Protein AF-0000000077101606 (afdb_homodimer)

Solvent-accessible surface area (backbone atoms only — not comparable to full-atom values): 25884 Å² total; per-residue (Å²): 111,88,75,80,69,54,73,75,58,56,70,73,50,51,71,63,44,49,36,40,53,53,42,47,46,73,38,48,89,56,47,42,45,48,22,41,60,55,52,9,62,76,33,74,49,44,47,67,51,44,53,49,39,41,31,73,71,73,33,89,25,67,44,48,49,25,25,56,48,22,68,71,38,82,82,42,58,68,43,25,52,54,26,46,45,48,32,49,54,50,47,22,53,51,48,15,58,38,50,44,33,42,64,60,52,50,50,52,48,53,48,59,74,67,33,70,34,35,38,37,35,26,53,75,77,49,32,47,58,51,48,53,51,44,53,48,41,42,76,72,68,46,52,66,45,79,48,63,47,62,72,56,32,72,50,36,61,79,69,52,37,54,56,26,28,37,37,36,46,36,60,74,69,85,52,68,44,57,49,50,31,35,44,31,30,42,74,38,50,21,46,28,37,35,40,28,35,48,95,72,57,76,51,61,80,38,33,78,41,78,46,44,31,31,59,84,81,58,86,85,54,75,43,86,72,58,63,70,57,62,28,59,49,54,52,50,46,46,49,51,50,58,72,71,106,110,88,74,81,69,54,71,74,59,57,69,70,49,51,71,66,45,48,35,38,51,52,42,48,45,75,38,49,90,55,47,42,46,47,22,42,60,55,52,9,61,76,34,74,50,44,46,67,53,45,52,48,40,42,31,72,71,72,34,90,25,66,46,49,50,26,26,56,47,23,70,72,39,83,82,44,57,68,43,25,53,54,26,46,46,50,32,49,54,50,48,22,52,51,49,15,58,36,51,43,34,42,65,62,52,51,50,52,48,53,46,59,73,67,33,68,34,34,39,37,34,26,52,75,78,50,31,49,57,51,50,54,49,45,53,46,42,41,74,73,68,47,52,63,45,77,48,63,47,61,73,57,31,72,50,35,60,80,68,52,38,55,56,26,29,37,38,34,46,37,60,75,69,84,51,69,44,57,49,51,30,36,44,32,29,42,75,39,51,20,46,27,35,34,39,28,36,49,94,73,54,76,53,62,80,37,31,78,41,78,47,44,31,31,58,84,81,60,86,58,89,62,43,85,71,57,63,68,56,61,30,60,50,53,53,51,47,47,49,51,50,58,72,72,105

pLDDT: mean 93.56, std 7.95, range [48.91, 98.94]

Organism: Anaerostipes caccae (strain DSM 14662 / CCUG 47493 / JCM 13470 / NCIMB 13811 / L1-92) (NCBI:txid411490)

Foldseek 3Di:
DLQDDDPVLQVVDDPLLVLLVVQCVVPVLCLLVDDLCVSCVVSVHDSVSNQVSCVSSPDPGSLRSSLVSVVVDPPCVVSNVVSVVVVQLVVLVVQLVVQDDPVLLVVVLVLQVQAQEEEEEEEDPQVVLVVVLQVLSVVLPGHYDYDHDLVCLLVLLVPAAQRYEYEYEEAPPPRVSSLVSLQSNVVRNHAYEYEYQDPDDSSVVRHPGYRHGHHDQDVPDVRSVDTDCSSVNVSSCVSSVVSVD/DLQDDDPVLQVVDDPLLVLLVVQCVVPVQCLLVDDLCVSCVVSVHDSVSNQVSCVVSPAPGSLRSSLVSVVVDPPCVVSNVVSVVVVQLVVLVVQLVVQDDPVLLVVVLVLQVQAQAEEEEEEDPQVVLVVVLQVLSVVLPGHYDYDHDLVCLLVCLVPAAQRYEYEYEEAPPPRVSSLVSLQSNVVRNHAYEYEYQDPDDSSVVRHPGYRHGHHDQDPDPPSSVDTDCSSVNVSSCVNSVVSVD

Radius of gyration: 23.24 Å; Cα contacts (8 Å, |Δi|>4): 879; chains: 2; bounding box: 68×55×50 Å

Structure (mmCIF, N/CA/C/O backbone):
data_AF-0000000077101606-model_v1
#
loop_
_entity.id
_entity.type
_entity.pdbx_description
1 polymer 'SIS domain protein'
#
loop_
_atom_site.group_PDB
_atom_site.id
_atom_site.type_symbol
_atom_site.label_atom_id
_atom_site.label_alt_id
_atom_site.label_comp_id
_atom_site.label_asym_id
_atom_site.label_entity_id
_atom_site.label_seq_id
_atom_site.pdbx_PDB_ins_code
_atom_site.Cartn_x
_atom_site.Cartn_y
_atom_site.Cartn_z
_atom_site.occupancy
_atom_site.B_iso_or_equiv
_atom_site.auth_seq_id
_atom_site.auth_comp_id
_atom_site.auth_asym_id
_atom_site.auth_atom_id
_atom_site.pdbx_PDB_model_num
ATOM 1 N N . MET A 1 1 ? -21.328 23.469 3.201 1 85.31 1 MET A N 1
ATOM 2 C CA . MET A 1 1 ? -21.516 22.172 3.842 1 85.31 1 MET A CA 1
ATOM 3 C C . MET A 1 1 ? -21.172 21.031 2.883 1 85.31 1 MET A C 1
ATOM 5 O O . MET A 1 1 ? -21.766 20.922 1.812 1 85.31 1 MET A O 1
ATOM 9 N N . ILE A 1 2 ? -20.172 20.281 3.184 1 90.06 2 ILE A N 1
ATOM 10 C CA . ILE A 1 2 ? -19.672 19.25 2.289 1 90.06 2 ILE A CA 1
ATOM 11 C C . ILE A 1 2 ? -20.578 18.031 2.348 1 90.06 2 ILE A C 1
ATOM 13 O O . ILE A 1 2 ? -20.797 17.344 1.34 1 90.06 2 ILE A O 1
ATOM 17 N N . ILE A 1 3 ? -21.156 17.797 3.525 1 92.56 3 ILE A N 1
ATOM 18 C CA . ILE A 1 3 ? -22.094 16.688 3.678 1 92.56 3 ILE A CA 1
ATOM 19 C C . ILE A 1 3 ? -23.516 17.203 3.707 1 92.56 3 ILE A C 1
ATOM 21 O O . ILE A 1 3 ? -23.922 17.891 4.648 1 92.56 3 ILE A O 1
ATOM 25 N N . ARG A 1 4 ? -24.266 16.875 2.713 1 90.81 4 ARG A N 1
ATOM 26 C CA . ARG A 1 4 ? -25.672 17.281 2.592 1 90.81 4 ARG A CA 1
ATOM 27 C C . ARG A 1 4 ? -26.578 16.062 2.512 1 90.81 4 ARG A C 1
ATOM 29 O O . ARG A 1 4 ? -26.484 15.273 1.569 1 90.81 4 ARG A O 1
ATOM 36 N N . LEU A 1 5 ? -27.344 15.891 3.482 1 86.06 5 LEU A N 1
ATOM 37 C CA . LEU A 1 5 ? -28.266 14.766 3.525 1 86.06 5 LEU A CA 1
ATOM 38 C C . LEU A 1 5 ? -29.703 15.242 3.439 1 86.06 5 LEU A C 1
ATOM 40 O O . LEU A 1 5 ? -30.062 16.281 3.984 1 86.06 5 LEU A O 1
ATOM 44 N N . GLU A 1 6 ? -30.453 14.43 2.744 1 83.62 6 GLU A N 1
ATOM 45 C CA . GLU A 1 6 ? -31.891 14.688 2.744 1 83.62 6 GLU A CA 1
ATOM 46 C C . GLU A 1 6 ? -32.5 14.445 4.121 1 83.62 6 GLU A C 1
ATOM 48 O O . GLU A 1 6 ? -31.922 13.703 4.93 1 83.62 6 GLU A O 1
ATOM 53 N N . GLU A 1 7 ? -33.625 15.102 4.238 1 86.31 7 GLU A N 1
ATOM 54 C CA . GLU A 1 7 ? -34.312 15.008 5.527 1 86.31 7 GLU A CA 1
ATOM 55 C C . GLU A 1 7 ? -34.562 13.547 5.906 1 86.31 7 GLU A C 1
ATOM 57 O O . GLU A 1 7 ? -34.375 13.164 7.062 1 86.31 7 GLU A O 1
ATOM 62 N N . ASP A 1 8 ? -34.969 12.742 4.984 1 82.62 8 ASP A N 1
ATOM 63 C CA . ASP A 1 8 ? -35.25 11.344 5.242 1 82.62 8 ASP A CA 1
ATOM 64 C C . ASP A 1 8 ? -34 10.57 5.645 1 82.62 8 ASP A C 1
ATOM 66 O O . ASP A 1 8 ? -34.062 9.664 6.48 1 82.62 8 ASP A O 1
ATOM 70 N N . GLN A 1 9 ? -32.875 10.891 5.066 1 79.62 9 GLN A N 1
ATOM 71 C CA . GLN A 1 9 ? -31.609 10.242 5.398 1 79.62 9 GLN A CA 1
ATOM 72 C C . GLN A 1 9 ? -31.141 10.648 6.793 1 79.62 9 GLN A C 1
ATOM 74 O O . GLN A 1 9 ? -30.641 9.812 7.555 1 79.62 9 GLN A O 1
ATOM 79 N N . TRP A 1 10 ? -31.328 12 7.125 1 88.44 10 TRP A N 1
ATOM 80 C CA . TRP A 1 10 ? -30.906 12.531 8.414 1 88.44 10 TRP A CA 1
ATOM 81 C C . TRP A 1 10 ? -31.641 11.844 9.562 1 88.44 10 TRP A C 1
ATOM 83 O O . TRP A 1 10 ? -31.047 11.531 10.586 1 88.44 10 TRP A O 1
ATOM 93 N N . LYS A 1 11 ? -32.875 11.461 9.344 1 88.5 11 LYS A N 1
ATOM 94 C CA . LYS A 1 11 ? -33.719 10.883 10.383 1 88.5 11 LYS A CA 1
ATOM 95 C C . LYS A 1 11 ? -33.281 9.453 10.711 1 88.5 11 LYS A C 1
ATOM 97 O O . LYS A 1 11 ? -33.562 8.953 11.805 1 88.5 11 LYS A O 1
ATOM 102 N N . THR A 1 12 ? -32.625 8.836 9.797 1 85.5 12 THR A N 1
ATOM 103 C CA . THR A 1 12 ? -32.25 7.441 9.992 1 85.5 12 THR A CA 1
ATOM 104 C C . THR A 1 12 ? -30.922 7.336 10.719 1 85.5 12 THR A C 1
ATOM 106 O O . THR A 1 12 ? -30.531 6.25 11.164 1 85.5 12 THR A O 1
ATOM 109 N N . LEU A 1 13 ? -30.219 8.453 10.906 1 90.25 13 LEU A N 1
ATOM 110 C CA . LEU A 1 13 ? -28.891 8.438 11.508 1 90.25 13 LEU A CA 1
ATOM 111 C C . LEU A 1 13 ? -28.984 8.344 13.031 1 90.25 13 LEU A C 1
ATOM 113 O O . LEU A 1 13 ? -29.953 8.828 13.625 1 90.25 13 LEU A O 1
ATOM 117 N N . THR A 1 14 ? -28.016 7.754 13.586 1 94.31 14 THR A N 1
ATOM 118 C CA . THR A 1 14 ? -27.891 7.754 15.039 1 94.31 14 THR A CA 1
ATOM 119 C C . THR A 1 14 ? -27.391 9.109 15.539 1 94.31 14 THR A C 1
ATOM 121 O O . THR A 1 14 ? -26.906 9.93 14.75 1 94.31 14 THR A O 1
ATOM 124 N N . ASP A 1 15 ? -27.438 9.383 16.828 1 96.69 15 ASP A N 1
ATOM 125 C CA . ASP A 1 15 ? -26.953 10.633 17.406 1 96.69 15 ASP A CA 1
ATOM 126 C C . ASP A 1 15 ? -25.453 10.797 17.188 1 96.69 15 ASP A C 1
ATOM 128 O O . ASP A 1 15 ? -24.984 11.906 16.922 1 96.69 15 ASP A O 1
ATOM 132 N N . ALA A 1 16 ? -24.75 9.695 17.312 1 97.12 16 ALA A N 1
ATOM 133 C CA . ALA A 1 16 ? -23.312 9.727 17.094 1 97.12 16 ALA A CA 1
ATOM 134 C C . ALA A 1 16 ? -22.984 10.117 15.656 1 97.12 16 ALA A C 1
ATOM 136 O O . ALA A 1 16 ? -22.078 10.93 15.422 1 97.12 16 ALA A O 1
ATOM 137 N N . GLU A 1 17 ? -23.672 9.578 14.727 1 96 17 GLU A N 1
ATOM 138 C CA . GLU A 1 17 ? -23.469 9.906 13.32 1 96 17 GLU A CA 1
ATOM 139 C C . GLU A 1 17 ? -23.797 11.375 13.047 1 96 17 GLU A C 1
ATOM 141 O O . GLU A 1 17 ? -23.078 12.055 12.32 1 96 17 GLU A O 1
ATOM 146 N N . LYS A 1 18 ? -24.906 11.867 13.664 1 97.12 18 LYS A N 1
ATOM 147 C CA . LYS A 1 18 ? -25.281 13.266 13.523 1 97.12 18 LYS A CA 1
ATOM 148 C C . LYS A 1 18 ? -24.203 14.195 14.086 1 97.12 18 LYS A C 1
ATOM 150 O O . LYS A 1 18 ? -23.906 15.234 13.5 1 97.12 18 LYS A O 1
ATOM 155 N N . SER A 1 19 ? -23.719 13.805 15.133 1 97.94 19 SER A N 1
ATOM 156 C CA . SER A 1 19 ? -22.656 14.586 15.75 1 97.94 19 SER A CA 1
ATOM 157 C C . SER A 1 19 ? -21.438 14.703 14.836 1 97.94 19 SER A C 1
ATOM 159 O O . SER A 1 19 ? -20.859 15.781 14.688 1 97.94 19 SER A O 1
ATOM 161 N N . VAL A 1 20 ? -21.016 13.602 14.227 1 98 20 VAL A N 1
ATOM 162 C CA . VAL A 1 20 ? -19.875 13.57 13.32 1 98 20 VAL A CA 1
ATOM 163 C C . VAL A 1 20 ? -20.141 14.5 12.133 1 98 20 VAL A C 1
ATOM 165 O O . VAL A 1 20 ? -19.297 15.328 11.789 1 98 20 VAL A O 1
ATOM 168 N N . ILE A 1 21 ? -21.297 14.398 11.555 1 97.31 21 ILE A N 1
ATOM 169 C CA . ILE A 1 21 ? -21.641 15.18 10.367 1 97.31 21 ILE A CA 1
ATOM 170 C C . ILE A 1 21 ? -21.672 16.656 10.719 1 97.31 21 ILE A C 1
ATOM 172 O O . ILE A 1 21 ? -21.141 17.5 9.984 1 97.31 21 ILE A O 1
ATOM 176 N N . THR A 1 22 ? -22.344 17.016 11.852 1 97.5 22 THR A N 1
ATOM 177 C CA . THR A 1 22 ? -22.406 18.391 12.312 1 97.5 22 THR A CA 1
ATOM 178 C C . THR A 1 22 ? -21 18.953 12.547 1 97.5 22 THR A C 1
ATOM 180 O O . THR A 1 22 ? -20.703 20.078 12.133 1 97.5 22 THR A O 1
ATOM 183 N N . TYR A 1 23 ? -20.188 18.172 13.125 1 98.19 23 TYR A N 1
ATOM 184 C CA . TYR A 1 23 ? -18.812 18.578 13.383 1 98.19 23 TYR A CA 1
ATOM 185 C C . TYR A 1 23 ? -18.078 18.875 12.078 1 98.19 23 TYR A C 1
ATOM 187 O O . TYR A 1 23 ? -17.438 19.922 11.938 1 98.19 23 TYR A O 1
ATOM 195 N N . ILE A 1 24 ? -18.078 17.891 11.117 1 97.5 24 ILE A N 1
ATOM 196 C CA . ILE A 1 24 ? -17.375 18.031 9.844 1 97.5 24 ILE A CA 1
ATOM 197 C C . ILE A 1 24 ? -17.859 19.281 9.125 1 97.5 24 ILE A C 1
ATOM 199 O O . ILE A 1 24 ? -17.047 20.094 8.672 1 97.5 24 ILE A O 1
ATOM 203 N N . ASN A 1 25 ? -19.203 19.516 9.117 1 97.06 25 ASN A N 1
ATOM 204 C CA . ASN A 1 25 ? -19.766 20.656 8.398 1 97.06 25 ASN A CA 1
ATOM 205 C C . ASN A 1 25 ? -19.406 21.969 9.078 1 97.06 25 ASN A C 1
ATOM 207 O O . ASN A 1 25 ? -19.188 22.984 8.406 1 97.06 25 ASN A O 1
ATOM 211 N N . ASN A 1 26 ? -19.328 21.953 10.344 1 97 26 ASN A N 1
ATOM 212 C CA . ASN A 1 26 ? -19.016 23.156 11.094 1 97 26 ASN A CA 1
ATOM 213 C C . ASN A 1 26 ? -17.531 23.469 11.07 1 97 26 ASN A C 1
ATOM 215 O O . ASN A 1 26 ? -17.125 24.594 11.375 1 97 26 ASN A O 1
ATOM 219 N N . ASN A 1 27 ? -16.688 22.469 10.758 1 95.94 27 ASN A N 1
ATOM 220 C CA . ASN A 1 27 ? -15.234 22.641 10.781 1 95.94 27 ASN A CA 1
ATOM 221 C C . ASN A 1 27 ? -14.609 22.266 9.438 1 95.94 27 ASN A C 1
ATOM 223 O O . ASN A 1 27 ? -13.5 21.734 9.391 1 95.94 27 ASN A O 1
ATOM 227 N N . GLU A 1 28 ? -15.297 22.469 8.414 1 94.62 28 GLU A N 1
ATOM 228 C CA . GLU A 1 28 ? -14.938 22 7.074 1 94.62 28 GLU A CA 1
ATOM 229 C C . GLU A 1 28 ? -13.516 22.422 6.711 1 94.62 28 GLU A C 1
ATOM 231 O O . GLU A 1 28 ? -12.727 21.609 6.227 1 94.62 28 GLU A O 1
ATOM 236 N N . GLU A 1 29 ? -13.102 23.609 7.043 1 92.38 29 GLU A N 1
ATOM 237 C CA . GLU A 1 29 ? -11.82 24.156 6.625 1 92.38 29 GLU A CA 1
ATOM 238 C C . GLU A 1 29 ? -10.664 23.469 7.34 1 92.38 29 GLU A C 1
ATOM 240 O O . GLU A 1 29 ? -9.539 23.438 6.824 1 92.38 29 GLU A O 1
ATOM 245 N N . LEU A 1 30 ? -10.922 22.906 8.492 1 94.56 30 LEU A N 1
ATOM 246 C CA . LEU A 1 30 ? -9.875 22.297 9.312 1 94.56 30 LEU A CA 1
ATOM 247 C C . LEU A 1 30 ? -9.766 20.812 9.047 1 94.56 30 LEU A C 1
ATOM 249 O O . LEU A 1 30 ? -8.75 20.188 9.375 1 94.56 30 LEU A O 1
ATOM 253 N N . ILE A 1 31 ? -10.742 20.188 8.367 1 95.75 31 ILE A N 1
ATOM 254 C CA . ILE A 1 31 ? -10.875 18.75 8.227 1 95.75 31 ILE A CA 1
ATOM 255 C C . ILE A 1 31 ? -9.688 18.188 7.441 1 95.75 31 ILE A C 1
ATOM 257 O O . ILE A 1 31 ? -9.125 17.156 7.809 1 95.75 31 ILE A O 1
ATOM 261 N N . PRO A 1 32 ? -9.234 18.906 6.438 1 96 32 PRO A N 1
ATOM 262 C CA . PRO A 1 32 ? -8.148 18.344 5.625 1 96 32 PRO A CA 1
ATOM 263 C C . PRO A 1 32 ? -6.859 18.141 6.414 1 96 32 PRO A C 1
ATOM 265 O O . PRO A 1 32 ? -6.008 17.344 6.012 1 96 32 PRO A O 1
ATOM 268 N N . GLU A 1 33 ? -6.762 18.781 7.543 1 96.06 33 GLU A N 1
ATOM 269 C CA . GLU A 1 33 ? -5.496 18.734 8.273 1 96.06 33 GLU A CA 1
ATOM 270 C C . GLU A 1 33 ? -5.562 17.734 9.422 1 96.06 33 GLU A C 1
ATOM 272 O O . GLU A 1 33 ? -4.551 17.469 10.07 1 96.06 33 GLU A O 1
ATOM 277 N N . LYS A 1 34 ? -6.711 17.172 9.633 1 96.12 34 LYS A N 1
ATOM 278 C CA . LYS A 1 34 ? -6.93 16.438 10.875 1 96.12 34 LYS A CA 1
ATOM 279 C C . LYS A 1 34 ? -6.883 14.938 10.641 1 96.12 34 LYS A C 1
ATOM 281 O O . LYS A 1 34 ? -7.242 14.461 9.57 1 96.12 34 LYS A O 1
ATOM 286 N N . SER A 1 35 ? -6.426 14.219 11.664 1 96.44 35 SER A N 1
ATOM 287 C CA . SER A 1 35 ? -6.539 12.766 11.695 1 96.44 35 SER A CA 1
ATOM 288 C C . SER A 1 35 ? -7.945 12.328 12.094 1 96.44 35 SER A C 1
ATOM 290 O O . SER A 1 35 ? -8.734 13.133 12.594 1 96.44 35 SER A O 1
ATOM 292 N N . ILE A 1 36 ? -8.188 11.086 11.891 1 96.88 36 ILE A N 1
ATOM 293 C CA . ILE A 1 36 ? -9.492 10.539 12.258 1 96.88 36 ILE A CA 1
ATOM 294 C C . ILE A 1 36 ? -9.656 10.586 13.781 1 96.88 36 ILE A C 1
ATOM 296 O O . ILE A 1 36 ? -10.766 10.797 14.281 1 96.88 36 ILE A O 1
ATOM 300 N N . SER A 1 37 ? -8.539 10.359 14.523 1 96.12 37 SER A N 1
ATOM 301 C CA . SER A 1 37 ? -8.609 10.383 15.977 1 96.12 37 SER A CA 1
ATOM 302 C C . SER A 1 37 ? -8.961 11.773 16.5 1 96.12 37 SER A C 1
ATOM 304 O O . SER A 1 37 ? -9.75 11.906 17.438 1 96.12 37 SER A O 1
ATOM 306 N N . GLU A 1 38 ? -8.43 12.773 15.914 1 97.25 38 GLU A N 1
ATOM 307 C CA . GLU A 1 38 ? -8.758 14.141 16.297 1 97.25 38 GLU A CA 1
ATOM 308 C C . GLU A 1 38 ? -10.227 14.461 16.016 1 97.25 38 GLU A C 1
ATOM 310 O O . GLU A 1 38 ? -10.906 15.07 16.828 1 97.25 38 GLU A O 1
ATOM 315 N N . MET A 1 39 ? -10.703 14.039 14.875 1 97.75 39 MET A N 1
ATOM 316 C CA . MET A 1 39 ? -12.102 14.266 14.516 1 97.75 39 MET A CA 1
ATOM 317 C C . MET A 1 39 ? -13.031 13.555 15.492 1 97.75 39 MET A C 1
ATOM 319 O O . MET A 1 39 ? -14.07 14.094 15.875 1 97.75 39 MET A O 1
ATOM 323 N N . ALA A 1 40 ? -12.594 12.32 15.82 1 98.12 40 ALA A N 1
ATOM 324 C CA . ALA A 1 40 ? -13.375 11.531 16.781 1 98.12 40 ALA A CA 1
ATOM 325 C C . ALA A 1 40 ? -13.453 12.234 18.125 1 98.12 40 ALA A C 1
ATOM 327 O O . ALA A 1 40 ? -14.539 12.367 18.703 1 98.12 40 ALA A O 1
ATOM 328 N N . GLU A 1 41 ? -12.312 12.719 18.625 1 97.88 41 GLU A N 1
ATOM 329 C CA . GLU A 1 41 ? -12.25 13.422 19.906 1 97.88 41 GLU A CA 1
ATOM 330 C C . GLU A 1 41 ? -13.109 14.688 19.891 1 97.88 41 GLU A C 1
ATOM 332 O O . GLU A 1 41 ? -13.875 14.93 20.812 1 97.88 41 GLU A O 1
ATOM 337 N N . GLU A 1 42 ? -13.102 15.414 18.844 1 97.94 42 GLU A N 1
ATOM 338 C CA . GLU A 1 42 ? -13.766 16.719 18.766 1 97.94 42 GLU A CA 1
ATOM 339 C C . GLU A 1 42 ? -15.258 16.562 18.5 1 97.94 42 GLU A C 1
ATOM 341 O O . GLU A 1 42 ? -16.047 17.469 18.766 1 97.94 42 GLU A O 1
ATOM 346 N N . SER A 1 43 ? -15.656 15.453 17.953 1 97.94 43 SER A N 1
ATOM 347 C CA . SER A 1 43 ? -17.078 15.188 17.734 1 97.94 43 SER A CA 1
ATOM 348 C C . SER A 1 43 ? -17.656 14.336 18.859 1 97.94 43 SER A C 1
ATOM 350 O O . SER A 1 43 ? -18.828 13.93 18.781 1 97.94 43 SER A O 1
ATOM 352 N N . TYR A 1 44 ? -16.797 13.953 19.812 1 97.62 44 TYR A N 1
ATOM 353 C CA . TYR A 1 44 ? -17.188 13.156 20.969 1 97.62 44 TYR A CA 1
ATOM 354 C C . TYR A 1 44 ? -17.734 11.797 20.547 1 97.62 44 TYR A C 1
ATOM 356 O O . TYR A 1 44 ? -18.781 11.367 21.016 1 97.62 44 TYR A O 1
ATOM 364 N N . THR A 1 45 ? -17.062 11.211 19.594 1 97.81 45 THR A N 1
ATOM 365 C CA . THR A 1 45 ? -17.375 9.867 19.109 1 97.81 45 THR A CA 1
ATOM 366 C C . THR A 1 45 ? -16.109 9.023 19 1 97.81 45 THR A C 1
ATOM 368 O O . THR A 1 45 ? -15.078 9.383 19.562 1 97.81 45 THR A O 1
ATOM 371 N N . SER A 1 46 ? -16.203 7.871 18.391 1 96.5 46 SER A N 1
ATOM 372 C CA . SER A 1 46 ? -15.055 6.988 18.203 1 96.5 46 SER A CA 1
ATOM 373 C C . SER A 1 46 ? -14.508 7.078 16.781 1 96.5 46 SER A C 1
ATOM 375 O O . SER A 1 46 ? -15.234 7.465 15.852 1 96.5 46 SER A O 1
ATOM 377 N N . PRO A 1 47 ? -13.242 6.793 16.672 1 95.88 47 PRO A N 1
ATOM 378 C CA . PRO A 1 47 ? -12.695 6.738 15.312 1 95.88 47 PRO A CA 1
ATOM 379 C C . PRO A 1 47 ? -13.516 5.844 14.383 1 95.88 47 PRO A C 1
ATOM 381 O O . PRO A 1 47 ? -13.727 6.191 13.219 1 95.88 47 PRO A O 1
ATOM 384 N N . ALA A 1 48 ? -13.984 4.727 14.828 1 92.5 48 ALA A N 1
ATOM 385 C CA . ALA A 1 48 ? -14.805 3.824 14.031 1 92.5 48 ALA A CA 1
ATOM 386 C C . ALA A 1 48 ? -16.094 4.508 13.586 1 92.5 48 ALA A C 1
ATOM 388 O O . ALA A 1 48 ? -16.516 4.371 12.43 1 92.5 48 ALA A O 1
ATOM 389 N N . THR A 1 49 ? -16.688 5.238 14.445 1 95.5 49 THR A N 1
ATOM 390 C CA . THR A 1 49 ? -17.922 5.961 14.141 1 95.5 49 THR A CA 1
ATOM 391 C C . THR A 1 49 ? -17.672 7.023 13.07 1 95.5 49 THR A C 1
ATOM 393 O O . THR A 1 49 ? -18.453 7.16 12.133 1 95.5 49 THR A O 1
ATOM 396 N N . VAL A 1 50 ? -16.547 7.738 13.234 1 96.88 50 VAL A N 1
ATOM 397 C CA . VAL A 1 50 ? -16.219 8.766 12.25 1 96.88 50 VAL A CA 1
ATOM 398 C C . VAL A 1 50 ? -16.031 8.125 10.883 1 96.88 50 VAL A C 1
ATOM 400 O O . VAL A 1 50 ? -16.625 8.562 9.898 1 96.88 50 VAL A O 1
ATOM 403 N N . SER A 1 51 ? -15.203 7.086 10.805 1 93.12 51 SER A N 1
ATOM 404 C CA . SER A 1 51 ? -14.906 6.414 9.547 1 93.12 51 SER A CA 1
ATOM 405 C C . SER A 1 51 ? -16.172 5.879 8.891 1 93.12 51 SER A C 1
ATOM 407 O O . SER A 1 51 ? -16.391 6.078 7.691 1 93.12 51 SER A O 1
ATOM 409 N N . ARG A 1 52 ? -17.016 5.266 9.625 1 88.38 52 ARG A N 1
ATOM 410 C CA . ARG A 1 52 ? -18.25 4.695 9.094 1 88.38 52 ARG A CA 1
ATOM 411 C C . ARG A 1 52 ? -19.203 5.789 8.625 1 88.38 52 ARG A C 1
ATOM 413 O O . ARG A 1 52 ? -19.891 5.633 7.605 1 88.38 52 ARG A O 1
ATOM 420 N N . THR A 1 53 ? -19.344 6.812 9.445 1 92.25 53 THR A N 1
ATOM 421 C CA . THR A 1 53 ? -20.234 7.918 9.117 1 92.25 53 THR A CA 1
ATOM 422 C C . THR A 1 53 ? -19.828 8.57 7.801 1 92.25 53 THR A C 1
ATOM 424 O O . THR A 1 53 ? -20.688 8.891 6.969 1 92.25 53 THR A O 1
ATOM 427 N N . ILE A 1 54 ? -18.531 8.781 7.629 1 92 54 ILE A N 1
ATOM 428 C CA . ILE A 1 54 ? -18.016 9.367 6.398 1 92 54 ILE A CA 1
ATOM 429 C C . ILE A 1 54 ? -18.422 8.5 5.203 1 92 54 ILE A C 1
ATOM 431 O O . ILE A 1 54 ? -18.906 9.016 4.195 1 92 54 ILE A O 1
ATOM 435 N N . ARG A 1 55 ? -18.328 7.273 5.324 1 83.88 55 ARG A N 1
ATOM 436 C CA . ARG A 1 55 ? -18.672 6.355 4.246 1 83.88 55 ARG A CA 1
ATOM 437 C C . ARG A 1 55 ? -20.188 6.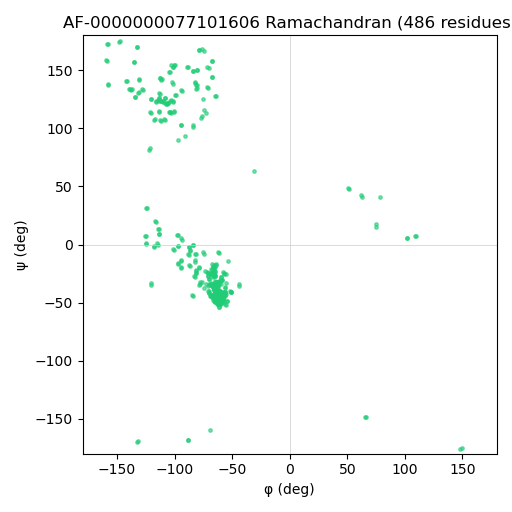355 4 1 83.88 55 ARG A C 1
ATOM 439 O O . ARG A 1 55 ? -20.625 6.359 2.852 1 83.88 55 ARG A O 1
ATOM 446 N N . LYS A 1 56 ? -20.859 6.316 5.07 1 81.06 56 LYS A N 1
ATOM 447 C CA . LYS A 1 56 ? -22.312 6.355 4.973 1 81.06 56 LYS A CA 1
ATOM 448 C C . LYS A 1 56 ? -22.781 7.629 4.277 1 81.06 56 LYS A C 1
ATOM 450 O O . LYS A 1 56 ? -23.859 7.656 3.682 1 81.06 56 LYS A O 1
ATOM 455 N N . SER A 1 57 ? -22.031 8.648 4.375 1 87.12 57 SER A N 1
ATOM 456 C CA . SER A 1 57 ? -22.391 9.938 3.797 1 87.12 57 SER A CA 1
ATOM 457 C C . SER A 1 57 ? -22 10.008 2.322 1 87.12 57 SER A C 1
ATOM 459 O O . SER A 1 57 ? -22.094 11.07 1.702 1 87.12 57 SER A O 1
ATOM 461 N N . GLY A 1 58 ? -21.422 8.969 1.786 1 79.25 58 GLY A N 1
ATOM 462 C CA . GLY A 1 58 ? -21.219 8.891 0.346 1 79.25 58 GLY A CA 1
ATOM 463 C C . GLY A 1 58 ? -19.781 9.039 -0.071 1 79.25 58 GLY A C 1
ATOM 464 O O . GLY A 1 58 ? -19.469 9.164 -1.26 1 79.25 58 GLY A O 1
ATOM 465 N N . PHE A 1 59 ? -18.891 9.062 0.887 1 87.12 59 PHE A N 1
ATOM 466 C CA . PHE A 1 59 ? -17.469 9.164 0.552 1 87.12 59 PHE A CA 1
ATOM 467 C C . PHE A 1 59 ? -16.797 7.801 0.618 1 87.12 59 PHE A C 1
ATOM 469 O O . PHE A 1 59 ? -17.203 6.938 1.399 1 87.12 59 PHE A O 1
ATOM 476 N N . ASP A 1 60 ? -15.727 7.629 -0.121 1 82.19 60 ASP A N 1
ATOM 477 C CA . ASP A 1 60 ? -14.961 6.391 -0.095 1 82.19 60 ASP A CA 1
ATOM 478 C C . ASP A 1 60 ? -14.133 6.285 1.183 1 82.19 60 ASP A C 1
ATOM 480 O O . ASP A 1 60 ? -13.617 5.215 1.508 1 82.19 60 ASP A O 1
ATOM 484 N N . GLY A 1 61 ? -14.125 7.336 1.902 1 88.38 61 GLY A N 1
ATOM 485 C CA . GLY A 1 61 ? -13.367 7.391 3.143 1 88.38 61 GLY A CA 1
ATOM 486 C C . GLY A 1 61 ? -12.859 8.781 3.467 1 88.38 61 GLY A C 1
ATOM 487 O O . GLY A 1 61 ? -13.188 9.75 2.777 1 88.38 61 GLY A O 1
ATOM 488 N N . ILE A 1 62 ? -12.125 8.82 4.484 1 92.38 62 ILE A N 1
ATOM 489 C CA . ILE A 1 62 ? -11.609 10.094 4.965 1 92.38 62 ILE A CA 1
ATOM 490 C C . ILE A 1 62 ? -10.711 10.719 3.9 1 92.38 62 ILE A C 1
ATOM 492 O O . ILE A 1 62 ? -10.68 11.945 3.746 1 92.38 62 ILE A O 1
ATOM 496 N N . SER A 1 63 ? -9.984 9.852 3.205 1 93.06 63 SER A N 1
ATOM 497 C CA . SER A 1 63 ? -9.086 10.367 2.182 1 93.06 63 SER A CA 1
ATOM 498 C C . SER A 1 63 ? -9.836 11.172 1.132 1 93.06 63 SER A C 1
ATOM 500 O O . SER A 1 63 ? -9.406 12.258 0.75 1 93.06 63 SER A O 1
ATOM 502 N N . GLU A 1 64 ? -10.891 10.656 0.668 1 92.06 64 GLU A N 1
ATOM 503 C CA . GLU A 1 64 ? -11.695 11.375 -0.32 1 92.06 64 GLU A CA 1
ATOM 504 C C . GLU A 1 64 ? -12.297 12.641 0.275 1 92.06 64 GLU A C 1
ATOM 506 O O . GLU A 1 64 ? -12.297 13.695 -0.364 1 92.06 64 GLU A O 1
ATOM 511 N N . LEU A 1 65 ? -12.836 12.539 1.459 1 94.06 65 LEU A N 1
ATOM 512 C CA . LEU A 1 65 ? -13.438 13.68 2.129 1 94.06 65 LEU A CA 1
ATOM 513 C C . LEU A 1 65 ? -12.438 14.828 2.246 1 94.06 65 LEU A C 1
ATOM 515 O O . LEU A 1 65 ? -12.734 15.961 1.839 1 94.06 65 LEU A O 1
ATOM 519 N N . ARG A 1 66 ? -11.258 14.5 2.781 1 96 66 ARG A N 1
ATOM 520 C CA . ARG A 1 66 ? -10.211 15.508 2.947 1 96 66 ARG A CA 1
ATOM 521 C C . ARG A 1 66 ? -9.812 16.109 1.603 1 96 66 ARG A C 1
ATOM 523 O O . ARG A 1 66 ? -9.641 17.312 1.483 1 96 66 ARG A O 1
ATOM 530 N N . TYR A 1 67 ? -9.68 15.281 0.668 1 94.44 67 TYR A N 1
ATOM 531 C CA . TYR A 1 67 ? -9.273 15.727 -0.655 1 94.44 67 TYR A CA 1
ATOM 532 C C . TYR A 1 67 ? -10.305 16.672 -1.259 1 94.44 67 TYR A C 1
ATOM 534 O O . TYR A 1 67 ? -9.961 17.75 -1.758 1 94.44 67 TYR A O 1
ATOM 542 N N . ARG A 1 68 ? -11.555 16.328 -1.195 1 93.5 68 ARG A N 1
ATOM 543 C CA . ARG A 1 68 ? -12.617 17.125 -1.779 1 93.5 68 ARG A CA 1
ATOM 544 C C . ARG A 1 68 ? -12.719 18.484 -1.091 1 93.5 68 ARG A C 1
ATOM 546 O O . ARG A 1 68 ? -12.883 19.516 -1.752 1 93.5 68 ARG A O 1
ATOM 553 N N . ILE A 1 69 ? -12.586 18.484 0.203 1 94.69 69 ILE A N 1
ATOM 554 C CA . ILE A 1 69 ? -12.648 19.75 0.947 1 94.69 69 ILE A CA 1
ATOM 555 C C . ILE A 1 69 ? -11.453 20.625 0.592 1 94.69 69 ILE A C 1
ATOM 557 O O . ILE A 1 69 ? -11.602 21.828 0.345 1 94.69 69 ILE A O 1
ATOM 561 N N . SER A 1 70 ? -10.289 19.953 0.587 1 93.31 70 SER A N 1
ATOM 562 C CA . SER A 1 70 ? -9.07 20.703 0.312 1 93.31 70 SER A CA 1
ATOM 563 C C . SER A 1 70 ? -9.078 21.266 -1.108 1 93.31 70 SER A C 1
ATOM 565 O O . SER A 1 70 ? -8.531 22.344 -1.362 1 93.31 70 SER A O 1
ATOM 567 N N . ALA A 1 71 ? -9.648 20.625 -2.016 1 89.56 71 ALA A N 1
ATOM 568 C CA . ALA A 1 71 ? -9.703 21.047 -3.412 1 89.56 71 ALA A CA 1
ATOM 569 C C . ALA A 1 71 ? -10.617 22.25 -3.584 1 89.56 71 ALA A C 1
ATOM 571 O O . ALA A 1 71 ? -10.461 23.031 -4.523 1 89.56 71 ALA A O 1
ATOM 572 N N . ARG A 1 72 ? -11.578 22.391 -2.723 1 86.94 72 ARG A N 1
ATOM 573 C CA . ARG A 1 72 ? -12.523 23.5 -2.785 1 86.94 72 ARG A CA 1
ATOM 574 C C . ARG A 1 72 ? -11.938 24.75 -2.145 1 86.94 72 ARG A C 1
ATOM 576 O O . ARG A 1 72 ? -12.336 25.875 -2.479 1 86.94 72 ARG A O 1
ATOM 583 N N . ASN A 1 73 ? -11.023 24.438 -1.164 1 76.5 73 ASN A N 1
ATOM 584 C CA . ASN A 1 73 ? -10.5 25.562 -0.387 1 76.5 73 ASN A CA 1
ATOM 585 C C . ASN A 1 73 ? -9.188 26.078 -0.968 1 76.5 73 ASN A C 1
ATOM 587 O O . ASN A 1 73 ? -8.227 25.312 -1.114 1 76.5 73 ASN A O 1
ATOM 591 N N . GLU A 1 74 ? -9.172 27.109 -1.64 1 69.81 74 GLU A N 1
ATOM 592 C CA . GLU A 1 74 ? -7.996 27.688 -2.281 1 69.81 74 GLU A CA 1
ATOM 593 C C . GLU A 1 74 ? -6.938 28.062 -1.25 1 69.81 74 GLU A C 1
ATOM 595 O O . GLU A 1 74 ? -5.77 28.25 -1.595 1 69.81 74 GLU A O 1
ATOM 600 N N . PHE A 1 75 ? -7.254 27.969 0.025 1 68.31 75 PHE A N 1
ATOM 601 C CA . PHE A 1 75 ? -6.379 28.641 0.973 1 68.31 75 PHE A CA 1
ATOM 602 C C . PHE A 1 75 ? -5.328 27.688 1.521 1 68.31 75 PHE A C 1
ATOM 604 O O . PHE A 1 75 ? -4.281 28.125 2.01 1 68.31 75 PHE A O 1
ATOM 611 N N . ASN A 1 76 ? -5.535 26.391 1.427 1 85.38 76 ASN A N 1
ATOM 612 C CA . ASN A 1 76 ? -4.512 25.5 1.979 1 85.38 76 ASN A CA 1
ATOM 613 C C . ASN A 1 76 ? -3.961 24.547 0.922 1 85.38 76 ASN A C 1
ATOM 615 O O . ASN A 1 76 ? -4.352 23.391 0.871 1 85.38 76 ASN A O 1
ATOM 619 N N . GLN A 1 77 ? -3.064 25.094 0.19 1 90.94 77 GLN A N 1
ATOM 620 C CA . GLN A 1 77 ? -2.479 24.359 -0.931 1 90.94 77 GLN A CA 1
ATOM 621 C C . GLN A 1 77 ? -1.673 23.156 -0.446 1 90.94 77 GLN A C 1
ATOM 623 O O . GLN A 1 77 ? -1.662 22.109 -1.093 1 90.94 77 GLN A O 1
ATOM 628 N N . GLU A 1 78 ? -0.996 23.359 0.653 1 94.31 78 GLU A N 1
ATOM 629 C CA . GLU A 1 78 ? -0.193 22.266 1.195 1 94.31 78 GLU A CA 1
ATOM 630 C C . GLU A 1 78 ? -1.067 21.078 1.582 1 94.31 78 GLU A C 1
ATOM 632 O O . GLU A 1 78 ? -0.745 19.938 1.261 1 94.31 78 GLU A O 1
ATOM 637 N N . ALA A 1 79 ? -2.125 21.422 2.203 1 94.44 79 ALA A N 1
ATOM 638 C CA . ALA A 1 79 ? -3.059 20.359 2.592 1 94.44 79 ALA A CA 1
ATOM 639 C C . ALA A 1 79 ? -3.648 19.672 1.364 1 94.44 79 ALA A C 1
ATOM 641 O O . ALA A 1 79 ? -3.838 18.453 1.358 1 94.44 79 ALA A O 1
ATOM 642 N N . MET A 1 80 ? -3.945 20.453 0.38 1 94.56 80 MET A N 1
ATOM 643 C CA . MET A 1 80 ? -4.492 19.891 -0.855 1 94.56 80 MET A CA 1
ATOM 644 C C . MET A 1 80 ? -3.512 18.906 -1.489 1 94.56 80 MET A C 1
ATOM 646 O O . MET A 1 80 ? -3.904 17.812 -1.91 1 94.56 80 MET A O 1
ATOM 650 N N . ILE A 1 81 ? -2.285 19.266 -1.512 1 95.12 81 ILE A N 1
ATOM 651 C CA . ILE A 1 81 ? -1.256 18.438 -2.129 1 95.12 81 ILE A CA 1
ATOM 652 C C . ILE A 1 81 ? -1.115 17.125 -1.357 1 95.12 81 ILE A C 1
ATOM 654 O O . ILE A 1 81 ? -1.146 16.047 -1.948 1 95.12 81 ILE A O 1
ATOM 658 N N . VAL A 1 82 ? -0.985 17.188 -0.063 1 96.88 82 VAL A N 1
ATOM 659 C CA . VAL A 1 82 ? -0.798 16 0.767 1 96.88 82 VAL A CA 1
ATOM 660 C C . VAL A 1 82 ? -2.018 15.094 0.646 1 96.88 82 VAL A C 1
ATOM 662 O O . VAL A 1 82 ? -1.877 13.875 0.475 1 96.88 82 VAL A O 1
ATOM 665 N N . ASN A 1 83 ? -3.195 15.68 0.692 1 96.12 83 ASN A N 1
ATOM 666 C CA . ASN A 1 83 ? -4.406 14.867 0.625 1 96.12 83 ASN A CA 1
ATOM 667 C C . ASN A 1 83 ? -4.602 14.266 -0.764 1 96.12 83 ASN A C 1
ATOM 669 O O . ASN A 1 83 ? -5.156 13.172 -0.898 1 96.12 83 ASN A O 1
ATOM 673 N N . ALA A 1 84 ? -4.117 14.953 -1.779 1 94.5 84 ALA A N 1
ATOM 674 C CA . ALA A 1 84 ? -4.141 14.359 -3.115 1 94.5 84 ALA A CA 1
ATOM 675 C C . ALA A 1 84 ? -3.279 13.102 -3.172 1 94.5 84 ALA A C 1
ATOM 677 O O . ALA A 1 84 ? -3.654 12.117 -3.812 1 94.5 84 ALA A O 1
ATOM 678 N N . ILE A 1 85 ? -2.162 13.133 -2.549 1 95.62 85 ILE A N 1
ATOM 679 C CA . ILE A 1 85 ? -1.264 11.984 -2.525 1 95.62 85 ILE A CA 1
ATOM 680 C C . ILE A 1 85 ? -1.898 10.852 -1.726 1 95.62 85 ILE A C 1
ATOM 682 O O . ILE A 1 85 ? -1.855 9.688 -2.141 1 95.62 85 ILE A O 1
ATOM 686 N N . PHE A 1 86 ? -2.488 11.219 -0.543 1 96.69 86 PHE A N 1
ATOM 687 C CA . PHE A 1 86 ? -3.217 10.219 0.235 1 96.69 86 PHE A CA 1
ATOM 688 C C . PHE A 1 86 ? -4.289 9.547 -0.614 1 96.69 86 PHE A C 1
ATOM 690 O O . PHE A 1 86 ? -4.395 8.32 -0.632 1 96.69 86 PHE A O 1
ATOM 697 N N . GLN A 1 87 ? -5.047 10.344 -1.267 1 94.75 87 GLN A N 1
ATOM 698 C CA . GLN A 1 87 ? -6.141 9.828 -2.084 1 94.75 87 GLN A CA 1
ATOM 699 C C . GLN A 1 87 ? -5.621 8.945 -3.215 1 94.75 87 GLN A C 1
ATOM 701 O O . GLN A 1 87 ? -6.211 7.91 -3.525 1 94.75 87 GLN A O 1
ATOM 706 N N . LYS A 1 88 ? -4.574 9.391 -3.818 1 94.44 88 LYS A N 1
ATOM 707 C CA . LYS A 1 88 ? -3.939 8.609 -4.871 1 94.44 88 LYS A CA 1
ATOM 708 C C . LYS A 1 88 ? -3.51 7.238 -4.348 1 94.44 88 LYS A C 1
ATOM 710 O O . LYS A 1 88 ? -3.744 6.219 -5.004 1 94.44 88 LYS A O 1
ATOM 715 N N . SER A 1 89 ? -2.859 7.195 -3.221 1 96.06 89 SER A N 1
ATOM 716 C CA . SER A 1 89 ? -2.422 5.945 -2.6 1 96.06 89 SER A CA 1
ATOM 717 C C . SER A 1 89 ? -3.605 5.027 -2.318 1 96.06 89 SER A C 1
ATOM 719 O O . SER A 1 89 ? -3.545 3.828 -2.598 1 96.06 89 SER A O 1
ATOM 721 N N . MET A 1 90 ? -4.652 5.609 -1.769 1 94.81 90 MET A N 1
ATOM 722 C CA . MET A 1 90 ? -5.855 4.84 -1.46 1 94.81 90 MET A CA 1
ATOM 723 C C . MET A 1 90 ? -6.465 4.254 -2.729 1 94.81 90 MET A C 1
ATOM 725 O O . MET A 1 90 ? -6.836 3.078 -2.76 1 94.81 90 MET A O 1
ATOM 729 N N . LEU A 1 91 ? -6.551 5.047 -3.719 1 93.62 91 LEU A N 1
ATOM 730 C CA . LEU A 1 91 ? -7.129 4.625 -4.988 1 93.62 91 LEU A CA 1
ATOM 731 C C . LEU A 1 91 ? -6.32 3.486 -5.602 1 93.62 91 LEU A C 1
ATOM 733 O O . LEU A 1 91 ? -6.895 2.521 -6.117 1 93.62 91 LEU A O 1
ATOM 737 N N . GLU A 1 92 ? -5.043 3.602 -5.566 1 95.94 92 GLU A N 1
ATOM 738 C CA . GLU A 1 92 ? -4.18 2.564 -6.121 1 95.94 92 GLU A CA 1
ATOM 739 C C . GLU A 1 92 ? -4.371 1.237 -5.391 1 95.94 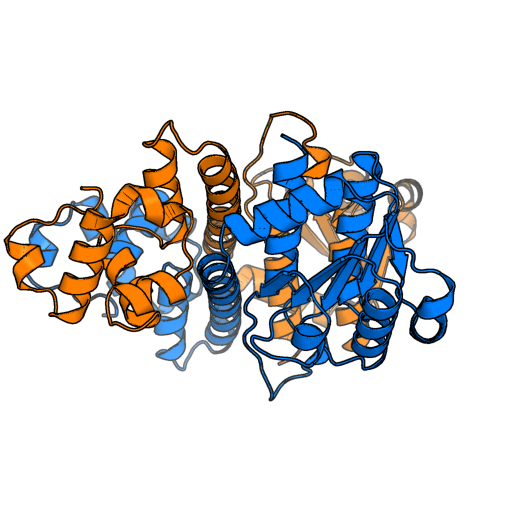92 GLU A C 1
ATOM 741 O O . GLU A 1 92 ? -4.414 0.178 -6.02 1 95.94 92 GLU A O 1
ATOM 746 N N . CYS A 1 93 ? -4.477 1.287 -4.102 1 96.19 93 CYS A N 1
ATOM 747 C CA . CYS A 1 93 ? -4.738 0.082 -3.322 1 96.19 93 CYS A CA 1
ATOM 748 C C . CYS A 1 93 ? -6.094 -0.515 -3.674 1 96.19 93 CYS A C 1
ATOM 750 O O . CYS A 1 93 ? -6.195 -1.708 -3.963 1 96.19 93 CYS A O 1
ATOM 752 N N . GLN A 1 94 ? -7.051 0.33 -3.689 1 94.75 94 GLN A N 1
ATOM 753 C CA . GLN A 1 94 ? -8.422 -0.1 -3.953 1 94.75 94 GLN A CA 1
ATOM 754 C C . GLN A 1 94 ? -8.547 -0.708 -5.348 1 94.75 94 GLN A C 1
ATOM 756 O O . GLN A 1 94 ? -9.062 -1.816 -5.5 1 94.75 94 GLN A O 1
ATOM 761 N N . LYS A 1 95 ? -8.086 -0.017 -6.309 1 95.62 95 LYS A N 1
ATOM 762 C CA . LYS A 1 95 ? -8.227 -0.472 -7.691 1 95.62 95 LYS A CA 1
ATOM 763 C C . LYS A 1 95 ? -7.406 -1.735 -7.938 1 95.62 95 LYS A C 1
ATOM 765 O O . LYS A 1 95 ? -7.805 -2.596 -8.727 1 95.62 95 LYS A O 1
ATOM 770 N N . THR A 1 96 ? -6.246 -1.846 -7.344 1 97.69 96 THR A N 1
ATOM 771 C CA . THR A 1 96 ? -5.457 -3.066 -7.457 1 97.69 96 THR A CA 1
ATOM 772 C C . THR A 1 96 ? -6.242 -4.27 -6.949 1 97.69 96 THR A C 1
ATOM 774 O O . THR A 1 96 ? -6.371 -5.277 -7.652 1 97.69 96 THR A O 1
ATOM 777 N N . ILE A 1 97 ? -6.797 -4.117 -5.777 1 97.38 97 ILE A N 1
ATOM 778 C CA . ILE A 1 97 ? -7.535 -5.223 -5.176 1 97.38 97 ILE A CA 1
ATOM 779 C C . ILE A 1 97 ? -8.781 -5.527 -6.004 1 97.38 97 ILE A C 1
ATOM 781 O O . ILE A 1 97 ? -9.133 -6.691 -6.191 1 97.38 97 ILE A O 1
ATOM 785 N N . GLU A 1 98 ? -9.391 -4.508 -6.539 1 96.44 98 GLU A N 1
ATOM 786 C CA . GLU A 1 98 ? -10.555 -4.672 -7.402 1 96.44 98 GLU A CA 1
ATOM 787 C C . GLU A 1 98 ? -10.203 -5.457 -8.664 1 96.44 98 GLU A C 1
ATOM 789 O O . GLU A 1 98 ? -11.031 -6.203 -9.188 1 96.44 98 GLU A O 1
ATOM 794 N N . ASN A 1 99 ? -8.992 -5.297 -9.117 1 95.88 99 ASN A N 1
ATOM 795 C CA . ASN A 1 99 ? -8.555 -5.906 -10.367 1 95.88 99 ASN A CA 1
ATOM 796 C C . ASN A 1 99 ? -8.164 -7.367 -10.164 1 95.88 99 ASN A C 1
ATOM 798 O O . ASN A 1 99 ? -8.188 -8.156 -11.117 1 95.88 99 ASN A O 1
ATOM 802 N N . LEU A 1 100 ? -7.801 -7.73 -9.008 1 97.44 100 LEU A N 1
ATOM 803 C CA . LEU A 1 100 ? -7.219 -9.047 -8.758 1 97.44 100 LEU A CA 1
ATOM 804 C C . LEU A 1 100 ? -8.312 -10.102 -8.609 1 97.44 100 LEU A C 1
ATOM 806 O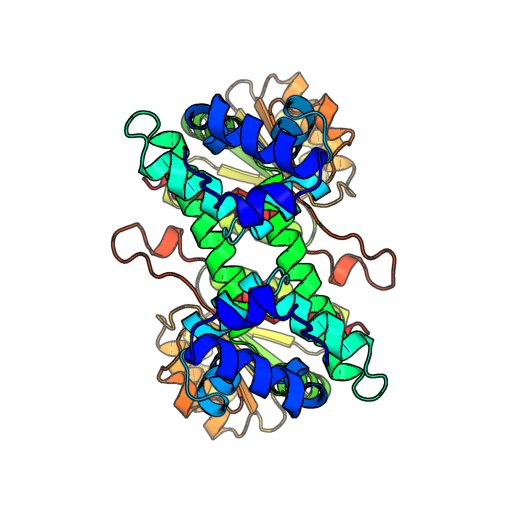 O . LEU A 1 100 ? -9.359 -9.844 -8.016 1 97.44 100 LEU A O 1
ATOM 810 N N . LYS A 1 101 ? -8.039 -11.266 -9.188 1 95.38 101 LYS A N 1
ATOM 811 C CA . LYS A 1 101 ? -8.883 -12.445 -9.062 1 95.38 101 LYS A CA 1
ATOM 812 C C . LYS A 1 101 ? -8.195 -13.539 -8.25 1 95.38 101 LYS A C 1
ATOM 814 O O . LYS A 1 101 ? -6.992 -13.758 -8.383 1 95.38 101 LYS A O 1
ATOM 819 N N . VAL A 1 102 ? -9 -14.188 -7.461 1 96.69 102 VAL A N 1
ATOM 820 C CA . VAL A 1 102 ? -8.477 -15.227 -6.582 1 96.69 102 VAL A CA 1
ATOM 821 C C . VAL A 1 102 ? -7.852 -16.344 -7.414 1 96.69 102 VAL A C 1
ATOM 823 O O . VAL A 1 102 ? -6.727 -16.766 -7.141 1 96.69 102 VAL A O 1
ATOM 826 N N . PRO A 1 103 ? -8.5 -16.781 -8.539 1 97.44 103 PRO A N 1
ATOM 827 C CA . PRO A 1 103 ? -7.902 -17.891 -9.305 1 97.44 103 PRO A CA 1
ATOM 828 C C . PRO A 1 103 ? -6.523 -17.531 -9.859 1 97.44 103 PRO A C 1
ATOM 830 O O . PRO A 1 103 ? -5.656 -18.406 -9.961 1 97.44 103 PRO A O 1
ATOM 833 N N . THR A 1 104 ? -6.328 -16.281 -10.203 1 97.88 104 THR A N 1
ATOM 834 C CA . THR A 1 104 ? -5.035 -15.844 -10.727 1 97.88 104 THR A CA 1
ATOM 835 C C . THR A 1 104 ? -3.957 -15.945 -9.648 1 97.88 104 THR A C 1
ATOM 837 O O . THR A 1 104 ? -2.861 -16.453 -9.914 1 97.88 104 THR A O 1
ATOM 840 N N . ILE A 1 105 ? -4.285 -15.492 -8.469 1 98.38 105 ILE A N 1
ATOM 841 C CA . ILE A 1 105 ? -3.357 -15.562 -7.344 1 98.38 105 ILE A CA 1
ATOM 842 C C . ILE A 1 105 ? -3.023 -17.016 -7.039 1 98.38 105 ILE A C 1
ATOM 844 O O . ILE A 1 105 ? -1.854 -17.375 -6.867 1 98.38 105 ILE A O 1
ATOM 848 N N . LEU A 1 106 ? -4.039 -17.844 -7.047 1 98.19 106 LEU A N 1
ATOM 849 C CA . LEU A 1 106 ? -3.85 -19.25 -6.699 1 98.19 106 LEU A CA 1
ATOM 850 C C . LEU A 1 106 ? -3.027 -19.969 -7.766 1 98.19 106 LEU A C 1
ATOM 852 O O . LEU A 1 106 ? -2.254 -20.875 -7.449 1 98.19 106 LEU A O 1
ATOM 856 N N . GLU A 1 107 ? -3.201 -19.578 -8.961 1 98.56 107 GLU A N 1
ATOM 857 C CA . GLU A 1 107 ? -2.389 -20.156 -10.031 1 98.56 107 GLU A CA 1
ATOM 858 C C . GLU A 1 107 ? -0.913 -19.828 -9.844 1 98.56 107 GLU A C 1
ATOM 860 O O . GLU A 1 107 ? -0.046 -20.672 -10.023 1 98.56 107 GLU A O 1
ATOM 865 N N . VAL A 1 108 ? -0.599 -18.625 -9.492 1 98.81 108 VAL A N 1
ATOM 866 C CA . VAL A 1 108 ? 0.781 -18.219 -9.242 1 98.81 108 VAL A CA 1
ATOM 867 C C . VAL A 1 108 ? 1.351 -19.016 -8.078 1 98.81 108 VAL A C 1
ATOM 869 O O . VAL A 1 108 ? 2.469 -19.531 -8.156 1 98.81 108 VAL A O 1
ATOM 872 N N . VAL A 1 109 ? 0.558 -19.156 -7.027 1 98.69 109 VAL A N 1
ATOM 873 C CA . VAL A 1 109 ? 0.967 -19.906 -5.848 1 98.69 109 VAL A CA 1
ATOM 874 C C . VAL A 1 109 ? 1.287 -21.344 -6.234 1 98.69 109 VAL A C 1
ATOM 876 O O . VAL A 1 109 ? 2.316 -21.891 -5.832 1 98.69 109 VAL A O 1
ATOM 879 N N . LYS A 1 110 ? 0.405 -21.922 -7.004 1 98.56 110 LYS A N 1
ATOM 880 C CA . LYS A 1 110 ? 0.583 -23.297 -7.465 1 98.56 110 LYS A CA 1
ATOM 881 C C . LYS A 1 110 ? 1.883 -23.453 -8.25 1 98.56 110 LYS A C 1
ATOM 883 O O . LYS A 1 110 ? 2.619 -24.422 -8.055 1 98.56 110 LYS A O 1
ATOM 888 N N . ARG A 1 111 ? 2.178 -22.5 -9.07 1 98.69 111 ARG A N 1
ATOM 889 C CA . ARG A 1 111 ? 3.373 -22.562 -9.906 1 98.69 111 ARG A CA 1
ATOM 890 C C . ARG A 1 111 ? 4.637 -22.375 -9.07 1 98.69 111 ARG A C 1
ATOM 892 O O . ARG A 1 111 ? 5.664 -22.984 -9.344 1 98.69 111 ARG A O 1
ATOM 899 N N . ILE A 1 112 ? 4.57 -21.562 -8.086 1 98.81 112 ILE A N 1
ATOM 900 C CA . ILE A 1 112 ? 5.695 -21.375 -7.176 1 98.81 112 ILE A CA 1
ATOM 901 C C . ILE A 1 112 ? 6 -22.703 -6.461 1 98.81 112 ILE A C 1
ATOM 903 O O . ILE A 1 112 ? 7.156 -23.125 -6.395 1 98.81 112 ILE A O 1
ATOM 907 N N . LYS A 1 113 ? 4.977 -23.375 -6.051 1 98.5 113 LYS A N 1
ATOM 908 C CA . LYS A 1 113 ? 5.141 -24.609 -5.301 1 98.5 113 LYS A CA 1
ATOM 909 C C . LYS A 1 113 ? 5.754 -25.703 -6.172 1 98.5 113 LYS A C 1
ATOM 911 O O . LYS A 1 113 ? 6.477 -26.562 -5.676 1 98.5 113 LYS A O 1
ATOM 916 N N . ARG A 1 114 ? 5.543 -25.609 -7.379 1 98 114 ARG A N 1
ATOM 917 C CA . ARG A 1 114 ? 5.941 -26.688 -8.281 1 98 114 ARG A CA 1
ATOM 918 C C . ARG A 1 114 ? 7.285 -26.391 -8.93 1 98 114 ARG A C 1
ATOM 920 O O . ARG A 1 114 ? 7.926 -27.281 -9.484 1 98 114 ARG A O 1
ATOM 927 N N . ALA A 1 115 ? 7.73 -25.188 -8.898 1 98.5 115 ALA A N 1
ATOM 928 C CA . ALA A 1 115 ? 8.898 -24.75 -9.656 1 98.5 115 ALA A CA 1
ATOM 929 C C . ALA A 1 115 ? 10.18 -25.344 -9.078 1 98.5 115 ALA A C 1
ATOM 931 O O . ALA A 1 115 ? 10.352 -25.391 -7.855 1 98.5 115 ALA A O 1
ATOM 932 N N . LYS A 1 116 ? 11.047 -25.844 -9.922 1 98.31 116 LYS A N 1
ATOM 933 C CA . LYS A 1 116 ? 12.383 -26.281 -9.508 1 98.31 116 LYS A CA 1
ATOM 934 C C . LYS A 1 116 ? 13.258 -25.078 -9.141 1 98.31 116 LYS A C 1
ATOM 936 O O . LYS A 1 116 ? 14.008 -25.125 -8.156 1 98.31 116 LYS A O 1
ATOM 941 N N . LYS A 1 117 ? 13.164 -24.109 -9.898 1 98.62 117 LYS A N 1
ATOM 942 C CA . LYS A 1 117 ? 13.867 -22.844 -9.695 1 98.62 117 LYS A CA 1
ATOM 943 C C . LYS A 1 117 ? 12.992 -21.656 -10.078 1 98.62 117 LYS A C 1
ATOM 945 O O . LYS A 1 117 ? 12.242 -21.719 -11.062 1 98.62 117 LYS A O 1
ATOM 950 N N . ILE A 1 118 ? 13.062 -20.609 -9.328 1 98.88 118 ILE A N 1
ATOM 951 C CA . ILE A 1 118 ? 12.281 -19.391 -9.586 1 98.88 118 ILE A CA 1
ATOM 952 C C . ILE A 1 118 ? 13.227 -18.234 -9.906 1 98.88 118 ILE A C 1
ATOM 954 O O . ILE A 1 118 ? 14.141 -17.938 -9.133 1 98.88 118 ILE A O 1
ATOM 958 N N . TYR A 1 119 ? 13.078 -17.609 -11.023 1 98.88 119 TYR A N 1
ATOM 959 C CA . TYR A 1 119 ? 13.797 -16.391 -11.383 1 98.88 119 TYR A CA 1
ATOM 960 C C . TYR A 1 119 ? 12.891 -15.164 -11.25 1 98.88 119 TYR A C 1
ATOM 962 O O . TYR A 1 119 ? 11.812 -15.125 -11.844 1 98.88 119 TYR A O 1
ATOM 970 N N . LEU A 1 120 ? 13.32 -14.234 -10.477 1 98.88 120 LEU A N 1
ATOM 971 C CA . LEU A 1 120 ? 12.625 -12.953 -10.352 1 98.88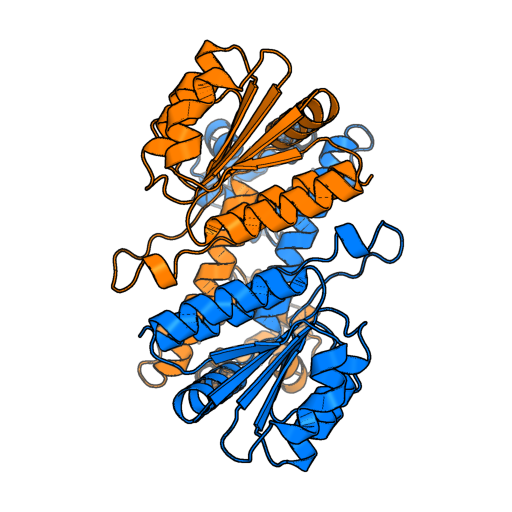 120 LEU A CA 1
ATOM 972 C C . LEU A 1 120 ? 13.32 -11.875 -11.172 1 98.88 120 LEU A C 1
ATOM 974 O O . LEU A 1 120 ? 14.516 -11.625 -11 1 98.88 120 LEU A O 1
ATOM 978 N N . LEU A 1 121 ? 12.609 -11.273 -12.062 1 98.81 121 LEU A N 1
ATOM 979 C CA . LEU A 1 121 ? 13.172 -10.219 -12.898 1 98.81 121 LEU A CA 1
ATOM 980 C C . LEU A 1 121 ? 12.539 -8.867 -12.578 1 98.81 121 LEU A C 1
ATOM 982 O O . LEU A 1 121 ? 11.312 -8.75 -12.516 1 98.81 121 LEU A O 1
ATOM 986 N N . ALA A 1 122 ? 13.289 -7.918 -12.367 1 98.38 122 ALA A N 1
ATOM 987 C CA . ALA A 1 122 ? 12.867 -6.543 -12.117 1 98.38 122 ALA A CA 1
ATOM 988 C C . ALA A 1 122 ? 14 -5.562 -12.406 1 98.38 122 ALA A C 1
ATOM 990 O O . ALA A 1 122 ? 15.172 -5.945 -12.422 1 98.38 122 ALA A O 1
ATOM 991 N N . ARG A 1 123 ? 13.648 -4.398 -12.633 1 96.38 123 ARG A N 1
ATOM 992 C CA . ARG A 1 123 ? 14.617 -3.334 -12.875 1 96.38 123 ARG A CA 1
ATOM 993 C C . ARG A 1 123 ? 14.25 -2.072 -12.102 1 96.38 123 ARG A C 1
ATOM 995 O O . ARG A 1 123 ? 13.094 -1.886 -11.727 1 96.38 123 ARG A O 1
ATOM 1002 N N . GLY A 1 124 ? 15.297 -1.246 -11.883 1 93.12 124 GLY A N 1
ATOM 1003 C CA . GLY A 1 124 ? 15.05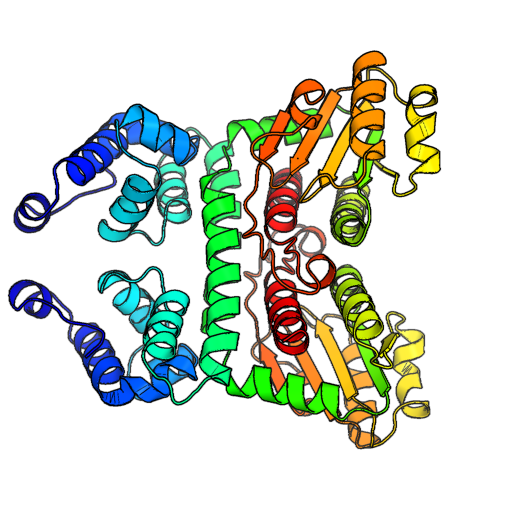5 0.022 -11.211 1 93.12 124 GLY A CA 1
ATOM 1004 C C . GLY A 1 124 ? 14.602 -0.139 -9.773 1 93.12 124 GLY A C 1
ATOM 1005 O O . GLY A 1 124 ? 15.039 -1.056 -9.078 1 93.12 124 GLY A O 1
ATOM 1006 N N . ALA A 1 125 ? 13.789 0.789 -9.336 1 92.94 125 ALA A N 1
ATOM 1007 C CA . ALA A 1 125 ? 13.32 0.782 -7.953 1 92.94 125 ALA A CA 1
ATOM 1008 C C . ALA A 1 125 ? 12.438 -0.43 -7.676 1 92.94 125 ALA A C 1
ATOM 1010 O O . ALA A 1 125 ? 12.281 -0.843 -6.523 1 92.94 125 ALA A O 1
ATOM 1011 N N . THR A 1 126 ? 11.898 -1.001 -8.734 1 96.12 126 THR A N 1
ATOM 1012 C CA . THR A 1 126 ? 11.031 -2.168 -8.594 1 96.12 126 THR A CA 1
ATOM 1013 C C . THR A 1 126 ? 11.828 -3.369 -8.078 1 96.12 126 THR A C 1
ATOM 1015 O O . THR A 1 126 ? 11.25 -4.297 -7.504 1 96.12 126 THR A O 1
ATOM 1018 N N . VAL A 1 127 ? 13.156 -3.334 -8.203 1 97.19 127 VAL A N 1
ATOM 1019 C CA . VAL A 1 127 ? 14.016 -4.406 -7.715 1 97.19 127 VAL A CA 1
ATOM 1020 C C . VAL A 1 127 ? 13.852 -4.555 -6.203 1 97.19 127 VAL A C 1
ATOM 1022 O O . VAL A 1 127 ? 13.914 -5.668 -5.676 1 97.19 127 VAL A O 1
ATOM 1025 N N . LEU A 1 128 ? 13.586 -3.461 -5.531 1 96.5 128 LEU A N 1
ATOM 1026 C CA . LEU A 1 128 ? 13.445 -3.504 -4.082 1 96.5 128 LEU A CA 1
ATOM 1027 C C . LEU A 1 128 ? 12.227 -4.324 -3.676 1 96.5 128 LEU A C 1
ATOM 1029 O O . LEU A 1 128 ? 12.25 -5.027 -2.664 1 96.5 128 LEU A O 1
ATOM 1033 N N . VAL A 1 129 ? 11.148 -4.316 -4.445 1 96.94 129 VAL A N 1
ATOM 1034 C CA . VAL A 1 129 ? 9.977 -5.164 -4.219 1 96.94 129 VAL A CA 1
ATOM 1035 C C . VAL A 1 129 ? 10.344 -6.625 -4.473 1 96.94 129 VAL A C 1
ATOM 1037 O O . VAL A 1 129 ? 10.016 -7.5 -3.666 1 96.94 129 VAL A O 1
ATOM 1040 N N . ALA A 1 130 ? 11.055 -6.844 -5.527 1 98.38 130 ALA A N 1
ATOM 1041 C CA . ALA A 1 130 ? 11.445 -8.203 -5.902 1 98.38 130 ALA A CA 1
ATOM 1042 C C . ALA A 1 130 ? 12.406 -8.805 -4.879 1 98.38 130 ALA A C 1
ATOM 1044 O O . ALA A 1 130 ? 12.359 -10 -4.602 1 98.38 130 ALA A O 1
ATOM 1045 N N . GLU A 1 131 ? 13.266 -7.965 -4.332 1 97.56 131 GLU A N 1
ATOM 1046 C CA . GLU A 1 131 ? 14.219 -8.438 -3.328 1 97.56 131 GLU A CA 1
ATOM 1047 C C . GLU A 1 131 ? 13.5 -8.891 -2.061 1 97.56 131 GLU A C 1
ATOM 1049 O O . GLU A 1 131 ? 13.883 -9.898 -1.457 1 97.56 131 GLU A O 1
ATOM 1054 N N . GLU A 1 132 ? 12.531 -8.148 -1.649 1 96.31 132 GLU A N 1
ATOM 1055 C CA . GLU A 1 132 ? 11.75 -8.586 -0.497 1 96.31 132 GLU A CA 1
ATOM 1056 C C . GLU A 1 132 ? 11.062 -9.922 -0.777 1 96.31 132 GLU A C 1
ATOM 1058 O O . GLU A 1 132 ? 11.078 -10.82 0.06 1 96.31 132 GLU A O 1
ATOM 1063 N N . PHE A 1 133 ? 10.484 -10.008 -1.941 1 98 133 PHE A N 1
ATOM 1064 C CA . PHE A 1 133 ? 9.805 -11.227 -2.363 1 98 133 PHE A CA 1
ATOM 1065 C C . PHE A 1 133 ? 10.781 -12.398 -2.406 1 98 133 PHE A C 1
ATOM 1067 O O . PHE A 1 133 ? 10.453 -13.5 -1.956 1 98 133 PHE A O 1
ATOM 1074 N N . GLU A 1 134 ? 11.961 -12.164 -2.9 1 97.94 134 GLU A N 1
ATOM 1075 C CA . GLU A 1 134 ? 13.008 -13.172 -2.957 1 97.94 134 GLU A CA 1
ATOM 1076 C C . GLU A 1 134 ? 13.367 -13.672 -1.562 1 97.94 134 GLU A C 1
ATOM 1078 O O . GLU A 1 134 ? 13.383 -14.883 -1.318 1 97.94 134 GLU A O 1
ATOM 1083 N N . MET A 1 135 ? 13.633 -12.742 -0.709 1 95.75 135 MET A N 1
ATOM 1084 C CA . MET A 1 135 ? 13.984 -13.102 0.662 1 95.75 135 MET A CA 1
ATOM 1085 C C . MET A 1 135 ? 12.891 -13.938 1.308 1 95.75 135 MET A C 1
ATOM 1087 O O . MET A 1 135 ? 13.18 -14.961 1.939 1 95.75 135 MET A O 1
ATOM 1091 N N . GLN A 1 136 ? 11.68 -13.562 1.117 1 96.12 136 GLN A N 1
ATOM 1092 C CA . GLN A 1 136 ? 10.555 -14.266 1.725 1 96.12 136 GLN A CA 1
ATOM 1093 C C . GLN A 1 136 ? 10.406 -15.672 1.149 1 96.12 136 GLN A C 1
ATOM 1095 O O . GLN A 1 136 ? 10.219 -16.641 1.894 1 96.12 136 GLN A O 1
ATOM 1100 N N . LEU A 1 137 ? 10.523 -15.797 -0.134 1 97.75 137 LEU A N 1
ATOM 1101 C CA . LEU A 1 137 ? 10.43 -17.109 -0.766 1 97.75 137 LEU A CA 1
ATOM 1102 C C . LEU A 1 137 ? 11.586 -18 -0.322 1 97.75 137 LEU A C 1
ATOM 1104 O O . LEU A 1 137 ? 11.398 -19.203 -0.094 1 97.75 137 LEU A O 1
ATOM 1108 N N . GLN A 1 138 ? 12.797 -17.422 -0.219 1 97 138 GLN A N 1
ATOM 1109 C CA . GLN A 1 138 ? 13.945 -18.188 0.242 1 97 138 GLN A CA 1
ATOM 1110 C C . GLN A 1 138 ? 13.734 -18.703 1.667 1 97 138 GLN A C 1
ATOM 1112 O O . GLN A 1 138 ? 14.055 -19.844 1.979 1 97 138 GLN A O 1
ATOM 1117 N N . LEU A 1 139 ? 13.18 -17.891 2.523 1 94.38 139 LEU A N 1
ATOM 1118 C CA . LEU A 1 139 ? 12.906 -18.281 3.902 1 94.38 139 LEU A CA 1
ATOM 1119 C C . LEU A 1 139 ? 11.844 -19.359 3.959 1 94.38 139 LEU A C 1
ATOM 1121 O O . LEU A 1 139 ? 11.797 -20.141 4.914 1 94.38 139 LEU A O 1
ATOM 1125 N N . LEU A 1 140 ? 11.023 -19.422 2.918 1 95.69 140 LEU A N 1
ATOM 1126 C CA . LEU A 1 140 ? 10 -20.469 2.832 1 95.69 140 LEU A CA 1
ATOM 1127 C C . LEU A 1 140 ? 10.57 -21.734 2.201 1 95.69 140 LEU A C 1
ATOM 1129 O O . LEU A 1 140 ? 9.867 -22.734 2.066 1 95.69 140 LEU A O 1
ATOM 1133 N N . GLY A 1 141 ? 11.875 -21.688 1.711 1 97.25 141 GLY A N 1
ATOM 1134 C CA . GLY A 1 141 ? 12.562 -22.875 1.259 1 97.25 141 GLY A CA 1
ATOM 1135 C C . GLY A 1 141 ? 12.602 -23 -0.252 1 97.25 141 GLY A C 1
ATOM 1136 O O . GLY A 1 141 ? 13.062 -24.016 -0.781 1 97.25 141 GLY A O 1
ATOM 1137 N N . TYR A 1 142 ? 12.148 -22.016 -0.948 1 98.25 142 TYR A N 1
ATOM 1138 C CA . TYR A 1 142 ? 12.133 -22.094 -2.404 1 98.25 142 TYR A CA 1
ATOM 1139 C C . TYR A 1 142 ? 13.477 -21.688 -2.988 1 98.25 142 TYR A C 1
ATOM 1141 O O . TYR A 1 142 ? 14.211 -20.906 -2.385 1 98.25 142 TYR A O 1
ATOM 1149 N N . ASN A 1 143 ? 13.812 -22.25 -4.078 1 98.5 143 ASN A N 1
ATOM 1150 C CA . ASN A 1 143 ? 15.016 -21.891 -4.832 1 98.5 143 ASN A CA 1
ATOM 1151 C C . ASN A 1 143 ? 14.766 -20.688 -5.742 1 98.5 143 ASN A C 1
ATOM 1153 O O . ASN A 1 143 ? 14.203 -20.844 -6.828 1 98.5 143 ASN A O 1
ATOM 1157 N N . VAL A 1 144 ? 15.219 -19.562 -5.336 1 98.62 144 VAL A N 1
ATOM 1158 C CA . VAL A 1 144 ? 14.867 -18.328 -6.027 1 98.62 144 VAL A CA 1
ATOM 1159 C C . VAL A 1 144 ? 16.125 -17.516 -6.301 1 98.62 144 VAL A C 1
ATOM 1161 O O . VAL A 1 144 ? 17.031 -17.438 -5.461 1 98.62 144 VAL A O 1
ATOM 1164 N N . TRP A 1 145 ? 16.156 -16.891 -7.426 1 97.69 145 TRP A N 1
ATOM 1165 C CA . TRP A 1 145 ? 17.25 -16 -7.824 1 97.69 145 TRP A CA 1
ATOM 1166 C C . TRP A 1 145 ? 16.719 -14.742 -8.492 1 97.69 145 TRP A C 1
ATOM 1168 O O . TRP A 1 145 ? 15.898 -14.82 -9.414 1 97.69 145 TRP A O 1
ATOM 1178 N N . ILE A 1 146 ? 17.203 -13.648 -8.102 1 98.25 146 ILE A N 1
ATOM 1179 C CA . ILE A 1 146 ? 16.781 -12.383 -8.695 1 98.25 146 ILE A CA 1
ATOM 1180 C C . ILE A 1 146 ? 17.719 -12 -9.836 1 98.25 146 ILE A C 1
ATOM 1182 O O . ILE A 1 146 ? 18.938 -12.203 -9.742 1 98.25 146 ILE A O 1
ATOM 1186 N N . MET A 1 147 ? 17.219 -11.641 -10.93 1 97.44 147 MET A N 1
ATOM 1187 C CA . MET A 1 147 ? 17.938 -11.094 -12.07 1 97.44 147 MET A CA 1
ATOM 1188 C C . MET A 1 147 ? 17.594 -9.633 -12.289 1 97.44 147 MET A C 1
ATOM 1190 O O . MET A 1 147 ? 16.531 -9.32 -12.852 1 97.44 147 MET A O 1
ATOM 1194 N N . ARG A 1 148 ? 18.531 -8.742 -11.945 1 96.69 148 ARG A N 1
ATOM 1195 C CA . ARG A 1 148 ? 18.219 -7.316 -12 1 96.69 148 ARG A CA 1
ATOM 1196 C C . ARG A 1 148 ? 19.109 -6.602 -13.008 1 96.69 148 ARG A C 1
ATOM 1198 O O . ARG A 1 148 ? 18.984 -5.391 -13.211 1 96.69 148 ARG A O 1
ATOM 1205 N N . ASP A 1 149 ? 20.016 -7.371 -13.641 1 96.62 149 ASP A N 1
ATOM 1206 C CA . ASP A 1 149 ? 20.938 -6.797 -14.617 1 96.62 149 ASP A CA 1
ATOM 1207 C C . ASP A 1 149 ? 20.453 -7.047 -16.047 1 96.62 149 ASP A C 1
ATOM 1209 O O . ASP A 1 149 ? 20.172 -8.188 -16.422 1 96.62 149 ASP A O 1
ATOM 1213 N N . SER A 1 150 ? 20.406 -5.949 -16.781 1 96.12 150 SER A N 1
ATOM 1214 C CA . SER A 1 150 ? 19.906 -6.043 -18.156 1 96.12 150 SER A CA 1
ATOM 1215 C C . SER A 1 150 ? 20.781 -6.945 -19.016 1 96.12 150 SER A C 1
ATOM 1217 O O . SER A 1 150 ? 20.281 -7.648 -19.891 1 96.12 150 SER A O 1
ATOM 1219 N N . GLU A 1 151 ? 22.078 -6.906 -18.75 1 96.81 151 GLU A N 1
ATOM 1220 C CA . GLU A 1 151 ? 22.984 -7.746 -19.516 1 96.81 151 GLU A CA 1
ATOM 1221 C C . GLU A 1 151 ? 22.734 -9.227 -19.25 1 96.81 151 GLU A C 1
ATOM 1223 O O . GLU A 1 151 ? 22.812 -10.055 -20.172 1 96.81 151 GLU A O 1
ATOM 1228 N N . HIS A 1 152 ? 22.453 -9.594 -18.047 1 96.31 152 HIS A N 1
ATOM 1229 C CA . HIS A 1 152 ? 22.078 -10.961 -17.703 1 96.31 152 HIS A CA 1
ATOM 1230 C C . HIS A 1 152 ? 20.781 -11.352 -18.375 1 96.31 152 HIS A C 1
ATOM 1232 O O . HIS A 1 152 ? 20.641 -12.477 -18.875 1 96.31 152 HIS A O 1
ATOM 1238 N N . MET A 1 153 ? 19.875 -10.438 -18.422 1 97.38 153 MET A N 1
ATOM 1239 C CA . MET A 1 153 ? 18.578 -10.711 -19.031 1 97.38 153 MET A CA 1
ATOM 1240 C C . MET A 1 153 ? 18.719 -11.016 -20.516 1 97.38 153 MET A C 1
ATOM 1242 O O . MET A 1 153 ? 18.016 -11.883 -21.047 1 97.38 153 MET A O 1
ATOM 1246 N N . LYS A 1 154 ? 19.656 -10.328 -21.125 1 96.5 154 LYS A N 1
ATOM 1247 C CA . LYS A 1 154 ? 19.891 -10.523 -22.547 1 96.5 154 LYS A CA 1
ATOM 1248 C C . LYS A 1 154 ? 20.406 -11.93 -22.844 1 96.5 154 LYS A C 1
ATOM 1250 O O . LYS A 1 154 ? 20.312 -12.406 -23.969 1 96.5 154 LYS A O 1
ATOM 1255 N N . ARG A 1 155 ? 20.922 -12.57 -21.828 1 96.94 155 ARG A N 1
ATOM 1256 C CA . ARG A 1 155 ? 21.516 -13.891 -22.016 1 96.94 155 ARG A CA 1
ATOM 1257 C C . ARG A 1 155 ? 20.703 -14.961 -21.297 1 96.94 155 ARG A C 1
ATOM 1259 O O . ARG A 1 155 ? 21.141 -16.109 -21.188 1 96.94 155 ARG A O 1
ATOM 1266 N N . SER A 1 156 ? 19.594 -14.586 -20.828 1 97.25 156 SER A N 1
ATOM 1267 C CA . SER A 1 156 ? 18.812 -15.469 -19.969 1 97.25 156 SER A CA 1
ATOM 1268 C C . SER A 1 156 ? 18.312 -16.688 -20.719 1 97.25 156 SER A C 1
ATOM 1270 O O . SER A 1 156 ? 17.906 -17.688 -20.109 1 97.25 156 SER A O 1
ATOM 1272 N N . ASN A 1 157 ? 18.297 -16.672 -22.031 1 96.44 157 ASN A N 1
ATOM 1273 C CA . ASN A 1 157 ? 17.969 -17.844 -22.844 1 96.44 157 ASN A CA 1
ATOM 1274 C C . ASN A 1 157 ? 18.859 -19.031 -22.516 1 96.44 157 ASN A C 1
ATOM 1276 O O . ASN A 1 157 ? 18.438 -20.188 -22.641 1 96.44 157 ASN A O 1
ATOM 1280 N N . LEU A 1 158 ? 20 -18.766 -22.031 1 96.69 158 LEU A N 1
ATOM 1281 C CA . LEU A 1 158 ? 21 -19.797 -21.75 1 96.69 158 LEU A CA 1
ATOM 1282 C C . LEU A 1 158 ? 20.719 -20.453 -20.406 1 96.69 158 LEU A C 1
ATOM 1284 O O . LEU A 1 158 ? 21.266 -21.516 -20.109 1 96.69 158 LEU A O 1
ATOM 1288 N N . ILE A 1 159 ? 19.797 -19.938 -19.641 1 96 159 ILE A N 1
ATOM 1289 C CA . ILE A 1 159 ? 19.719 -20.375 -18.266 1 96 159 ILE A CA 1
ATOM 1290 C C . ILE A 1 159 ? 18.344 -20.984 -17.984 1 96 159 ILE A C 1
ATOM 1292 O O . ILE A 1 159 ? 18.219 -21.906 -17.172 1 96 159 ILE A O 1
ATOM 1296 N N . PHE A 1 160 ? 17.344 -20.5 -18.594 1 98 160 PHE A N 1
ATOM 1297 C CA . PHE A 1 160 ? 15.969 -20.922 -18.312 1 98 160 PHE A CA 1
ATOM 1298 C C . PHE A 1 160 ? 15.758 -22.375 -18.75 1 98 160 PHE A C 1
ATOM 1300 O O . PHE A 1 160 ? 16.297 -22.797 -19.781 1 98 160 PHE A O 1
ATOM 1307 N N . LYS A 1 161 ? 14.953 -23.094 -17.984 1 97.88 161 LYS A N 1
ATOM 1308 C CA . LYS A 1 161 ? 14.57 -24.469 -18.297 1 97.88 161 LYS A CA 1
ATOM 1309 C C . LYS A 1 161 ? 13.062 -24.672 -18.141 1 97.88 161 LYS A C 1
ATOM 1311 O O . LYS A 1 161 ? 12.383 -23.828 -17.547 1 97.88 161 LYS A O 1
ATOM 1316 N N . GLU A 1 162 ? 12.562 -25.781 -18.578 1 97.12 162 GLU A N 1
ATOM 1317 C CA . GLU A 1 162 ? 11.133 -26.062 -18.641 1 97.12 162 GLU A CA 1
ATOM 1318 C C . GLU A 1 162 ? 10.516 -26.125 -17.25 1 97.12 162 GLU A C 1
ATOM 1320 O O . GLU A 1 162 ? 9.367 -25.719 -17.047 1 97.12 162 GLU A O 1
ATOM 1325 N N . ASP A 1 163 ? 11.305 -26.453 -16.25 1 97.25 163 ASP A N 1
ATOM 1326 C CA . ASP A 1 163 ? 10.75 -26.609 -14.914 1 97.25 163 ASP A CA 1
ATOM 1327 C C . ASP A 1 163 ? 10.938 -25.344 -14.086 1 97.25 163 ASP A C 1
ATOM 1329 O O . ASP A 1 163 ? 10.578 -25.297 -12.906 1 97.25 163 ASP A O 1
ATOM 1333 N N . ASP A 1 164 ? 11.414 -24.281 -14.766 1 98.69 164 ASP A N 1
ATOM 1334 C CA . ASP A 1 164 ? 11.641 -23.016 -14.07 1 98.69 164 ASP A CA 1
ATOM 1335 C C . ASP A 1 164 ? 10.375 -22.156 -14.078 1 98.69 164 ASP A C 1
ATOM 1337 O O . ASP A 1 164 ? 9.484 -22.359 -14.906 1 98.69 164 ASP A O 1
ATOM 1341 N N . LEU A 1 165 ? 10.258 -21.344 -13.117 1 98.94 165 LEU A N 1
ATOM 1342 C CA . LEU A 1 165 ? 9.266 -20.281 -13.062 1 98.94 165 LEU A CA 1
ATOM 1343 C C . LEU A 1 165 ? 9.93 -18.906 -13.156 1 98.94 165 LEU A C 1
ATOM 1345 O O . LEU A 1 165 ? 10.859 -18.609 -12.398 1 98.94 165 LEU A O 1
ATOM 1349 N N . VAL A 1 166 ? 9.539 -18.141 -14.102 1 98.88 166 VAL A N 1
ATOM 1350 C CA . VAL A 1 166 ? 10.023 -16.766 -14.25 1 98.88 166 VAL A CA 1
ATOM 1351 C C . VAL A 1 166 ? 8.93 -15.781 -13.844 1 98.88 166 VAL A C 1
ATOM 1353 O O . VAL A 1 166 ? 7.832 -15.805 -14.406 1 98.88 166 VAL A O 1
ATOM 1356 N N . ILE A 1 167 ? 9.172 -14.961 -12.883 1 98.94 167 ILE A N 1
ATOM 1357 C CA . ILE A 1 167 ? 8.25 -13.922 -12.438 1 98.94 167 ILE A CA 1
ATOM 1358 C C . ILE A 1 167 ? 8.844 -12.547 -12.719 1 98.94 167 ILE A C 1
ATOM 1360 O O . ILE A 1 167 ? 9.938 -12.227 -12.258 1 98.94 167 ILE A O 1
ATOM 1364 N N . ILE A 1 168 ? 8.133 -11.758 -13.422 1 98.81 168 ILE A N 1
ATOM 1365 C CA . ILE A 1 168 ? 8.57 -10.414 -13.797 1 98.81 168 ILE A CA 1
ATOM 1366 C C . ILE A 1 168 ? 7.766 -9.375 -13.023 1 98.81 168 ILE A C 1
ATOM 1368 O O . ILE A 1 168 ? 6.531 -9.406 -13.031 1 98.81 168 ILE A O 1
ATOM 1372 N N . PHE A 1 169 ? 8.422 -8.484 -12.344 1 98.5 169 PHE A N 1
ATOM 1373 C CA . PHE A 1 169 ? 7.816 -7.324 -11.695 1 98.5 169 PHE A CA 1
ATOM 1374 C C . PHE A 1 169 ? 8.133 -6.051 -12.469 1 98.5 169 PHE A C 1
ATOM 1376 O O . PHE A 1 169 ? 9.297 -5.715 -12.68 1 98.5 169 PHE A O 1
ATOM 1383 N N . THR A 1 170 ? 7.129 -5.348 -12.906 1 97.12 170 THR A N 1
ATOM 1384 C CA . THR A 1 170 ? 7.316 -4.07 -13.586 1 97.12 170 THR A CA 1
ATOM 1385 C C . THR A 1 170 ? 6.051 -3.221 -13.5 1 97.12 170 THR A C 1
ATOM 1387 O O . THR A 1 170 ? 4.941 -3.744 -13.609 1 97.12 170 THR A O 1
ATOM 1390 N N . VAL A 1 171 ? 6.211 -1.981 -13.25 1 94.5 171 VAL A N 1
ATOM 1391 C CA . VAL A 1 171 ? 5.039 -1.114 -13.188 1 94.5 171 VAL A CA 1
ATOM 1392 C C . VAL A 1 171 ? 4.652 -0.658 -14.586 1 94.5 171 VAL A C 1
ATOM 1394 O O . VAL A 1 171 ? 3.494 -0.797 -14.992 1 94.5 171 VAL A O 1
ATOM 1397 N N . LYS A 1 172 ? 5.676 -0.278 -15.344 1 89.75 172 LYS A N 1
ATOM 1398 C CA . LYS A 1 172 ? 5.406 0.355 -16.625 1 89.75 172 LYS A CA 1
ATOM 1399 C C . LYS A 1 172 ? 6.105 -0.386 -17.766 1 89.75 172 LYS A C 1
ATOM 1401 O O . LYS A 1 172 ? 6.051 0.043 -18.922 1 89.75 172 LYS A O 1
ATOM 1406 N N . ASN A 1 173 ? 6.789 -1.42 -17.469 1 90.12 173 ASN A N 1
ATOM 1407 C CA . ASN A 1 173 ? 7.52 -2.178 -18.469 1 90.12 173 ASN A CA 1
ATOM 1408 C C . ASN A 1 173 ? 8.406 -1.27 -19.328 1 90.12 173 ASN A C 1
ATOM 1410 O O . ASN A 1 173 ? 8.367 -1.334 -20.547 1 90.12 173 ASN A O 1
ATOM 1414 N N . SER A 1 174 ? 9.133 -0.441 -18.719 1 86 174 SER A N 1
ATOM 1415 C CA . SER A 1 174 ? 9.953 0.543 -19.422 1 86 174 SER A CA 1
ATOM 1416 C C . SER A 1 174 ? 11.32 -0.034 -19.781 1 86 174 SER A C 1
ATOM 1418 O O . SER A 1 174 ? 12.156 0.66 -20.359 1 86 174 SER A O 1
ATOM 1420 N N . THR A 1 175 ? 11.641 -1.229 -19.438 1 93.12 175 THR A N 1
ATOM 1421 C CA . THR A 1 175 ? 12.891 -1.914 -19.734 1 93.12 175 THR A CA 1
ATOM 1422 C C . THR A 1 175 ? 12.68 -3.018 -20.766 1 93.12 175 THR A C 1
ATOM 1424 O O . THR A 1 175 ? 12.18 -4.094 -20.438 1 93.12 175 THR A O 1
ATOM 1427 N N . PRO A 1 176 ? 13.117 -2.846 -21.938 1 95 176 PRO A N 1
ATOM 1428 C CA . PRO A 1 176 ? 12.859 -3.787 -23.031 1 95 176 PRO A CA 1
ATOM 1429 C C . PRO A 1 176 ? 13.383 -5.191 -22.734 1 95 176 PRO A C 1
ATOM 1431 O O . PRO A 1 176 ? 12.797 -6.18 -23.188 1 95 176 PRO A O 1
ATOM 1434 N N . GLU A 1 177 ? 14.477 -5.227 -21.953 1 97.31 177 GLU A N 1
ATOM 1435 C CA . GLU A 1 177 ? 15.102 -6.516 -21.672 1 97.31 177 GLU A CA 1
ATOM 1436 C C . GLU A 1 177 ? 14.164 -7.414 -20.859 1 97.31 177 GLU A C 1
ATOM 1438 O O . GLU A 1 177 ? 14.32 -8.641 -20.859 1 97.31 177 GLU A O 1
ATOM 1443 N N . LEU A 1 178 ? 13.227 -6.836 -20.156 1 97.81 178 LEU A N 1
ATOM 1444 C CA . LEU A 1 178 ? 12.242 -7.652 -19.453 1 97.81 178 LEU A CA 1
ATOM 1445 C C . LEU A 1 178 ? 11.391 -8.445 -20.438 1 97.81 178 LEU A C 1
ATOM 1447 O O . LEU A 1 178 ? 11.164 -9.641 -20.25 1 97.81 178 LEU A O 1
ATOM 1451 N N . GLY A 1 179 ? 10.922 -7.738 -21.438 1 97 179 GLY A N 1
ATOM 1452 C CA . GLY A 1 179 ? 10.18 -8.422 -22.484 1 97 179 GLY A CA 1
ATOM 1453 C C . GLY A 1 179 ? 11 -9.469 -23.219 1 97 179 GLY A C 1
ATOM 1454 O O . GLY A 1 179 ? 10.508 -10.562 -23.5 1 97 179 GLY A O 1
ATOM 1455 N N . MET A 1 180 ? 12.234 -9.172 -23.469 1 97.5 180 MET A N 1
ATOM 1456 C CA . MET A 1 180 ? 13.148 -10.117 -24.109 1 97.5 180 MET A CA 1
ATOM 1457 C C . MET A 1 180 ? 13.305 -11.375 -23.266 1 97.5 180 MET A C 1
ATOM 1459 O O . MET A 1 180 ? 13.242 -12.492 -23.781 1 97.5 180 MET A O 1
ATOM 1463 N N . ALA A 1 181 ? 13.516 -11.188 -22 1 98.19 181 ALA A N 1
ATOM 1464 C CA . ALA A 1 181 ? 13.695 -12.32 -21.094 1 98.19 181 ALA A CA 1
ATOM 1465 C C . ALA A 1 181 ? 12.422 -13.164 -21.016 1 98.19 181 ALA A C 1
ATOM 1467 O O . ALA A 1 181 ? 12.492 -14.398 -20.938 1 98.19 181 ALA A O 1
ATOM 1468 N N . ALA A 1 182 ? 11.305 -12.492 -21.016 1 98.19 182 ALA A N 1
ATOM 1469 C CA . ALA A 1 182 ? 10.039 -13.227 -21.031 1 98.19 182 ALA A CA 1
ATOM 1470 C C . ALA A 1 182 ? 9.93 -14.117 -22.266 1 98.19 182 ALA A C 1
ATOM 1472 O O . ALA A 1 182 ? 9.516 -15.273 -22.172 1 98.19 182 ALA A O 1
ATOM 1473 N N . LYS A 1 183 ? 10.281 -13.555 -23.375 1 98 183 LYS A N 1
ATOM 1474 C CA . LYS A 1 183 ? 10.273 -14.312 -24.625 1 98 183 LYS A CA 1
ATOM 1475 C C . LYS A 1 183 ? 11.211 -15.516 -24.531 1 98 183 LYS A C 1
ATOM 1477 O O . LYS A 1 183 ? 10.844 -16.625 -24.922 1 98 183 LYS A O 1
ATOM 1482 N N . PHE A 1 184 ? 12.406 -15.289 -24.047 1 98.5 184 PHE A N 1
ATOM 1483 C CA . PHE A 1 184 ? 13.383 -16.359 -23.891 1 98.5 184 PHE A CA 1
ATOM 1484 C C . PHE A 1 184 ? 12.836 -17.469 -22.984 1 98.5 184 PHE A C 1
ATOM 1486 O O . PHE A 1 184 ? 13 -18.641 -23.281 1 98.5 184 PHE A O 1
ATOM 1493 N N . ALA A 1 185 ? 12.211 -17.094 -21.875 1 98.69 185 ALA A N 1
ATOM 1494 C CA . ALA A 1 185 ? 11.633 -18.062 -20.953 1 98.69 185 ALA A CA 1
ATOM 1495 C C . ALA A 1 185 ? 10.602 -18.938 -21.641 1 98.69 185 ALA A C 1
ATOM 1497 O O . ALA A 1 185 ? 10.617 -20.172 -21.5 1 98.69 185 ALA A O 1
ATOM 1498 N N . LYS A 1 186 ? 9.781 -18.312 -22.438 1 97.62 186 LYS A N 1
ATOM 1499 C CA . LYS A 1 186 ? 8.75 -19.047 -23.172 1 97.62 186 LYS A CA 1
ATOM 1500 C C . LYS A 1 186 ? 9.367 -20 -24.188 1 97.62 186 LYS A C 1
ATOM 1502 O O . LYS A 1 186 ? 8.93 -21.156 -24.328 1 97.62 186 LYS A O 1
ATOM 1507 N N . GLU A 1 187 ? 10.328 -19.531 -24.844 1 97.62 187 GLU A N 1
ATOM 1508 C CA . GLU A 1 187 ? 11.016 -20.344 -25.828 1 97.62 187 GLU A CA 1
ATOM 1509 C C . GLU A 1 187 ? 11.648 -21.578 -25.188 1 97.62 187 GLU A C 1
ATOM 1511 O O . GLU A 1 187 ? 11.75 -22.625 -25.812 1 97.62 187 GLU A O 1
ATOM 1516 N N . ASN A 1 188 ? 12.031 -21.438 -23.969 1 98.25 188 ASN A N 1
ATOM 1517 C CA . ASN A 1 188 ? 12.641 -22.531 -23.234 1 98.25 188 ASN A CA 1
ATOM 1518 C C . ASN A 1 188 ? 11.609 -23.312 -22.422 1 98.25 188 ASN A C 1
ATOM 1520 O O . ASN A 1 188 ? 11.969 -24.094 -21.547 1 98.25 188 ASN A O 1
ATOM 1524 N N . LYS A 1 189 ? 10.305 -22.953 -22.547 1 98 189 LYS A N 1
ATOM 1525 C CA . LYS A 1 189 ? 9.141 -23.656 -22.016 1 98 189 LYS A CA 1
ATOM 1526 C C . LYS A 1 189 ? 9.023 -23.453 -20.5 1 98 189 LYS A C 1
ATOM 1528 O O . LYS A 1 189 ? 8.406 -24.25 -19.812 1 98 189 LYS A O 1
ATOM 1533 N N . ALA A 1 190 ? 9.711 -22.438 -20.016 1 98.56 190 ALA A N 1
ATOM 1534 C CA . ALA A 1 190 ? 9.492 -22.062 -18.625 1 98.56 190 ALA A CA 1
ATOM 1535 C C . ALA A 1 190 ? 8.125 -21.391 -18.453 1 98.56 190 ALA A C 1
ATOM 1537 O O . ALA A 1 190 ? 7.555 -20.875 -19.406 1 98.56 190 ALA A O 1
ATOM 1538 N N . TYR A 1 191 ? 7.59 -21.516 -17.281 1 98.69 191 TYR A N 1
ATOM 1539 C CA . TYR A 1 191 ? 6.348 -20.828 -16.969 1 98.69 191 TYR A CA 1
ATOM 1540 C C . TYR A 1 191 ? 6.613 -19.375 -16.625 1 98.69 191 TYR A C 1
ATOM 1542 O O . TYR A 1 191 ? 7.539 -19.062 -15.867 1 98.69 191 TYR A O 1
ATOM 1550 N N . VAL A 1 192 ? 5.832 -18.422 -17.172 1 98.81 192 VAL A N 1
ATOM 1551 C CA . VAL A 1 192 ? 6.102 -17 -17 1 98.81 192 VAL A CA 1
ATOM 1552 C C . VAL A 1 192 ? 4.906 -16.312 -16.328 1 98.81 192 VAL A C 1
ATOM 1554 O O . VAL A 1 192 ? 3.775 -16.422 -16.812 1 98.81 192 VAL A O 1
ATOM 1557 N N . VAL A 1 193 ? 5.164 -15.648 -15.242 1 98.81 193 VAL A N 1
ATOM 1558 C CA . VAL A 1 193 ? 4.195 -14.789 -14.562 1 98.81 193 VAL A CA 1
ATOM 1559 C C . VAL A 1 193 ? 4.652 -13.336 -14.641 1 98.81 193 VAL A C 1
ATOM 1561 O O . VAL A 1 193 ? 5.793 -13.016 -14.297 1 98.81 193 VAL A O 1
ATOM 1564 N N . SER A 1 194 ? 3.811 -12.484 -15.125 1 98.5 194 SER A N 1
ATOM 1565 C CA . SER A 1 194 ? 4.098 -11.047 -15.102 1 98.5 194 SER A CA 1
ATOM 1566 C C . SER A 1 194 ? 3.191 -10.32 -14.125 1 98.5 194 SER A C 1
ATOM 1568 O O . SER A 1 194 ? 1.965 -10.422 -14.203 1 98.5 194 SER A O 1
ATOM 1570 N N . CYS A 1 195 ? 3.766 -9.625 -13.188 1 98.38 195 CYS A N 1
ATOM 1571 C CA . CYS A 1 195 ? 3.088 -8.703 -12.289 1 98.38 195 CYS A CA 1
ATOM 1572 C C . CYS A 1 195 ? 3.348 -7.254 -12.695 1 98.38 195 CYS A C 1
ATOM 1574 O O . CYS A 1 195 ? 4.48 -6.777 -12.617 1 98.38 195 CYS A O 1
ATOM 1576 N N . THR A 1 196 ? 2.303 -6.57 -13.117 1 96.88 196 THR A N 1
ATOM 1577 C CA . THR A 1 196 ? 2.479 -5.254 -13.719 1 96.88 196 THR A CA 1
ATOM 1578 C C . THR A 1 196 ? 1.28 -4.359 -13.414 1 96.88 196 THR A C 1
ATOM 1580 O O . THR A 1 196 ? 0.352 -4.77 -12.719 1 96.88 196 THR A O 1
ATOM 1583 N N . CYS A 1 197 ? 1.353 -3.109 -13.805 1 95.38 197 CYS A N 1
ATOM 1584 C CA . CYS A 1 197 ? 0.227 -2.191 -13.68 1 95.38 197 CYS A CA 1
ATOM 1585 C C . CYS A 1 197 ? -0.262 -1.733 -15.047 1 95.38 197 CYS A C 1
ATOM 1587 O O . CYS A 1 197 ? -0.897 -0.684 -15.164 1 95.38 197 CYS A O 1
ATOM 1589 N N . LEU A 1 198 ? 0.131 -2.551 -16.047 1 92.12 198 LEU A N 1
ATOM 1590 C CA . LEU A 1 198 ? -0.32 -2.314 -17.406 1 92.12 198 LEU A CA 1
ATOM 1591 C C . LEU A 1 198 ? -1.361 -3.35 -17.828 1 92.12 198 LEU A C 1
ATOM 1593 O O . LEU A 1 198 ? -1.072 -4.547 -17.859 1 92.12 198 LEU A O 1
ATOM 1597 N N . PRO A 1 199 ? -2.48 -2.824 -18.188 1 88.12 199 PRO A N 1
ATOM 1598 C CA . PRO A 1 199 ? -3.479 -3.803 -18.625 1 88.12 199 PRO A CA 1
ATOM 1599 C C . PRO A 1 199 ? -3.039 -4.566 -19.875 1 88.12 199 PRO A C 1
ATOM 1601 O O . PRO A 1 199 ? -3.371 -5.746 -20.031 1 88.12 199 PRO A O 1
ATOM 1604 N N . ARG A 1 200 ? -2.277 -3.91 -20.734 1 89 200 ARG A N 1
ATOM 1605 C CA . ARG A 1 200 ? -1.738 -4.539 -21.938 1 89 200 ARG A CA 1
ATOM 1606 C C . ARG A 1 200 ? -0.297 -4.102 -22.188 1 89 200 ARG A C 1
ATOM 1608 O O . ARG A 1 200 ? 0.046 -2.934 -21.984 1 89 200 ARG A O 1
ATOM 1615 N N . SER A 1 201 ? 0.46 -5.016 -22.453 1 91.75 201 SER A N 1
ATOM 1616 C CA . SER A 1 201 ? 1.854 -4.805 -22.844 1 91.75 201 SER A CA 1
ATOM 1617 C C . SER A 1 201 ? 2.402 -6 -23.609 1 91.75 201 SER A C 1
ATOM 1619 O O . SER A 1 201 ? 1.697 -6.988 -23.812 1 91.75 201 SER A O 1
ATOM 1621 N N . GLU A 1 202 ? 3.562 -5.887 -24.141 1 92.56 202 GLU A N 1
ATOM 1622 C CA . GLU A 1 202 ? 4.188 -7.008 -24.828 1 92.56 202 GLU A CA 1
ATOM 1623 C C . GLU A 1 202 ? 4.324 -8.219 -23.906 1 92.56 202 GLU A C 1
ATOM 1625 O O . GLU A 1 202 ? 4.375 -9.359 -24.375 1 92.56 202 GLU A O 1
ATOM 1630 N N . LEU A 1 203 ? 4.352 -8 -22.641 1 95.44 203 LEU A N 1
ATOM 1631 C CA . LEU A 1 203 ? 4.523 -9.086 -21.688 1 95.44 203 LEU A CA 1
ATOM 1632 C C . LEU A 1 203 ? 3.336 -10.047 -21.719 1 95.44 203 LEU A C 1
ATOM 1634 O O . LEU A 1 203 ? 3.461 -11.219 -21.359 1 95.44 203 LEU A O 1
ATOM 1638 N N . ASN A 1 204 ? 2.225 -9.469 -22.109 1 93.06 204 ASN A N 1
ATOM 1639 C CA . ASN A 1 204 ? 1.043 -10.32 -22.234 1 93.06 204 ASN A CA 1
ATOM 1640 C C . ASN A 1 204 ? 1.284 -11.492 -23.172 1 93.06 204 ASN A C 1
ATOM 1642 O O . ASN A 1 204 ? 0.797 -12.602 -22.938 1 93.06 204 ASN A O 1
ATOM 1646 N N . GLN A 1 205 ? 2.008 -11.25 -24.203 1 94.69 205 GLN A N 1
ATOM 1647 C CA . GLN A 1 205 ? 2.248 -12.242 -25.25 1 94.69 205 GLN A CA 1
ATOM 1648 C C . GLN A 1 205 ? 3.107 -13.391 -24.734 1 94.69 205 GLN A C 1
ATOM 1650 O O . GLN A 1 205 ? 2.996 -14.516 -25.219 1 94.69 205 GLN A O 1
ATOM 1655 N N . TYR A 1 206 ? 3.863 -13.102 -23.719 1 96.56 206 TYR A N 1
ATOM 1656 C CA . TYR A 1 206 ? 4.848 -14.094 -23.312 1 96.56 206 TYR A CA 1
ATOM 1657 C C . TYR A 1 206 ? 4.539 -14.625 -21.922 1 96.56 206 TYR A C 1
ATOM 1659 O O . TYR A 1 206 ? 5.273 -15.461 -21.391 1 96.56 206 TYR A O 1
ATOM 1667 N N . SER A 1 207 ? 3.504 -14.195 -21.297 1 97.75 207 SER A N 1
ATOM 1668 C CA . SER A 1 207 ? 3.201 -14.602 -19.922 1 97.75 207 SER A CA 1
ATOM 1669 C C . SER A 1 207 ? 2.102 -15.656 -19.906 1 97.75 207 SER A C 1
ATOM 1671 O O . SER A 1 207 ? 1.136 -15.578 -20.656 1 97.75 207 SER A O 1
ATOM 1673 N N . ASP A 1 208 ? 2.256 -16.625 -19.062 1 98.25 208 ASP A N 1
ATOM 1674 C CA . ASP A 1 208 ? 1.205 -17.609 -18.812 1 98.25 208 ASP A CA 1
ATOM 1675 C C . ASP A 1 208 ? 0.144 -17.047 -17.875 1 98.25 208 ASP A C 1
ATOM 1677 O O . ASP A 1 208 ? -1.037 -17.375 -17.984 1 98.25 208 ASP A O 1
ATOM 1681 N N . VAL A 1 209 ? 0.548 -16.234 -16.938 1 97.69 209 VAL A N 1
ATOM 1682 C CA . VAL A 1 209 ? -0.331 -15.523 -16.016 1 97.69 209 VAL A CA 1
ATOM 1683 C C . VAL A 1 209 ? 0.052 -14.047 -15.969 1 97.69 209 VAL A C 1
ATOM 1685 O O . VAL A 1 209 ? 1.234 -13.711 -15.883 1 97.69 209 VAL A O 1
ATOM 1688 N N . TYR A 1 210 ? -0.855 -13.273 -16.094 1 96.06 210 TYR A N 1
ATOM 1689 C CA . TYR A 1 210 ? -0.703 -11.828 -16.062 1 96.06 210 TYR A CA 1
ATOM 1690 C C . TYR A 1 210 ? -1.475 -11.219 -14.898 1 96.06 210 TYR A C 1
ATOM 1692 O O . TYR A 1 210 ? -2.707 -11.234 -14.883 1 96.06 210 TYR A O 1
ATOM 1700 N N . VAL A 1 211 ? -0.788 -10.75 -13.836 1 97.69 211 VAL A N 1
ATOM 1701 C CA . VAL A 1 211 ? -1.373 -10.172 -12.633 1 97.69 211 VAL A CA 1
ATOM 1702 C C . VAL A 1 211 ? -1.301 -8.648 -12.711 1 97.69 211 VAL A C 1
ATOM 1704 O O . VAL A 1 211 ? -0.214 -8.062 -12.648 1 97.69 211 VAL A O 1
ATOM 1707 N N . VAL A 1 212 ? -2.438 -8.016 -12.766 1 96.69 212 VAL A N 1
ATOM 1708 C CA . VAL A 1 212 ? -2.443 -6.602 -13.117 1 96.69 212 VAL A CA 1
ATOM 1709 C C . VAL A 1 212 ? -2.908 -5.773 -11.922 1 96.69 212 VAL A C 1
ATOM 1711 O O . VAL A 1 212 ? -4.039 -5.93 -11.453 1 96.69 212 VAL A O 1
ATOM 1714 N N . GLY A 1 213 ? -2.012 -4.973 -11.406 1 96.88 213 GLY A N 1
ATOM 1715 C CA . GLY A 1 213 ? -2.363 -3.932 -10.453 1 96.88 213 GLY A CA 1
ATOM 1716 C C . GLY A 1 213 ? -2.74 -2.619 -11.109 1 96.88 213 GLY A C 1
ATOM 1717 O O . GLY A 1 213 ? -3.01 -2.58 -12.312 1 96.88 213 GLY A O 1
ATOM 1718 N N . TYR A 1 214 ? -2.832 -1.577 -10.273 1 95.75 214 TYR A N 1
ATOM 1719 C CA . TYR A 1 214 ? -3.217 -0.266 -10.789 1 95.75 214 TYR A CA 1
ATOM 1720 C C . TYR A 1 214 ? -2.307 0.824 -10.234 1 95.75 214 TYR A C 1
ATOM 1722 O O . TYR A 1 214 ? -2.061 0.88 -9.023 1 95.75 214 TYR A O 1
ATOM 1730 N N . THR A 1 215 ? -1.754 1.578 -11.078 1 91 215 THR A N 1
ATOM 1731 C CA . THR A 1 215 ? -1.03 2.779 -10.68 1 91 215 THR A CA 1
ATOM 1732 C C . THR A 1 215 ? -1.528 3.996 -11.453 1 91 215 THR A C 1
ATOM 1734 O O . THR A 1 215 ? -1.866 3.891 -12.633 1 91 215 THR A O 1
ATOM 1737 N N . LYS A 1 216 ? -1.77 5.062 -10.711 1 83.25 216 LYS A N 1
ATOM 1738 C CA . LYS A 1 216 ? -2.141 6.301 -11.383 1 83.25 216 LYS A CA 1
ATOM 1739 C C . LYS A 1 216 ? -0.924 6.965 -12.023 1 83.25 216 LYS A C 1
ATOM 1741 O O . LYS A 1 216 ? 0.071 7.23 -11.352 1 83.25 216 LYS A O 1
ATOM 1746 N N . TYR A 1 217 ? -0.86 6.973 -13.305 1 69.25 217 TYR A N 1
ATOM 1747 C CA . TYR A 1 217 ? 0.282 7.543 -14.016 1 69.25 217 TYR A CA 1
ATOM 1748 C C . TYR A 1 217 ? 0.241 9.062 -13.977 1 69.25 217 TYR A C 1
ATOM 1750 O O . TYR A 1 217 ? -0.82 9.672 -14.156 1 69.25 217 TYR A O 1
ATOM 1758 N N . ASP A 1 218 ? 1.242 9.656 -13.312 1 62.19 218 ASP A N 1
ATOM 1759 C CA . ASP A 1 218 ? 1.348 11.109 -13.375 1 62.19 218 ASP A CA 1
ATOM 1760 C C . ASP A 1 218 ? 2.348 11.547 -14.445 1 62.19 218 ASP A C 1
ATOM 1762 O O . ASP A 1 218 ? 3.535 11.227 -14.359 1 62.19 218 ASP A O 1
ATOM 1766 N N . TYR A 1 219 ? 1.944 11.766 -15.695 1 51.25 219 TYR A N 1
ATOM 1767 C CA . TYR A 1 219 ? 2.842 12.148 -16.781 1 51.25 219 TYR A CA 1
ATOM 1768 C C . TYR A 1 219 ? 3.625 13.406 -16.422 1 51.25 219 TYR A C 1
ATOM 1770 O O . TYR A 1 219 ? 4.695 13.656 -16.969 1 51.25 219 TYR A O 1
ATOM 1778 N N . ALA A 1 220 ? 3.131 14.273 -15.727 1 48.91 220 ALA A N 1
ATOM 1779 C CA . ALA A 1 220 ? 3.758 15.586 -15.609 1 48.91 220 ALA A CA 1
ATOM 1780 C C . ALA A 1 220 ? 5.004 15.523 -14.727 1 48.91 220 ALA A C 1
ATOM 1782 O O . ALA A 1 220 ? 5.938 16.312 -14.906 1 48.91 220 ALA A O 1
ATOM 1783 N N . ILE A 1 221 ? 5.191 14.805 -13.633 1 61.12 221 ILE A N 1
ATOM 1784 C CA . ILE A 1 221 ? 6.164 14.969 -12.555 1 61.12 221 ILE A CA 1
ATOM 1785 C C . ILE A 1 221 ? 7.293 13.953 -12.719 1 61.12 221 ILE A C 1
ATOM 1787 O O . ILE A 1 221 ? 7.129 12.938 -13.398 1 61.12 221 ILE A O 1
ATOM 1791 N N . LYS A 1 222 ? 8.555 14.242 -12.188 1 64.25 222 LYS A N 1
ATOM 1792 C CA . LYS A 1 222 ? 9.688 13.328 -12.062 1 64.25 222 LYS A CA 1
ATOM 1793 C C . LYS A 1 222 ? 9.211 11.898 -11.852 1 64.25 222 LYS A C 1
ATOM 1795 O O . LYS A 1 222 ? 9.461 11.305 -10.797 1 64.25 222 LYS A O 1
ATOM 1800 N N . GLU A 1 223 ? 8.531 11.43 -12.852 1 69.31 223 GLU A N 1
ATOM 1801 C CA . GLU A 1 223 ? 7.785 10.172 -12.891 1 69.31 223 GLU A CA 1
ATOM 1802 C C . GLU A 1 223 ? 8.594 9.031 -12.273 1 69.31 223 GLU A C 1
ATOM 1804 O O . GLU A 1 223 ? 8.055 8.211 -11.539 1 69.31 223 GLU A O 1
ATOM 1809 N N . PHE A 1 224 ? 9.844 9.109 -12.508 1 66.31 224 PHE A N 1
ATOM 1810 C CA . PHE A 1 224 ? 10.688 8.008 -12.055 1 66.31 224 PHE A CA 1
ATOM 1811 C C . PHE A 1 224 ? 10.766 7.988 -10.531 1 66.31 224 PHE A C 1
ATOM 1813 O O . PHE A 1 224 ? 10.844 6.914 -9.93 1 66.31 224 PHE A O 1
ATOM 1820 N N . LEU A 1 225 ? 10.555 9.164 -9.992 1 71.31 225 LEU A N 1
ATOM 1821 C CA . LEU A 1 225 ? 10.742 9.273 -8.547 1 71.31 225 LEU A CA 1
ATOM 1822 C C . LEU A 1 225 ? 9.461 8.914 -7.805 1 71.31 225 LEU A C 1
ATOM 1824 O O . LEU A 1 225 ? 9.508 8.422 -6.672 1 71.31 225 LEU A O 1
ATOM 1828 N N . VAL A 1 226 ? 8.406 8.953 -8.578 1 77.75 226 VAL A N 1
ATOM 1829 C CA . VAL A 1 226 ? 7.184 8.953 -7.777 1 77.75 226 VAL A CA 1
ATOM 1830 C C . VAL A 1 226 ? 6.273 7.809 -8.227 1 77.75 226 VAL A C 1
ATOM 1832 O O . VAL A 1 226 ? 5.156 7.664 -7.723 1 77.75 226 VAL A O 1
ATOM 1835 N N . THR A 1 227 ? 6.832 7.031 -9.086 1 85.81 227 THR A N 1
ATOM 1836 C CA . THR A 1 227 ? 6.02 5.902 -9.523 1 85.81 227 THR A CA 1
ATOM 1837 C C . THR A 1 227 ? 5.73 4.957 -8.359 1 85.81 227 THR A C 1
ATOM 1839 O O . THR A 1 227 ? 6.656 4.508 -7.676 1 85.81 227 THR A O 1
ATOM 1842 N N . SER A 1 228 ? 4.484 4.668 -8.18 1 91.12 228 SER A N 1
ATOM 1843 C CA . SER A 1 228 ? 4.047 3.881 -7.027 1 91.12 228 SER A CA 1
ATOM 1844 C C . SER A 1 228 ? 4.254 2.389 -7.27 1 91.12 228 SER A C 1
ATOM 1846 O O . SER A 1 228 ? 3.912 1.873 -8.336 1 91.12 228 SER A O 1
ATOM 1848 N N . ARG A 1 229 ? 4.742 1.704 -6.262 1 94.31 229 ARG A N 1
ATOM 1849 C CA . ARG A 1 229 ? 4.902 0.255 -6.316 1 94.31 229 ARG A CA 1
ATOM 1850 C C . ARG A 1 229 ? 3.971 -0.435 -5.324 1 94.31 229 ARG A C 1
ATOM 1852 O O . ARG A 1 229 ? 4.09 -1.638 -5.086 1 94.31 229 ARG A O 1
ATOM 1859 N N . LEU A 1 230 ? 3.016 0.358 -4.824 1 96.25 230 LEU A N 1
ATOM 1860 C CA . LEU A 1 230 ? 2.047 -0.171 -3.873 1 96.25 230 LEU A CA 1
ATOM 1861 C C . LEU A 1 230 ? 1.311 -1.372 -4.457 1 96.25 230 LEU A C 1
ATOM 1863 O O . LEU A 1 230 ? 1.175 -2.404 -3.793 1 96.25 230 LEU A O 1
ATOM 1867 N N . PRO A 1 231 ? 0.946 -1.304 -5.73 1 97.62 231 PRO A N 1
ATOM 1868 C CA . PRO A 1 231 ? 0.213 -2.447 -6.281 1 97.62 231 PRO A CA 1
ATOM 1869 C C . PRO A 1 231 ? 1.039 -3.73 -6.285 1 97.62 231 PRO A C 1
ATOM 1871 O O . PRO A 1 231 ? 0.527 -4.801 -5.941 1 97.62 231 PRO A O 1
ATOM 1874 N N . LEU A 1 232 ? 2.297 -3.627 -6.652 1 98.25 232 LEU A N 1
ATOM 1875 C CA . LEU A 1 232 ? 3.16 -4.801 -6.695 1 98.25 232 LEU A CA 1
ATOM 1876 C C . LEU A 1 232 ? 3.418 -5.34 -5.293 1 98.25 232 LEU A C 1
ATOM 1878 O O . LEU A 1 232 ? 3.557 -6.551 -5.102 1 98.25 232 LEU A O 1
ATOM 1882 N N . GLN A 1 233 ? 3.482 -4.422 -4.328 1 97.44 233 GLN A N 1
ATOM 1883 C CA . GLN A 1 233 ? 3.635 -4.84 -2.938 1 97.44 233 GLN A CA 1
ATOM 1884 C C . GLN A 1 233 ? 2.422 -5.633 -2.465 1 97.44 233 GLN A C 1
ATOM 1886 O O . GLN A 1 233 ? 2.564 -6.637 -1.761 1 97.44 233 GLN A O 1
ATOM 1891 N N . ILE A 1 234 ? 1.251 -5.215 -2.832 1 97.88 234 ILE A N 1
ATOM 1892 C CA . ILE A 1 234 ? 0.021 -5.902 -2.455 1 97.88 234 ILE A CA 1
ATOM 1893 C C . ILE A 1 234 ? -0.009 -7.289 -3.092 1 97.88 234 ILE A C 1
ATOM 1895 O O . ILE A 1 234 ? -0.341 -8.273 -2.432 1 97.88 234 ILE A O 1
ATOM 1899 N N . ILE A 1 235 ? 0.353 -7.371 -4.348 1 98.56 235 ILE A N 1
ATOM 1900 C CA . ILE A 1 235 ? 0.376 -8.641 -5.07 1 98.56 235 ILE A CA 1
ATOM 1901 C C . ILE A 1 235 ? 1.373 -9.586 -4.41 1 98.56 235 ILE A C 1
ATOM 1903 O O . ILE A 1 235 ? 1.032 -10.727 -4.082 1 98.56 235 ILE A O 1
ATOM 1907 N N . SER A 1 236 ? 2.592 -9.109 -4.191 1 97.75 236 SER A N 1
ATOM 1908 C CA . SER A 1 236 ? 3.648 -9.914 -3.586 1 97.75 236 SER A CA 1
ATOM 1909 C C . SER A 1 236 ? 3.242 -10.414 -2.203 1 97.75 236 SER A C 1
ATOM 1911 O O . SER A 1 236 ? 3.414 -11.594 -1.889 1 97.75 236 SER A O 1
ATOM 1913 N N . ARG A 1 237 ? 2.693 -9.531 -1.446 1 95 237 ARG A N 1
ATOM 1914 C CA . ARG A 1 237 ? 2.32 -9.898 -0.084 1 95 237 ARG A CA 1
ATOM 1915 C C . ARG A 1 237 ? 1.22 -10.953 -0.083 1 95 237 ARG A C 1
ATOM 1917 O O . ARG A 1 237 ? 1.206 -11.844 0.77 1 95 237 ARG A O 1
ATOM 1924 N N . THR A 1 238 ? 0.259 -10.805 -0.932 1 96.88 238 THR A N 1
ATOM 1925 C CA . THR A 1 238 ? -0.838 -11.758 -0.993 1 96.88 238 THR A CA 1
ATOM 1926 C C . THR A 1 238 ? -0.315 -13.164 -1.291 1 96.88 238 THR A C 1
ATOM 1928 O O . THR A 1 238 ? -0.699 -14.125 -0.628 1 96.88 238 THR A O 1
ATOM 1931 N N . ILE A 1 239 ? 0.586 -13.25 -2.236 1 98 239 ILE A N 1
ATOM 1932 C CA . ILE A 1 239 ? 1.177 -14.523 -2.617 1 98 239 ILE A CA 1
ATOM 1933 C C . ILE A 1 239 ? 1.961 -15.102 -1.441 1 98 239 ILE A C 1
ATOM 1935 O O . ILE A 1 239 ? 1.764 -16.266 -1.064 1 98 239 ILE A O 1
ATOM 1939 N N . ILE A 1 240 ? 2.791 -14.297 -0.821 1 97.12 240 ILE A N 1
ATOM 1940 C CA . ILE A 1 240 ? 3.672 -14.75 0.25 1 97.12 240 ILE A CA 1
ATOM 1941 C C . ILE A 1 240 ? 2.838 -15.172 1.456 1 97.12 240 ILE A C 1
ATOM 1943 O O . ILE A 1 240 ? 3.062 -16.25 2.027 1 97.12 240 ILE A O 1
ATOM 1947 N N . GLU A 1 241 ? 1.91 -14.32 1.826 1 94.44 241 GLU A N 1
ATOM 1948 C CA . GLU A 1 241 ? 1.113 -14.641 3.006 1 94.44 241 GLU A CA 1
ATOM 1949 C C . GLU A 1 241 ? 0.309 -15.914 2.799 1 94.44 241 GLU A C 1
ATOM 1951 O O . GLU A 1 241 ? 0.178 -16.734 3.717 1 94.44 241 GLU A O 1
ATOM 1956 N N . TYR A 1 242 ? -0.223 -16.078 1.599 1 95.94 242 TYR A N 1
ATOM 1957 C CA . TYR A 1 242 ? -0.927 -17.328 1.308 1 95.94 242 TYR A CA 1
ATOM 1958 C C . TYR A 1 242 ? 0.006 -18.516 1.437 1 95.94 242 TYR A C 1
ATOM 1960 O O . TYR A 1 242 ? -0.375 -19.562 1.991 1 95.94 242 TYR A O 1
ATOM 1968 N N . LEU A 1 243 ? 1.226 -18.422 0.992 1 96.19 243 LEU A N 1
ATOM 1969 C CA . LEU A 1 243 ? 2.197 -19.5 0.983 1 96.19 243 LEU A CA 1
ATOM 1970 C C . LEU A 1 243 ? 2.611 -19.875 2.404 1 96.19 243 LEU A C 1
ATOM 1972 O O . LEU A 1 243 ? 3.133 -20.969 2.639 1 96.19 243 LEU A O 1
ATOM 1976 N N . THR A 1 244 ? 2.422 -18.969 3.332 1 92.56 244 THR A N 1
ATOM 1977 C CA . THR A 1 244 ? 2.842 -19.234 4.703 1 92.56 244 THR A CA 1
ATOM 1978 C C . THR A 1 244 ? 1.792 -20.047 5.445 1 92.56 244 THR A C 1
ATOM 1980 O O . THR A 1 244 ? 2.043 -20.547 6.551 1 92.56 244 THR A O 1
ATOM 1983 N N . LEU A 1 245 ? 0.629 -20.141 4.883 1 84.94 245 LEU A N 1
ATOM 1984 C CA . LEU A 1 245 ? -0.463 -20.844 5.547 1 84.94 245 LEU A CA 1
ATOM 1985 C C . LEU A 1 245 ? -0.455 -22.312 5.184 1 84.94 245 LEU A C 1
ATOM 1987 O O . LEU A 1 245 ? -0.799 -23.172 6.012 1 84.94 245 LEU A O 1
AT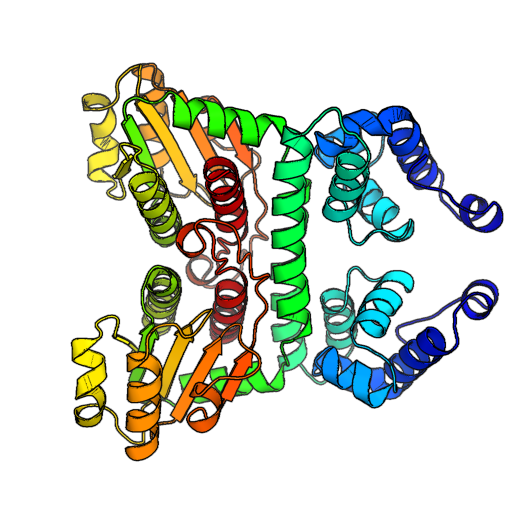OM 1991 N N . MET B 1 1 ? -28.891 -13.688 0.741 1 85.44 1 MET B N 1
ATOM 1992 C CA . MET B 1 1 ? -28.672 -12.391 0.101 1 85.44 1 MET B CA 1
ATOM 1993 C C . MET B 1 1 ? -27.797 -11.5 0.96 1 85.44 1 MET B C 1
ATOM 1995 O O . MET B 1 1 ? -28.141 -11.188 2.102 1 85.44 1 MET B O 1
ATOM 1999 N N . ILE B 1 2 ? -26.625 -11.188 0.495 1 90.06 2 ILE B N 1
ATOM 2000 C CA . ILE B 1 2 ? -25.641 -10.445 1.271 1 90.06 2 ILE B CA 1
ATOM 2001 C C . ILE B 1 2 ? -26.031 -8.969 1.318 1 90.06 2 ILE B C 1
ATOM 2003 O O . ILE B 1 2 ? -25.812 -8.297 2.328 1 90.06 2 ILE B O 1
ATOM 2007 N N . ILE B 1 3 ? -26.656 -8.516 0.239 1 92.56 3 ILE B N 1
ATOM 2008 C CA . ILE B 1 3 ? -27.094 -7.125 0.197 1 92.56 3 ILE B CA 1
ATOM 2009 C C . ILE B 1 3 ? -28.609 -7.066 0.408 1 92.56 3 ILE B C 1
ATOM 2011 O O . ILE B 1 3 ? -29.391 -7.531 -0.435 1 92.56 3 ILE B O 1
ATOM 2015 N N . ARG B 1 4 ? -29.031 -6.504 1.484 1 90.81 4 ARG B N 1
ATOM 2016 C CA . ARG B 1 4 ? -30.453 -6.348 1.831 1 90.81 4 ARG B CA 1
ATOM 2017 C C . ARG B 1 4 ? -30.797 -4.875 2.016 1 90.81 4 ARG B C 1
ATOM 2019 O O . ARG B 1 4 ? -30.281 -4.211 2.912 1 90.81 4 ARG B O 1
ATOM 2026 N N . LEU B 1 5 ? -31.578 -4.406 1.181 1 85.88 5 LEU B N 1
ATOM 2027 C CA . LEU B 1 5 ? -32 -3.012 1.249 1 85.88 5 LEU B CA 1
ATOM 2028 C C . LEU B 1 5 ? -33.469 -2.906 1.582 1 85.88 5 LEU B C 1
ATOM 2030 O O . LEU B 1 5 ? -34.281 -3.729 1.134 1 85.88 5 LEU B O 1
ATOM 2034 N N . GLU B 1 6 ? -33.75 -1.902 2.355 1 83.81 6 GLU B N 1
ATOM 2035 C CA . GLU B 1 6 ? -35.156 -1.595 2.592 1 83.81 6 GLU B CA 1
ATOM 2036 C C . GLU B 1 6 ? -35.844 -1.095 1.32 1 83.81 6 GLU B C 1
ATOM 2038 O O . GLU B 1 6 ? -35.156 -0.604 0.407 1 83.81 6 GLU B O 1
ATOM 2043 N N . GLU B 1 7 ? -37.156 -1.268 1.404 1 86.38 7 GLU B N 1
ATOM 2044 C CA . GLU B 1 7 ? -37.938 -0.882 0.232 1 86.38 7 GLU B CA 1
ATOM 2045 C C . GLU B 1 7 ? -37.688 0.572 -0.149 1 86.38 7 GLU B C 1
ATOM 2047 O O . GLU B 1 7 ? -37.531 0.896 -1.331 1 86.38 7 GLU B O 1
ATOM 2052 N N . ASP B 1 8 ? -37.594 1.437 0.8 1 82.56 8 ASP B N 1
ATOM 2053 C CA . ASP B 1 8 ? -37.375 2.859 0.549 1 82.56 8 ASP B CA 1
ATOM 2054 C C . ASP B 1 8 ? -36 3.113 -0.072 1 82.56 8 ASP B C 1
ATOM 2056 O O . ASP B 1 8 ? -35.844 3.994 -0.922 1 82.56 8 ASP B O 1
ATOM 2060 N N . GLN B 1 9 ? -35 2.379 0.323 1 79.5 9 GLN B N 1
ATOM 2061 C CA . GLN B 1 9 ? -33.656 2.51 -0.228 1 79.5 9 GLN B CA 1
ATOM 2062 C C . GLN B 1 9 ? -33.594 1.993 -1.663 1 79.5 9 GLN B C 1
ATOM 2064 O O . GLN B 1 9 ? -32.969 2.6 -2.521 1 79.5 9 GLN B O 1
ATOM 2069 N N . TRP B 1 10 ? -34.344 0.812 -1.905 1 88.31 10 TRP B N 1
ATOM 2070 C CA . TRP B 1 10 ? -34.344 0.191 -3.227 1 88.31 10 TRP B CA 1
ATOM 2071 C C . TRP B 1 10 ? -34.938 1.135 -4.266 1 88.31 10 TRP B C 1
ATOM 2073 O O . TRP B 1 10 ? -34.438 1.233 -5.387 1 88.31 10 TRP B O 1
ATOM 2083 N N . LYS B 1 11 ? -35.906 1.941 -3.877 1 88.5 11 LYS B N 1
ATOM 2084 C CA . LYS B 1 11 ? -36.625 2.826 -4.789 1 88.5 11 LYS B CA 1
ATOM 2085 C C . LYS B 1 11 ? -35.719 3.996 -5.227 1 88.5 11 LYS B C 1
ATOM 2087 O O . LYS B 1 11 ? -35.969 4.59 -6.281 1 88.5 11 LYS B O 1
ATOM 2092 N N . THR B 1 12 ? -34.75 4.312 -4.457 1 85.69 12 THR B N 1
ATOM 2093 C CA . THR B 1 12 ? -33.938 5.469 -4.75 1 85.69 12 THR B CA 1
ATOM 2094 C C . THR B 1 12 ? -32.781 5.086 -5.676 1 85.69 12 THR B C 1
ATOM 2096 O O . THR B 1 12 ? -32.094 5.953 -6.211 1 85.69 12 THR B O 1
ATOM 2099 N N . LEU B 1 13 ? -32.594 3.801 -5.93 1 90.38 13 LEU B N 1
ATOM 2100 C CA . LEU B 1 13 ? -31.453 3.332 -6.727 1 90.38 13 LEU B CA 1
ATOM 2101 C C . LEU B 1 13 ? -31.734 3.492 -8.219 1 90.38 13 LEU B C 1
ATOM 2103 O O . LEU B 1 13 ? -32.906 3.43 -8.641 1 90.38 13 LEU B O 1
ATOM 2107 N N . THR B 1 14 ? -30.719 3.699 -8.938 1 94.44 14 THR B N 1
ATOM 2108 C CA . THR B 1 14 ? -30.812 3.691 -10.391 1 94.44 14 THR B CA 1
ATOM 2109 C C . THR B 1 14 ? -30.953 2.266 -10.914 1 94.44 14 THR B C 1
ATOM 2111 O O . THR B 1 14 ? -30.703 1.304 -10.188 1 94.44 14 THR B O 1
ATOM 2114 N N . ASP B 1 15 ? -31.312 2.066 -12.18 1 96.75 15 ASP B N 1
ATOM 2115 C CA . ASP B 1 15 ? -31.438 0.747 -12.789 1 96.75 15 ASP B CA 1
ATOM 2116 C C . ASP B 1 15 ? -30.094 0.017 -12.797 1 96.75 15 ASP B C 1
ATOM 2118 O O . ASP B 1 15 ? -30.031 -1.195 -12.578 1 96.75 15 ASP B O 1
ATOM 2122 N N . ALA B 1 16 ? -29.047 0.772 -13.062 1 97.19 16 ALA B N 1
ATOM 2123 C CA . ALA B 1 16 ? -27.719 0.193 -13.078 1 97.19 16 ALA B CA 1
ATOM 2124 C C . ALA B 1 16 ? -27.328 -0.343 -11.703 1 97.19 16 ALA B C 1
ATOM 2126 O O . ALA B 1 16 ? -26.781 -1.442 -11.586 1 97.19 16 ALA B O 1
ATOM 2127 N N . GLU B 1 17 ? -27.609 0.391 -10.688 1 96.06 17 GLU B N 1
ATOM 2128 C CA . GLU B 1 17 ? -27.328 -0.039 -9.32 1 96.06 17 GLU B CA 1
ATOM 2129 C C . GLU B 1 17 ? -28.141 -1.275 -8.953 1 96.06 17 GLU B C 1
ATOM 2131 O O . GLU B 1 17 ? -27.609 -2.203 -8.328 1 96.06 17 GLU B O 1
ATOM 2136 N N . LYS B 1 18 ? -29.422 -1.299 -9.375 1 97.19 18 LYS B N 1
ATOM 2137 C CA . LYS B 1 18 ? -30.281 -2.453 -9.125 1 97.19 18 LYS B CA 1
ATOM 2138 C C . LYS B 1 18 ? -29.75 -3.699 -9.82 1 97.19 18 LYS B C 1
ATOM 2140 O O . LYS B 1 18 ? -29.766 -4.793 -9.25 1 97.19 18 LYS B O 1
ATOM 2145 N N . SER B 1 19 ? -29.312 -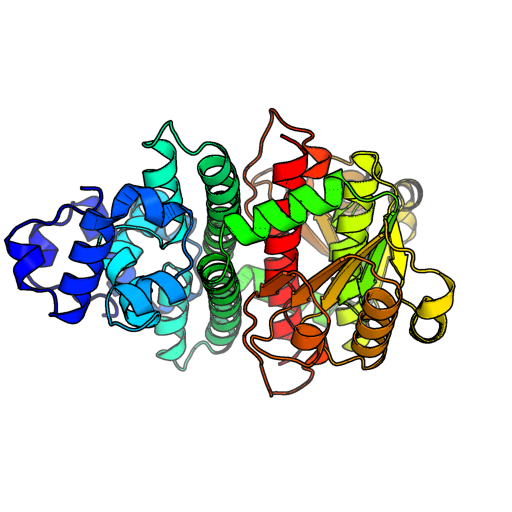3.49 -10.938 1 97.94 19 SER B N 1
ATOM 2146 C CA . SER B 1 19 ? -28.734 -4.598 -11.695 1 97.94 19 SER B CA 1
ATOM 2147 C C . SER B 1 19 ? -27.531 -5.191 -10.977 1 97.94 19 SER B C 1
ATOM 2149 O O . SER B 1 19 ? -27.391 -6.414 -10.883 1 97.94 19 SER B O 1
ATOM 2151 N N . VAL B 1 20 ? -26.625 -4.359 -10.484 1 98.06 20 VAL B N 1
ATOM 2152 C CA . VAL B 1 20 ? -25.438 -4.789 -9.766 1 98.06 20 VAL B CA 1
ATOM 2153 C C . VAL B 1 20 ? -25.828 -5.578 -8.523 1 98.06 20 VAL B C 1
ATOM 2155 O O . VAL B 1 20 ? -25.312 -6.676 -8.289 1 98.06 20 VAL B O 1
ATOM 2158 N N . ILE B 1 21 ? -26.766 -5.062 -7.773 1 97.38 21 ILE B N 1
ATOM 2159 C CA . ILE B 1 21 ? -27.172 -5.688 -6.52 1 97.38 21 ILE B CA 1
ATOM 2160 C C . ILE B 1 21 ? -27.828 -7.035 -6.812 1 97.38 21 ILE B C 1
ATOM 2162 O O . ILE B 1 21 ? -27.547 -8.031 -6.145 1 97.38 21 ILE B O 1
ATOM 2166 N N . THR B 1 22 ? -28.75 -7.07 -7.801 1 97.5 22 THR B N 1
ATOM 2167 C CA . THR B 1 22 ? -29.406 -8.312 -8.211 1 97.5 22 THR B CA 1
ATOM 2168 C C . THR B 1 22 ? -28.375 -9.344 -8.641 1 97.5 22 THR B C 1
ATOM 2170 O O . THR B 1 22 ? -28.453 -10.516 -8.242 1 97.5 22 THR B O 1
ATOM 2173 N N . TYR B 1 23 ? -27.422 -8.93 -9.367 1 98.19 23 TYR B N 1
ATOM 2174 C CA . TYR B 1 23 ? -26.359 -9.82 -9.828 1 98.19 23 TYR B CA 1
ATOM 2175 C C . TYR B 1 23 ? -25.594 -10.398 -8.648 1 98.19 23 TYR B C 1
ATOM 2177 O O . TYR B 1 23 ? -25.391 -11.617 -8.578 1 98.19 23 TYR B O 1
ATOM 2185 N N . ILE B 1 24 ? -25.078 -9.531 -7.734 1 97.56 24 ILE B N 1
ATOM 2186 C CA . ILE B 1 24 ? -24.297 -9.953 -6.586 1 97.56 24 ILE B CA 1
ATOM 2187 C C . ILE B 1 24 ? -25.094 -10.961 -5.754 1 97.56 24 ILE B C 1
ATOM 2189 O O . ILE B 1 24 ? -24.578 -12.031 -5.414 1 97.56 24 ILE B O 1
ATOM 2193 N N . ASN B 1 25 ? -26.406 -10.656 -5.535 1 97.12 25 ASN B N 1
ATOM 2194 C CA . ASN B 1 25 ? -27.234 -11.516 -4.703 1 97.12 25 ASN B CA 1
ATOM 2195 C C . ASN B 1 25 ? -27.5 -12.852 -5.383 1 97.12 25 ASN B C 1
ATOM 2197 O O . ASN B 1 25 ? -27.578 -13.891 -4.719 1 97.12 25 ASN B O 1
ATOM 2201 N N . ASN B 1 26 ? -27.625 -12.82 -6.637 1 97 26 ASN B N 1
ATOM 2202 C CA . ASN B 1 26 ? -27.922 -14.031 -7.387 1 97 26 ASN B CA 1
ATOM 2203 C C . ASN B 1 26 ? -26.672 -14.891 -7.586 1 97 26 ASN B C 1
ATOM 2205 O O . ASN B 1 26 ? -26.766 -16.078 -7.918 1 97 26 ASN B O 1
ATOM 2209 N N . ASN B 1 27 ? -25.484 -14.289 -7.461 1 95.94 27 ASN B N 1
ATOM 2210 C CA . ASN B 1 27 ? -24.219 -15 -7.703 1 95.94 27 ASN B CA 1
ATOM 2211 C C . ASN B 1 27 ? -23.297 -14.93 -6.492 1 95.94 27 ASN B C 1
ATOM 2213 O O . ASN B 1 27 ? -22.078 -14.859 -6.637 1 95.94 27 ASN B O 1
ATOM 2217 N N . GLU B 1 28 ? -23.828 -14.883 -5.363 1 94.62 28 GLU B N 1
ATOM 2218 C CA . GLU B 1 28 ? -23.125 -14.633 -4.113 1 94.62 28 GLU B CA 1
ATOM 2219 C C . GLU B 1 28 ? -21.922 -15.57 -3.961 1 94.62 28 GLU B C 1
ATOM 2221 O O . GLU B 1 28 ? -20.828 -15.133 -3.641 1 94.62 28 GLU B O 1
ATOM 2226 N N . GLU B 1 29 ? -22.047 -16.797 -4.316 1 92.44 29 GLU B N 1
ATOM 2227 C CA . GLU B 1 29 ? -21.016 -17.812 -4.09 1 92.44 29 GLU B CA 1
ATOM 2228 C C . GLU B 1 29 ? -19.812 -17.594 -5 1 92.44 29 GLU B C 1
ATOM 2230 O O . GLU B 1 29 ? -18.703 -18.016 -4.668 1 92.44 29 GLU B O 1
ATOM 2235 N N . LEU B 1 30 ? -20.016 -16.938 -6.109 1 94.62 30 LEU B N 1
ATOM 2236 C CA . LEU B 1 30 ? -18.969 -16.75 -7.105 1 94.62 30 LEU B CA 1
ATOM 2237 C C . LEU B 1 30 ? -18.25 -15.422 -6.914 1 94.62 30 LEU B C 1
ATOM 2239 O O . LEU B 1 30 ? -17.141 -15.227 -7.418 1 94.62 30 LEU B O 1
ATOM 2243 N N . ILE B 1 31 ? -18.812 -14.508 -6.105 1 95.81 31 ILE B N 1
ATOM 2244 C CA . ILE B 1 31 ? -18.359 -13.125 -5.996 1 95.81 31 ILE B CA 1
ATOM 2245 C C . ILE B 1 31 ? -16.938 -13.086 -5.422 1 95.81 31 ILE B C 1
ATOM 2247 O O . ILE B 1 31 ? -16.094 -12.336 -5.906 1 95.81 31 ILE B O 1
ATOM 2251 N N . PRO B 1 32 ? -16.641 -13.945 -4.484 1 96.06 32 PRO B N 1
ATOM 2252 C CA . PRO B 1 32 ? -15.312 -13.859 -3.869 1 96.06 32 PRO B CA 1
ATOM 2253 C C . PRO B 1 32 ? -14.18 -14.133 -4.859 1 96.06 32 PRO B C 1
ATOM 2255 O O . PRO B 1 32 ? -13.039 -13.734 -4.625 1 96.06 32 PRO B O 1
ATOM 2258 N N . GLU B 1 33 ? -14.508 -14.727 -5.969 1 96.12 33 GLU B N 1
ATOM 2259 C CA . GLU B 1 33 ? -13.453 -15.141 -6.891 1 96.12 33 GLU B CA 1
ATOM 2260 C C . GLU B 1 33 ? -13.328 -14.164 -8.055 1 96.12 33 GLU B C 1
ATOM 2262 O O . GLU B 1 33 ? -12.406 -14.281 -8.875 1 96.12 33 GLU B O 1
ATOM 2267 N N . LYS B 1 34 ? -14.188 -13.195 -8.086 1 96.12 34 LYS B N 1
ATOM 2268 C CA . LYS B 1 34 ? -14.305 -12.391 -9.305 1 96.12 34 LYS B CA 1
ATOM 2269 C C . LYS B 1 34 ? -13.656 -11.023 -9.125 1 96.12 34 LYS B C 1
ATOM 2271 O O . LYS B 1 34 ? -13.625 -10.484 -8.023 1 96.12 34 LYS B O 1
ATOM 2276 N N . SER B 1 35 ? -13.125 -10.508 -10.234 1 96.44 35 SER B N 1
ATOM 2277 C CA . SER B 1 35 ? -12.688 -9.117 -10.289 1 96.44 35 SER B CA 1
ATOM 2278 C C . SER B 1 35 ? -13.867 -8.172 -10.477 1 96.44 35 SER B C 1
ATOM 2280 O O . SER B 1 35 ? -14.969 -8.602 -10.82 1 96.44 35 SER B O 1
ATOM 2282 N N . ILE B 1 36 ? -13.594 -6.938 -10.281 1 96.94 36 ILE B N 1
ATOM 2283 C CA . ILE B 1 36 ? -14.633 -5.926 -10.461 1 96.94 36 ILE B CA 1
ATOM 2284 C C . ILE B 1 36 ? -15.039 -5.863 -11.93 1 96.94 36 ILE B C 1
ATOM 2286 O O . ILE B 1 36 ? -16.203 -5.629 -12.25 1 96.94 36 ILE B O 1
ATOM 2290 N N . SER B 1 37 ? -14.055 -6.047 -12.852 1 96.19 37 SER B N 1
ATOM 2291 C CA . SER B 1 37 ? -14.352 -6 -14.281 1 96.19 37 SER B CA 1
ATOM 2292 C C . SER B 1 37 ? -15.281 -7.137 -14.688 1 96.19 37 SER B C 1
ATOM 2294 O O . SER B 1 37 ? -16.203 -6.934 -15.492 1 96.19 37 SER B O 1
ATOM 2296 N N . GLU B 1 38 ? -15.086 -8.281 -14.156 1 97.25 38 GLU B N 1
ATOM 2297 C CA . GLU B 1 38 ? -15.969 -9.414 -14.445 1 97.25 38 GLU B CA 1
ATOM 2298 C C . GLU B 1 38 ? -17.375 -9.156 -13.914 1 97.25 38 GLU B C 1
ATOM 2300 O O . GLU B 1 38 ? -18.359 -9.438 -14.602 1 97.25 38 GLU B O 1
ATOM 2305 N N . MET B 1 39 ? -17.484 -8.633 -12.742 1 97.81 39 MET B N 1
ATOM 2306 C CA . MET B 1 39 ? -18.781 -8.32 -12.164 1 97.81 39 MET B CA 1
ATOM 2307 C C . MET B 1 39 ? -19.516 -7.281 -13 1 97.81 39 MET B C 1
ATOM 2309 O O . MET B 1 39 ? -20.734 -7.379 -13.195 1 97.81 39 MET B O 1
ATOM 2313 N N . ALA B 1 40 ? -18.703 -6.305 -13.43 1 98.19 40 ALA B N 1
ATOM 2314 C CA . ALA B 1 40 ? -19.266 -5.25 -14.273 1 98.19 40 ALA B CA 1
ATOM 2315 C C . ALA B 1 40 ? -19.812 -5.828 -15.578 1 98.19 40 ALA B C 1
ATOM 2317 O O . ALA B 1 40 ? -20.938 -5.523 -15.969 1 98.19 40 ALA B O 1
ATOM 2318 N N . GLU B 1 41 ? -19.047 -6.688 -16.219 1 97.94 41 GLU B N 1
ATOM 2319 C CA . GLU B 1 41 ? -19.453 -7.32 -17.469 1 97.94 41 GLU B CA 1
ATOM 2320 C C . GLU B 1 41 ? -20.703 -8.172 -17.281 1 97.94 41 GLU B C 1
ATOM 2322 O O . GLU B 1 41 ? -21.641 -8.078 -18.078 1 97.94 41 GLU B O 1
ATOM 2327 N N . GLU B 1 42 ? -20.812 -8.875 -16.219 1 97.94 42 GLU B N 1
ATOM 2328 C CA . GLU B 1 42 ? -21.891 -9.828 -16 1 97.94 42 GLU B CA 1
ATOM 2329 C C . GLU B 1 42 ? -23.156 -9.125 -15.516 1 97.94 42 GLU B C 1
ATOM 2331 O O . GLU B 1 42 ? -24.266 -9.664 -15.633 1 97.94 42 GLU B O 1
ATOM 2336 N N . SER B 1 43 ? -23.016 -7.977 -14.945 1 97.94 43 SER B N 1
ATOM 2337 C CA . SER B 1 43 ? -24.172 -7.203 -14.508 1 97.94 43 SER B CA 1
ATOM 2338 C C . SER B 1 43 ? -24.562 -6.152 -15.547 1 97.94 43 SER B C 1
ATOM 2340 O O . SER B 1 43 ? -25.453 -5.34 -15.305 1 97.94 43 SER B O 1
ATOM 2342 N N . TYR B 1 44 ? -23.781 -6.094 -16.641 1 97.62 44 TYR B N 1
ATOM 2343 C CA . TYR B 1 44 ? -24.031 -5.176 -17.75 1 97.62 44 TYR B CA 1
ATOM 2344 C C . TYR B 1 44 ? -23.938 -3.727 -17.297 1 97.62 44 TYR B C 1
ATOM 2346 O O . TYR B 1 44 ? -24.812 -2.914 -17.609 1 97.62 44 TYR B O 1
ATOM 2354 N N . THR B 1 45 ? -22.969 -3.467 -16.469 1 97.81 45 THR B N 1
ATOM 2355 C CA . THR B 1 45 ? -22.656 -2.121 -16 1 97.81 45 THR B CA 1
ATOM 2356 C C . THR B 1 45 ? -21.172 -1.821 -16.109 1 97.81 45 THR B C 1
ATOM 2358 O O . THR B 1 45 ? -20.453 -2.527 -16.812 1 97.81 45 THR B O 1
ATOM 2361 N N . SER B 1 46 ? -20.703 -0.734 -15.531 1 96.56 46 SER B N 1
ATOM 2362 C CA . SER B 1 46 ? -19.297 -0.354 -15.555 1 96.56 46 SER B CA 1
ATOM 2363 C C . SER B 1 46 ? -18.609 -0.688 -14.234 1 96.56 46 SER B C 1
ATOM 2365 O O . SER B 1 46 ? -19.266 -0.799 -13.195 1 96.56 46 SER B O 1
ATOM 2367 N N . PRO B 1 47 ? -17.344 -0.909 -14.352 1 95.94 47 PRO B N 1
ATOM 2368 C CA . PRO B 1 47 ? -16.609 -1.107 -13.102 1 95.94 47 PRO B CA 1
ATOM 2369 C C . PRO B 1 47 ? -16.875 -0.001 -12.078 1 95.94 47 PRO B C 1
ATOM 2371 O O . PRO B 1 47 ? -17 -0.276 -10.883 1 95.94 47 PRO B O 1
ATOM 2374 N N . ALA B 1 48 ? -16.938 1.226 -12.477 1 92.62 48 ALA B N 1
ATOM 2375 C CA . ALA B 1 48 ? -17.219 2.348 -11.586 1 92.62 48 ALA B CA 1
ATOM 2376 C C . ALA B 1 48 ? -18.578 2.193 -10.922 1 92.62 48 ALA B C 1
ATOM 2378 O O . ALA B 1 48 ? -18.719 2.439 -9.719 1 92.62 48 ALA B O 1
ATOM 2379 N N . THR B 1 49 ? -19.531 1.77 -11.656 1 95.56 49 THR B N 1
ATOM 2380 C CA . THR B 1 49 ? -20.875 1.562 -11.133 1 95.56 49 THR B CA 1
ATOM 2381 C C . THR B 1 49 ? -20.891 0.452 -10.086 1 95.56 49 THR B C 1
ATOM 2383 O O . THR B 1 49 ? -21.5 0.595 -9.031 1 95.56 49 THR B O 1
ATOM 2386 N N . VAL B 1 50 ? -20.172 -0.632 -10.398 1 96.94 50 VAL B N 1
ATOM 2387 C CA . VAL B 1 50 ? -20.094 -1.741 -9.453 1 96.94 50 VAL B CA 1
ATOM 2388 C C . VAL B 1 50 ? -19.453 -1.268 -8.148 1 96.94 50 VAL B C 1
ATOM 2390 O O . VAL B 1 50 ? -20.016 -1.48 -7.07 1 96.94 50 VAL B O 1
ATOM 2393 N N . SER B 1 51 ? -18.297 -0.621 -8.242 1 93.19 51 SER B N 1
ATOM 2394 C CA . SER B 1 51 ? -17.578 -0.154 -7.074 1 93.19 51 SER B CA 1
ATOM 2395 C C . SER B 1 51 ? -18.422 0.802 -6.238 1 93.19 51 SER B C 1
ATOM 2397 O O . SER B 1 51 ? -18.5 0.661 -5.016 1 93.19 51 SER B O 1
ATOM 2399 N N . ARG B 1 52 ? -19.078 1.712 -6.844 1 88.44 52 ARG B N 1
ATOM 2400 C CA . ARG B 1 52 ? -19.891 2.693 -6.137 1 88.44 52 ARG B CA 1
ATOM 2401 C C . ARG B 1 52 ? -21.109 2.031 -5.492 1 88.44 52 ARG B C 1
ATOM 2403 O O . ARG B 1 52 ? -21.516 2.402 -4.383 1 88.44 52 ARG B O 1
ATOM 2410 N N . THR B 1 53 ? -21.766 1.168 -6.242 1 92.31 53 THR B N 1
ATOM 2411 C CA . THR B 1 53 ? -22.938 0.477 -5.742 1 92.31 53 THR B CA 1
ATOM 2412 C C . THR B 1 53 ? -22.609 -0.323 -4.484 1 92.31 53 THR B C 1
ATOM 2414 O O . THR B 1 53 ? -23.375 -0.32 -3.52 1 92.31 53 THR B O 1
ATOM 2417 N N . ILE B 1 54 ? -21.484 -1.012 -4.516 1 92.06 54 ILE B N 1
ATOM 2418 C CA . ILE B 1 54 ? -21.047 -1.79 -3.361 1 92.06 54 ILE B CA 1
ATOM 2419 C C . ILE B 1 54 ? -20.891 -0.873 -2.15 1 92.06 54 ILE B C 1
ATOM 2421 O O . ILE B 1 54 ? -21.359 -1.188 -1.06 1 92.06 54 ILE B O 1
ATOM 2425 N N . ARG B 1 55 ? -20.344 0.228 -2.32 1 83.88 55 ARG B N 1
ATOM 2426 C CA . ARG B 1 55 ? -20.141 1.177 -1.229 1 83.88 55 ARG B CA 1
ATOM 2427 C C . ARG B 1 55 ? -21.484 1.739 -0.746 1 83.88 55 ARG B C 1
ATOM 2429 O O . ARG B 1 55 ? -21.703 1.869 0.46 1 83.88 55 ARG B O 1
ATOM 2436 N N . LYS B 1 56 ? -22.25 2.068 -1.695 1 81 56 LYS B N 1
ATOM 2437 C CA . LYS B 1 56 ? -23.578 2.584 -1.363 1 81 56 LYS B CA 1
ATOM 2438 C C . LYS B 1 56 ? -24.375 1.561 -0.566 1 81 56 LYS B C 1
ATOM 2440 O O . LYS B 1 56 ? -25.281 1.927 0.195 1 81 56 LYS B O 1
ATOM 2445 N N . SER B 1 57 ? -24.094 0.343 -0.75 1 87.06 57 SER B N 1
ATOM 2446 C CA . SER B 1 57 ? -24.828 -0.736 -0.085 1 87.06 57 SER B CA 1
ATOM 2447 C C . SER B 1 57 ? -24.266 -0.994 1.312 1 87.06 57 SER B C 1
ATOM 2449 O O . SER B 1 57 ? -24.656 -1.962 1.97 1 87.06 57 SER B O 1
ATOM 2451 N N . GLY B 1 58 ? -23.25 -0.266 1.722 1 79.19 58 GLY B N 1
ATOM 2452 C CA . GLY B 1 58 ? -22.828 -0.314 3.109 1 79.19 58 GLY B CA 1
ATOM 2453 C C . GLY B 1 58 ? -21.484 -1.014 3.297 1 79.19 58 GLY B C 1
ATOM 2454 O O . GLY B 1 58 ? -21.078 -1.277 4.426 1 79.19 58 GLY B O 1
ATOM 2455 N N . PHE B 1 59 ? -20.828 -1.341 2.201 1 87.19 59 PHE B N 1
ATOM 2456 C CA . PHE B 1 59 ? -19.531 -1.982 2.312 1 87.19 59 PHE B CA 1
ATOM 2457 C C . PHE B 1 59 ? -18.406 -0.972 2.094 1 87.19 59 PHE B C 1
ATOM 2459 O O . PHE B 1 59 ? -18.578 0 1.354 1 87.19 59 PHE B O 1
ATOM 2466 N N . ASP B 1 60 ? -17.234 -1.24 2.645 1 82.25 60 ASP B N 1
ATOM 2467 C CA . ASP B 1 60 ? -16.062 -0.383 2.453 1 82.25 60 ASP B CA 1
ATOM 2468 C C . ASP B 1 60 ? -15.469 -0.571 1.06 1 82.25 60 ASP B C 1
ATOM 2470 O O . ASP B 1 60 ? -14.625 0.216 0.629 1 82.25 60 ASP B O 1
ATOM 2474 N N . GLY B 1 61 ? -16.016 -1.521 0.383 1 88.56 61 GLY B N 1
ATOM 2475 C CA . GLY B 1 61 ? -15.531 -1.827 -0.956 1 88.56 61 GLY B CA 1
ATOM 2476 C C . GLY B 1 61 ? -15.648 -3.297 -1.309 1 88.56 61 GLY B C 1
ATOM 2477 O O . GLY B 1 61 ? -16.219 -4.082 -0.543 1 88.56 61 GLY B O 1
ATOM 2478 N N . ILE B 1 62 ? -15.156 -3.582 -2.428 1 92.44 62 ILE B N 1
ATOM 2479 C CA . ILE B 1 62 ? -15.25 -4.945 -2.936 1 92.44 62 ILE B CA 1
ATOM 2480 C C . ILE B 1 62 ? -14.492 -5.895 -2.006 1 92.44 62 ILE B C 1
ATOM 2482 O O . ILE B 1 62 ? -14.906 -7.039 -1.811 1 92.44 62 ILE B O 1
ATOM 2486 N N . SER B 1 63 ? -13.383 -5.379 -1.473 1 93.19 63 SER B N 1
ATOM 2487 C CA . SER B 1 63 ? -12.594 -6.223 -0.586 1 93.19 63 SER B CA 1
ATOM 2488 C C . SER B 1 63 ? -13.422 -6.715 0.596 1 93.19 63 SER B C 1
ATOM 2490 O O . SER B 1 63 ? -13.375 -7.898 0.942 1 93.19 63 SER B O 1
ATOM 2492 N N . GLU B 1 64 ? -14.102 -5.852 1.213 1 92.19 64 GLU B N 1
ATOM 2493 C CA . GLU B 1 64 ? -14.945 -6.242 2.34 1 92.19 64 GLU B CA 1
ATOM 2494 C C . GLU B 1 64 ? -16.078 -7.168 1.893 1 92.19 64 GLU B C 1
ATOM 2496 O O . GLU B 1 64 ? -16.359 -8.164 2.559 1 92.19 64 GLU B O 1
ATOM 2501 N N . LEU B 1 65 ? -16.719 -6.836 0.801 1 94.19 65 LEU B N 1
ATOM 2502 C CA . LEU B 1 65 ? -17.812 -7.648 0.275 1 94.19 65 LEU B CA 1
ATOM 2503 C C . LEU B 1 65 ? -17.359 -9.086 0.042 1 94.19 65 LEU B C 1
ATOM 2505 O O . LEU B 1 65 ? -17.984 -10.023 0.53 1 94.19 65 LEU B O 1
ATOM 2509 N N . ARG B 1 66 ? -16.219 -9.211 -0.693 1 96.06 66 ARG B N 1
ATOM 2510 C CA . ARG B 1 66 ? -15.68 -10.531 -0.986 1 96.06 66 ARG B CA 1
ATOM 2511 C C . ARG B 1 66 ? -15.328 -11.273 0.298 1 96.06 66 ARG B C 1
ATOM 2513 O O . ARG B 1 66 ? -15.617 -12.469 0.43 1 96.06 66 ARG B O 1
ATOM 2520 N N . TYR B 1 67 ? -14.758 -10.586 1.182 1 94.5 67 TYR B N 1
ATOM 2521 C CA . TYR B 1 67 ? -14.344 -11.195 2.439 1 94.5 67 TYR B CA 1
ATOM 2522 C C . TYR B 1 67 ? -15.547 -11.695 3.23 1 94.5 67 TYR B C 1
ATOM 2524 O O . TYR B 1 67 ? -15.562 -12.828 3.707 1 94.5 67 TYR B O 1
ATOM 2532 N N . ARG B 1 68 ? -16.562 -10.898 3.352 1 93.56 68 ARG B N 1
ATOM 2533 C CA . ARG B 1 68 ? -17.75 -11.266 4.121 1 93.56 68 ARG B CA 1
ATOM 2534 C C . ARG B 1 68 ? -18.453 -12.461 3.502 1 93.56 68 ARG B C 1
ATOM 2536 O O . ARG B 1 68 ? -18.891 -13.367 4.215 1 93.56 68 ARG B O 1
ATOM 2543 N N . ILE B 1 69 ? -18.547 -12.477 2.199 1 94.75 69 ILE B N 1
ATOM 2544 C CA . ILE B 1 69 ? -19.188 -13.594 1.518 1 94.75 69 ILE B CA 1
ATOM 2545 C C . ILE B 1 69 ? -18.375 -14.867 1.712 1 94.75 69 ILE B C 1
ATOM 2547 O O . ILE B 1 69 ? -18.922 -15.922 2.023 1 94.75 69 ILE B O 1
ATOM 2551 N N . SER B 1 70 ? -17.062 -14.688 1.504 1 93.44 70 SER B N 1
ATOM 2552 C CA . SER B 1 70 ? -16.188 -15.859 1.608 1 93.44 70 SER B CA 1
ATOM 2553 C C . SER B 1 70 ? -16.172 -16.406 3.031 1 93.44 70 SER B C 1
ATOM 2555 O O . SER B 1 70 ? -16.047 -17.609 3.232 1 93.44 70 SER B O 1
ATOM 2557 N N . ALA B 1 71 ? -16.312 -15.625 4.008 1 89.62 71 ALA B N 1
ATOM 2558 C CA . ALA B 1 71 ? -16.297 -16.031 5.406 1 89.62 71 ALA B CA 1
ATOM 2559 C C . ALA B 1 71 ? -17.562 -16.812 5.77 1 89.62 71 ALA B C 1
ATOM 2561 O O . ALA B 1 71 ? -17.547 -17.625 6.695 1 89.62 71 ALA B O 1
ATOM 2562 N N . ARG B 1 72 ? -18.625 -16.562 5.07 1 86.88 72 ARG B N 1
ATOM 2563 C CA . ARG B 1 72 ? -19.891 -17.234 5.324 1 86.88 72 ARG B CA 1
ATOM 2564 C C . ARG B 1 72 ? -19.938 -18.594 4.641 1 86.88 72 ARG B C 1
ATOM 2566 O O . ARG B 1 72 ? -20.672 -19.484 5.059 1 86.88 72 ARG B O 1
ATOM 2573 N N . ASN B 1 73 ? -19.125 -18.609 3.527 1 76.38 73 ASN B N 1
ATOM 2574 C CA . ASN B 1 73 ? -19.188 -19.828 2.713 1 76.38 73 ASN B CA 1
ATOM 2575 C C . ASN B 1 73 ? -18.109 -20.812 3.094 1 76.38 73 ASN B C 1
ATOM 2577 O O . ASN B 1 73 ? -16.922 -20.484 3.055 1 76.38 73 ASN B O 1
ATOM 2581 N N . GLU B 1 74 ? -18.375 -21.797 3.777 1 69.81 74 GLU B N 1
ATOM 2582 C CA . GLU B 1 74 ? -17.422 -22.797 4.246 1 69.81 74 GLU B CA 1
ATOM 2583 C C . GLU B 1 74 ? -16.766 -23.531 3.078 1 69.81 74 GLU B C 1
ATOM 2585 O O . GLU B 1 74 ? -15.734 -24.172 3.242 1 69.81 74 GLU B O 1
ATOM 2590 N N . PHE B 1 75 ? -17.219 -23.281 1.869 1 68.56 75 PHE B N 1
ATOM 2591 C CA . PHE B 1 75 ? -16.844 -24.234 0.823 1 68.56 75 PHE B CA 1
ATOM 2592 C C . PHE B 1 75 ? -15.602 -23.75 0.081 1 68.56 75 PHE B C 1
ATOM 2594 O O . PHE B 1 75 ? -14.891 -24.547 -0.527 1 68.56 75 PHE B O 1
ATOM 2601 N N . ASN B 1 76 ? -15.289 -22.453 0.15 1 85.62 76 ASN B N 1
ATOM 2602 C CA . ASN B 1 76 ? -14.109 -22.031 -0.585 1 85.62 76 ASN B CA 1
ATOM 2603 C C . ASN B 1 76 ? -13.078 -21.391 0.338 1 85.62 76 ASN B C 1
ATOM 2605 O O . ASN B 1 76 ? -12.992 -20.156 0.413 1 85.62 76 ASN B O 1
ATOM 2609 N N . GLN B 1 77 ? -12.344 -22.234 0.927 1 91.06 77 GLN B N 1
ATOM 2610 C CA . GLN B 1 77 ? -11.352 -21.812 1.916 1 91.06 77 GLN B CA 1
ATOM 2611 C C . GLN B 1 77 ? -10.242 -20.984 1.269 1 91.06 77 GLN B C 1
ATOM 2613 O O . GLN B 1 77 ? -9.734 -20.031 1.87 1 91.06 77 GLN B O 1
ATOM 2618 N N . GLU B 1 78 ? -9.867 -21.391 0.082 1 94.38 78 GLU B N 1
ATOM 2619 C CA . GLU B 1 78 ? -8.812 -20.672 -0.617 1 94.38 78 GLU B CA 1
ATOM 2620 C C . GLU B 1 78 ? -9.219 -19.219 -0.899 1 94.38 78 GLU B C 1
ATOM 2622 O O . GLU B 1 78 ? -8.445 -18.297 -0.67 1 94.38 78 GLU B O 1
ATOM 2627 N N . ALA B 1 79 ? -10.414 -19.109 -1.345 1 94.56 79 ALA B N 1
ATOM 2628 C CA . ALA B 1 79 ? -10.93 -17.766 -1.613 1 94.56 79 ALA B CA 1
ATOM 2629 C C . ALA B 1 79 ? -11.016 -16.953 -0.33 1 94.56 79 ALA B C 1
ATOM 2631 O O . ALA B 1 79 ? -10.734 -15.75 -0.334 1 94.56 79 ALA B O 1
ATOM 2632 N N . MET B 1 80 ? -11.422 -17.578 0.719 1 94.62 80 MET B N 1
ATOM 2633 C CA . MET B 1 80 ? -11.516 -16.906 2.008 1 94.62 80 MET B CA 1
ATOM 2634 C C . MET B 1 80 ? -10.148 -16.375 2.445 1 94.62 80 MET B C 1
ATOM 2636 O O . MET B 1 80 ? -10.031 -15.234 2.889 1 94.62 80 MET B O 1
ATOM 2640 N N . ILE B 1 81 ? -9.164 -17.172 2.283 1 95.19 81 ILE B N 1
ATOM 2641 C CA . ILE B 1 81 ? -7.812 -16.812 2.703 1 95.19 81 ILE B CA 1
ATOM 2642 C C . ILE B 1 81 ? -7.312 -15.633 1.877 1 95.19 81 ILE B C 1
ATOM 2644 O O . ILE B 1 81 ? -6.84 -14.633 2.43 1 95.19 81 ILE B O 1
ATOM 2648 N N . VAL B 1 82 ? -7.422 -15.695 0.58 1 96.81 82 VAL B N 1
ATOM 2649 C CA . VAL B 1 82 ? -6.938 -14.648 -0.308 1 96.81 82 VAL B CA 1
ATOM 2650 C C . VAL B 1 82 ? -7.684 -13.344 -0.026 1 96.81 82 VAL B C 1
ATOM 2652 O O . VAL B 1 82 ? -7.07 -12.281 0.083 1 96.81 82 VAL B O 1
ATOM 2655 N N . ASN B 1 83 ? -8.992 -13.438 0.134 1 96.12 83 ASN B N 1
ATOM 2656 C CA . ASN B 1 83 ? -9.781 -12.234 0.367 1 96.12 83 ASN B CA 1
ATOM 2657 C C . ASN B 1 83 ? -9.508 -11.641 1.749 1 96.12 83 ASN B C 1
ATOM 2659 O O . ASN B 1 83 ? -9.578 -10.43 1.934 1 96.12 83 ASN B O 1
ATOM 2663 N N . ALA B 1 84 ? -9.172 -12.484 2.693 1 94.44 84 ALA B N 1
ATOM 2664 C CA . ALA B 1 84 ? -8.758 -11.977 3.998 1 94.44 84 ALA B CA 1
ATOM 2665 C C . ALA B 1 84 ? -7.492 -11.141 3.879 1 94.44 84 ALA B C 1
ATOM 2667 O O . ALA B 1 84 ? -7.359 -10.102 4.539 1 94.44 84 ALA B O 1
ATOM 2668 N N . ILE B 1 85 ? -6.578 -11.57 3.09 1 95.5 85 ILE B N 1
ATOM 2669 C CA . ILE B 1 85 ? -5.324 -10.852 2.887 1 95.5 85 ILE B CA 1
ATOM 2670 C C . ILE B 1 85 ? -5.602 -9.531 2.162 1 95.5 85 ILE B C 1
ATOM 2672 O O . ILE B 1 85 ? -5.059 -8.492 2.531 1 95.5 85 ILE B O 1
ATOM 2676 N N . PHE B 1 86 ? -6.469 -9.609 1.102 1 96.69 86 PHE B N 1
ATOM 2677 C CA . PHE B 1 86 ? -6.883 -8.391 0.418 1 96.69 86 PHE B CA 1
ATOM 2678 C C . PHE B 1 86 ? -7.469 -7.391 1.406 1 96.69 86 PHE B C 1
ATOM 2680 O O . PHE B 1 86 ? -7.098 -6.215 1.403 1 96.69 86 PHE B O 1
ATOM 2687 N N . GLN B 1 87 ? -8.352 -7.859 2.205 1 94.69 87 GLN B N 1
ATOM 2688 C CA . GLN B 1 87 ? -9.031 -6.996 3.17 1 94.69 87 GLN B CA 1
ATOM 2689 C C . GLN B 1 87 ? -8.039 -6.414 4.176 1 94.69 87 GLN B C 1
ATOM 2691 O O . GLN B 1 87 ? -8.141 -5.242 4.547 1 94.69 87 GLN B O 1
ATOM 2696 N N . LYS B 1 88 ? -7.156 -7.234 4.605 1 94.31 88 LYS B N 1
ATOM 2697 C CA . LYS B 1 88 ? -6.113 -6.781 5.52 1 94.31 88 LYS B CA 1
ATOM 2698 C C . LYS B 1 88 ? -5.285 -5.66 4.895 1 94.31 88 LYS B C 1
ATOM 2700 O O . LYS B 1 88 ? -5.008 -4.652 5.547 1 94.31 88 LYS B O 1
ATOM 2705 N N . SER B 1 89 ? -4.863 -5.832 3.678 1 96 89 SER B N 1
ATOM 2706 C CA . SER B 1 89 ? -4.09 -4.824 2.959 1 96 89 SER B CA 1
ATOM 2707 C C . SER B 1 89 ? -4.867 -3.516 2.838 1 96 89 SER B C 1
ATOM 2709 O O . SER B 1 89 ? -4.312 -2.438 3.066 1 96 89 SER B O 1
ATOM 2711 N N . MET B 1 90 ? -6.129 -3.643 2.492 1 94.81 90 MET B N 1
ATOM 2712 C CA . MET B 1 90 ? -6.984 -2.465 2.354 1 94.81 90 MET B CA 1
ATOM 2713 C C . MET B 1 90 ? -7.117 -1.732 3.684 1 94.81 90 MET B C 1
ATOM 2715 O O . MET B 1 90 ? -7.008 -0.506 3.736 1 94.81 90 MET B O 1
ATOM 2719 N N . LEU B 1 91 ? -7.34 -2.463 4.695 1 93.62 91 LEU B N 1
ATOM 2720 C CA . LEU B 1 91 ? -7.508 -1.894 6.027 1 93.62 91 LEU B CA 1
ATOM 2721 C C . LEU B 1 91 ? -6.242 -1.166 6.473 1 93.62 91 LEU B C 1
ATOM 2723 O O . LEU B 1 91 ? -6.316 -0.075 7.043 1 93.62 91 LEU B O 1
ATOM 2727 N N . GLU B 1 92 ? -5.125 -1.756 6.234 1 95.81 92 GLU B N 1
ATOM 2728 C CA . GLU B 1 92 ? -3.855 -1.143 6.609 1 95.81 92 GLU B CA 1
ATOM 2729 C C . GLU B 1 92 ? -3.643 0.181 5.879 1 95.81 92 GLU B C 1
ATOM 2731 O O . GLU B 1 92 ? -3.178 1.156 6.473 1 95.81 92 GLU B O 1
ATOM 2736 N N . CYS B 1 93 ? -3.965 0.215 4.625 1 96.19 93 CYS B N 1
ATOM 2737 C CA . CYS B 1 93 ? -3.869 1.45 3.857 1 96.19 93 CYS B CA 1
ATOM 2738 C C . CYS B 1 93 ? -4.828 2.506 4.398 1 96.19 93 CYS B C 1
ATOM 2740 O O . CYS B 1 93 ? -4.422 3.639 4.664 1 96.19 93 CYS B O 1
ATOM 2742 N N . GLN B 1 94 ? -6.016 2.094 4.605 1 94.69 94 GLN B N 1
ATOM 2743 C CA . GLN B 1 94 ? -7.062 3 5.062 1 94.69 94 GLN B CA 1
ATOM 2744 C C . GLN B 1 94 ? -6.73 3.566 6.441 1 94.69 94 GLN B C 1
ATOM 2746 O O . GLN B 1 94 ? -6.762 4.785 6.641 1 94.69 94 GLN B O 1
ATOM 2751 N N . LYS B 1 95 ? -6.422 2.723 7.332 1 95.56 95 LYS B N 1
ATOM 2752 C CA . LYS B 1 95 ? -6.16 3.154 8.703 1 95.56 95 LYS B CA 1
ATOM 2753 C C . LYS B 1 95 ? -4.895 4.008 8.781 1 95.56 95 LYS B C 1
ATOM 2755 O O . LYS B 1 95 ? -4.809 4.93 9.594 1 95.56 95 LYS B O 1
ATOM 2760 N N . THR B 1 96 ? -3.889 3.689 7.996 1 97.62 96 THR B N 1
ATOM 2761 C CA . THR B 1 96 ? -2.688 4.516 7.945 1 97.62 96 THR B CA 1
ATOM 2762 C C . THR B 1 96 ? -3.027 5.941 7.527 1 97.62 96 THR B C 1
ATOM 2764 O O . THR B 1 96 ? -2.656 6.898 8.211 1 97.62 96 THR B O 1
ATOM 2767 N N . ILE B 1 97 ? -3.779 6.051 6.469 1 97.38 97 ILE B N 1
ATOM 2768 C CA . ILE B 1 97 ? -4.129 7.367 5.953 1 97.38 97 ILE B CA 1
ATOM 2769 C C . ILE B 1 97 ? -5.02 8.094 6.957 1 97.38 97 ILE B C 1
ATOM 2771 O O . ILE B 1 97 ? -4.871 9.305 7.164 1 97.38 97 ILE B O 1
ATOM 2775 N N . GLU B 1 98 ? -5.875 7.371 7.617 1 96.44 98 GLU B N 1
ATOM 2776 C CA . GLU B 1 98 ? -6.738 7.938 8.648 1 96.44 98 GLU B CA 1
ATOM 2777 C C . GLU B 1 98 ? -5.922 8.492 9.812 1 96.44 98 GLU B C 1
ATOM 2779 O O . GLU B 1 98 ? -6.309 9.484 10.43 1 96.44 98 GLU B O 1
ATOM 2784 N N . ASN B 1 99 ? -4.812 7.867 10.062 1 95.88 99 ASN B N 1
ATOM 2785 C CA . ASN B 1 99 ? -3.986 8.227 11.211 1 95.88 99 ASN B CA 1
ATOM 2786 C C . ASN B 1 99 ? -3.104 9.43 10.914 1 95.88 99 ASN B C 1
ATOM 2788 O O . ASN B 1 99 ? -2.678 10.141 11.828 1 95.88 99 ASN B O 1
ATOM 2792 N N . LEU B 1 100 ? -2.816 9.672 9.703 1 97.38 100 LEU B N 1
ATOM 2793 C CA . LEU B 1 100 ? -1.829 10.68 9.32 1 97.38 100 LEU B CA 1
ATOM 2794 C C . LEU B 1 100 ? -2.447 12.07 9.312 1 97.38 100 LEU B C 1
ATOM 2796 O O . LEU B 1 100 ? -3.596 12.242 8.898 1 97.38 100 LEU B O 1
ATOM 2800 N N . LYS B 1 101 ? -1.685 13.031 9.805 1 95.19 101 LYS B N 1
ATOM 2801 C CA . LYS B 1 101 ? -2.035 14.445 9.773 1 95.19 101 LYS B CA 1
ATOM 2802 C C . LYS B 1 101 ? -1.119 15.219 8.828 1 95.19 101 LYS B C 1
ATOM 2804 O O . LYS B 1 101 ? 0.085 14.961 8.773 1 95.19 101 LYS B O 1
ATOM 2809 N N . VAL B 1 102 ? -1.724 16.156 8.164 1 96.69 102 VAL B N 1
ATOM 2810 C CA . VAL B 1 102 ? -0.991 16.938 7.18 1 96.69 102 VAL B CA 1
ATOM 2811 C C . VAL B 1 102 ? 0.135 17.703 7.867 1 96.69 102 VAL B C 1
ATOM 2813 O O . VAL B 1 102 ? 1.279 17.688 7.406 1 96.69 102 VAL B O 1
ATOM 2816 N N . PRO B 1 103 ? -0.113 18.344 9.055 1 97.44 103 PRO B N 1
ATOM 2817 C CA . PRO B 1 103 ? 0.967 19.109 9.688 1 97.44 103 PRO B CA 1
ATOM 2818 C C . PRO B 1 103 ? 2.18 18.25 10.023 1 97.44 103 PRO B C 1
ATOM 2820 O O . PRO B 1 103 ? 3.316 18.719 9.961 1 97.44 103 PRO B O 1
ATOM 2823 N N . THR B 1 104 ? 1.942 16.984 10.375 1 97.88 104 THR B N 1
ATOM 2824 C CA . THR B 1 104 ? 3.039 16.078 10.703 1 97.88 104 THR B CA 1
ATOM 2825 C C . THR B 1 104 ? 3.893 15.797 9.469 1 97.88 104 THR B C 1
ATOM 2827 O O . THR B 1 104 ? 5.125 15.836 9.539 1 97.88 104 THR B O 1
ATOM 2830 N N . ILE B 1 105 ? 3.229 15.547 8.367 1 98.38 105 ILE B N 1
ATOM 2831 C CA . ILE B 1 105 ? 3.922 15.297 7.109 1 98.38 105 ILE B CA 1
ATOM 2832 C C . ILE B 1 105 ? 4.734 16.531 6.711 1 98.38 105 ILE B C 1
ATOM 2834 O O . ILE B 1 105 ? 5.906 16.422 6.352 1 98.38 105 ILE B O 1
ATOM 2838 N N . LEU B 1 106 ? 4.129 17.672 6.852 1 98.19 106 LEU B N 1
ATOM 2839 C CA . LEU B 1 106 ? 4.777 18.922 6.438 1 98.19 106 LEU B CA 1
ATOM 2840 C C . LEU B 1 106 ? 5.965 19.234 7.336 1 98.19 106 LEU B C 1
ATOM 2842 O O . LEU B 1 106 ? 6.965 19.797 6.879 1 98.19 106 LEU B O 1
ATOM 2846 N N . GLU B 1 107 ? 5.859 18.906 8.562 1 98.56 107 GLU B N 1
ATOM 2847 C CA . GLU B 1 107 ? 6.984 19.094 9.469 1 98.56 107 GLU B CA 1
ATOM 2848 C C . GLU B 1 107 ? 8.172 18.219 9.062 1 98.56 107 GLU B C 1
ATOM 2850 O O . GLU B 1 107 ? 9.32 18.688 9.078 1 98.56 107 GLU B O 1
ATOM 2855 N N . VAL B 1 108 ? 7.941 17.016 8.703 1 98.81 108 VAL B N 1
ATOM 2856 C CA . VAL B 1 108 ? 9.008 16.125 8.25 1 98.81 108 VAL B CA 1
ATOM 2857 C C . VAL B 1 108 ? 9.648 16.688 6.984 1 98.81 108 VAL B C 1
ATOM 2859 O O . VAL B 1 108 ? 10.875 16.734 6.867 1 98.81 108 VAL B O 1
ATOM 2862 N N . VAL B 1 109 ? 8.812 17.125 6.07 1 98.69 109 VAL B N 1
ATOM 2863 C CA . VAL B 1 109 ? 9.281 17.703 4.816 1 98.69 109 VAL B CA 1
ATOM 2864 C C . VAL B 1 109 ? 10.18 18.906 5.105 1 98.69 109 VAL B C 1
ATOM 2866 O O . VAL B 1 109 ? 11.266 19.031 4.527 1 98.69 109 VAL B O 1
ATOM 2869 N N . LYS B 1 110 ? 9.719 19.75 5.98 1 98.56 110 LYS B N 1
ATOM 2870 C CA . LYS B 1 110 ? 10.469 20.938 6.363 1 98.56 110 LYS B CA 1
ATOM 2871 C C . LYS B 1 110 ? 11.836 20.562 6.93 1 98.56 110 LYS B C 1
ATOM 2873 O O . LYS B 1 110 ? 12.844 21.188 6.594 1 98.56 110 LYS B O 1
ATOM 2878 N N . ARG B 1 111 ? 11.891 19.547 7.715 1 98.69 111 ARG B N 1
ATOM 2879 C CA . ARG B 1 111 ? 13.133 19.141 8.352 1 98.69 111 ARG B CA 1
ATOM 2880 C C . ARG B 1 111 ? 14.078 18.5 7.336 1 98.69 111 ARG B C 1
ATOM 2882 O O . ARG B 1 111 ? 15.297 18.672 7.422 1 98.69 111 ARG B O 1
ATOM 2889 N N . ILE B 1 112 ? 13.555 17.828 6.402 1 98.81 112 ILE B N 1
ATOM 2890 C CA . ILE B 1 112 ? 14.367 17.25 5.332 1 98.81 112 ILE B CA 1
ATOM 2891 C C . ILE B 1 112 ? 15.031 18.375 4.535 1 98.81 112 ILE B C 1
ATOM 2893 O O . ILE B 1 112 ? 16.234 18.328 4.273 1 98.81 112 ILE B O 1
ATOM 2897 N N . LYS B 1 113 ? 14.281 19.391 4.266 1 98.5 113 LYS B N 1
ATOM 2898 C CA . LYS B 1 113 ? 14.781 20.5 3.459 1 98.5 113 LYS B CA 1
ATOM 2899 C C . LYS B 1 113 ? 15.891 21.25 4.188 1 98.5 113 LYS B C 1
ATOM 2901 O O . LYS B 1 113 ? 16.797 21.781 3.555 1 98.5 113 LYS B O 1
ATOM 2906 N N . ARG B 1 114 ? 15.859 21.219 5.422 1 97.94 114 ARG B N 1
ATOM 2907 C CA . ARG B 1 114 ? 16.781 22.047 6.215 1 97.94 114 ARG B CA 1
ATOM 2908 C C . ARG B 1 114 ? 17.984 21.234 6.652 1 97.94 114 ARG B C 1
ATOM 2910 O O . ARG B 1 114 ? 19 21.797 7.07 1 97.94 114 ARG B O 1
ATOM 2917 N N . ALA B 1 115 ? 17.938 19.938 6.582 1 98.5 115 ALA B N 1
ATOM 2918 C CA . ALA B 1 115 ? 18.953 19.078 7.164 1 98.5 115 ALA B CA 1
ATOM 2919 C C . ALA B 1 115 ? 20.25 19.156 6.371 1 98.5 115 ALA B C 1
ATOM 2921 O O . ALA B 1 115 ? 20.234 19.188 5.137 1 98.5 115 ALA B O 1
ATOM 2922 N N . LYS B 1 116 ? 21.359 19.266 7.059 1 98.31 116 LYS B N 1
ATOM 2923 C CA . LYS B 1 116 ? 22.672 19.172 6.426 1 98.31 116 LYS B CA 1
ATOM 2924 C C . LYS B 1 116 ? 22.969 17.75 5.957 1 98.31 116 LYS B C 1
ATOM 2926 O O . LYS B 1 116 ? 23.5 17.547 4.871 1 98.31 116 LYS B O 1
ATOM 2931 N N . LYS B 1 117 ? 22.625 16.875 6.758 1 98.62 117 LYS B N 1
ATOM 2932 C CA . LYS B 1 117 ? 22.766 15.445 6.484 1 98.62 117 LYS B CA 1
ATOM 2933 C C . LYS B 1 117 ? 21.578 14.664 7.043 1 98.62 117 LYS B C 1
ATOM 2935 O O . LYS B 1 117 ? 21.078 14.977 8.125 1 98.62 117 LYS B O 1
ATOM 2940 N N . ILE B 1 118 ? 21.125 13.68 6.32 1 98.88 118 ILE B N 1
ATOM 2941 C CA . ILE B 1 118 ? 20 12.844 6.734 1 98.88 118 ILE B CA 1
ATOM 2942 C C . ILE B 1 118 ? 20.469 11.406 6.934 1 98.88 118 ILE B C 1
ATOM 2944 O O . ILE B 1 118 ? 21.078 10.812 6.035 1 98.88 118 ILE B O 1
ATOM 2948 N N . TYR B 1 119 ? 20.281 10.852 8.07 1 98.88 119 TYR B N 1
ATOM 2949 C CA . TYR B 1 119 ? 20.531 9.445 8.352 1 98.88 119 TYR B CA 1
ATOM 2950 C C . TYR B 1 119 ? 19.219 8.656 8.406 1 98.88 119 TYR B C 1
ATOM 2952 O O . TYR B 1 119 ? 18.312 9.008 9.156 1 98.88 119 TYR B O 1
ATOM 2960 N N . LEU B 1 120 ? 19.141 7.652 7.613 1 98.88 120 LEU B N 1
ATOM 2961 C CA . LEU B 1 120 ? 18 6.734 7.641 1 98.88 120 LEU B CA 1
ATOM 2962 C C . LEU B 1 120 ? 18.359 5.449 8.383 1 98.88 120 LEU B C 1
ATOM 2964 O O . LEU B 1 120 ? 19.328 4.777 8.031 1 98.88 120 LEU B O 1
ATOM 2968 N N . LEU B 1 121 ? 17.609 5.137 9.383 1 98.81 121 LEU B N 1
ATOM 2969 C CA . LEU B 1 121 ? 17.859 3.922 10.156 1 98.81 121 LEU B CA 1
ATOM 2970 C C . LEU B 1 121 ? 16.719 2.924 9.977 1 98.81 121 LEU B C 1
ATOM 2972 O O . LEU B 1 121 ? 15.547 3.279 10.117 1 98.81 121 LEU B O 1
ATOM 2976 N N . ALA B 1 122 ? 17 1.759 9.688 1 98.38 122 ALA B N 1
ATOM 2977 C CA . ALA B 1 122 ? 16.062 0.654 9.555 1 98.38 122 ALA B CA 1
ATOM 2978 C C . ALA B 1 122 ? 16.766 -0.692 9.695 1 98.38 122 ALA B C 1
ATOM 2980 O O . ALA B 1 122 ? 17.984 -0.781 9.523 1 98.38 122 ALA B O 1
ATOM 2981 N N . ARG B 1 123 ? 16.047 -1.645 10.008 1 96.38 123 ARG B N 1
ATOM 2982 C CA . ARG B 1 123 ? 16.562 -3.002 10.125 1 96.38 123 ARG B CA 1
ATOM 2983 C C . ARG B 1 123 ? 15.633 -4.008 9.469 1 96.38 123 ARG B C 1
ATOM 2985 O O . ARG B 1 123 ? 14.445 -3.732 9.273 1 96.38 123 ARG B O 1
ATOM 2992 N N . GLY B 1 124 ? 16.234 -5.172 9.109 1 93.06 124 GLY B N 1
ATOM 2993 C CA . GLY B 1 124 ? 15.43 -6.23 8.531 1 93.06 124 GLY B CA 1
ATOM 2994 C C . GLY B 1 124 ? 14.859 -5.867 7.176 1 93.06 124 GLY B C 1
ATOM 2995 O O . GLY B 1 124 ? 15.5 -5.164 6.391 1 93.06 124 GLY B O 1
ATOM 2996 N N . ALA B 1 125 ? 13.695 -6.398 6.895 1 92.94 125 ALA B N 1
ATOM 2997 C CA . ALA B 1 125 ? 13.062 -6.172 5.598 1 92.94 125 ALA B CA 1
ATOM 2998 C C . ALA B 1 125 ? 12.672 -4.707 5.426 1 92.94 125 ALA B C 1
ATOM 3000 O O . ALA B 1 125 ? 12.5 -4.23 4.301 1 92.94 125 ALA B O 1
ATOM 3001 N N . THR B 1 126 ? 12.555 -4 6.539 1 96.06 126 THR B N 1
ATOM 3002 C CA . THR B 1 126 ? 12.188 -2.59 6.5 1 96.06 126 THR B CA 1
ATOM 3003 C C . THR B 1 126 ? 13.281 -1.763 5.84 1 96.06 126 THR B C 1
ATOM 3005 O O . THR B 1 126 ? 13.023 -0.67 5.328 1 96.06 126 THR B O 1
ATOM 3008 N N . VAL B 1 127 ? 14.508 -2.305 5.746 1 97.19 127 VAL B N 1
ATOM 3009 C CA . VAL B 1 127 ? 15.625 -1.625 5.098 1 97.19 127 VAL B CA 1
ATOM 3010 C C . VAL B 1 127 ? 15.289 -1.374 3.629 1 97.19 127 VAL B C 1
ATOM 3012 O O . VAL B 1 127 ? 15.68 -0.35 3.064 1 97.19 127 VAL B O 1
ATOM 3015 N N . LEU B 1 128 ? 14.539 -2.266 3.035 1 96.5 128 LEU B N 1
ATOM 3016 C CA . LEU B 1 128 ? 14.195 -2.125 1.622 1 96.5 128 LEU B CA 1
ATOM 3017 C C . LEU B 1 128 ? 13.328 -0.894 1.392 1 96.5 128 LEU B C 1
ATOM 3019 O O . LEU B 1 128 ? 13.461 -0.217 0.369 1 96.5 128 LEU B O 1
ATOM 3023 N N . VAL B 1 129 ? 12.461 -0.518 2.324 1 96.94 129 VAL B N 1
ATOM 3024 C CA . VAL B 1 129 ? 11.68 0.712 2.26 1 96.94 129 VAL B CA 1
ATOM 3025 C C . VAL B 1 129 ? 12.602 1.92 2.402 1 96.94 129 VAL B C 1
ATOM 3027 O O . VAL B 1 129 ? 12.508 2.877 1.63 1 96.94 129 VAL B O 1
ATOM 3030 N N . ALA B 1 130 ? 13.5 1.835 3.32 1 98.38 130 ALA B N 1
ATOM 3031 C CA . ALA B 1 130 ? 14.43 2.93 3.586 1 98.38 130 ALA B CA 1
ATOM 3032 C C . ALA B 1 130 ? 15.367 3.152 2.404 1 98.38 130 ALA B C 1
ATOM 3034 O O . ALA B 1 130 ? 15.742 4.289 2.102 1 98.38 130 ALA B O 1
ATOM 3035 N N . GLU B 1 131 ? 15.75 2.064 1.758 1 97.56 131 GLU B N 1
ATOM 3036 C CA . GLU B 1 131 ? 16.641 2.168 0.603 1 97.56 131 GLU B CA 1
ATOM 3037 C C . GLU B 1 131 ? 15.961 2.902 -0.55 1 97.56 131 GLU B C 1
ATOM 3039 O O . GLU B 1 131 ? 16.594 3.707 -1.238 1 97.56 131 GLU B O 1
ATOM 3044 N N . GLU B 1 132 ? 14.719 2.592 -0.777 1 96.31 132 GLU B N 1
ATOM 3045 C CA . GLU B 1 132 ? 13.992 3.332 -1.806 1 96.31 132 GLU B CA 1
ATOM 3046 C C . GLU B 1 132 ? 13.906 4.816 -1.463 1 96.31 132 GLU B C 1
ATOM 3048 O O . GLU B 1 132 ? 14.141 5.672 -2.32 1 96.31 132 GLU B O 1
ATOM 3053 N N . PHE B 1 133 ? 13.609 5.086 -0.228 1 98 133 PHE B N 1
ATOM 3054 C CA . PHE B 1 133 ? 13.516 6.457 0.258 1 98 133 PHE B CA 1
ATOM 3055 C C . PHE B 1 133 ? 14.852 7.172 0.109 1 98 133 PHE B C 1
ATOM 3057 O O . PHE B 1 133 ? 14.906 8.328 -0.32 1 98 133 PHE B O 1
ATOM 3064 N N . GLU B 1 134 ? 15.922 6.492 0.417 1 97.88 134 GLU B N 1
ATOM 3065 C CA . GLU B 1 134 ? 17.266 7.023 0.274 1 97.88 134 GLU B CA 1
ATOM 3066 C C . GLU B 1 134 ? 17.562 7.398 -1.176 1 97.88 134 GLU B C 1
ATOM 3068 O O . GLU B 1 134 ? 18 8.516 -1.457 1 97.88 134 GLU B O 1
ATOM 3073 N N . MET B 1 135 ? 17.312 6.473 -2.029 1 95.81 135 MET B N 1
ATOM 3074 C CA . MET B 1 135 ? 17.562 6.703 -3.449 1 95.81 135 MET B CA 1
ATOM 3075 C C . MET B 1 135 ? 16.781 7.918 -3.941 1 95.81 135 MET B C 1
ATOM 3077 O O . MET B 1 135 ? 17.328 8.773 -4.645 1 95.81 135 MET B O 1
ATOM 3081 N N . GLN B 1 136 ? 15.547 8.016 -3.549 1 96.06 136 GLN B N 1
ATOM 3082 C CA . GLN B 1 136 ? 14.695 9.109 -3.992 1 96.06 136 GLN B CA 1
ATOM 3083 C C . GLN B 1 136 ? 15.188 10.445 -3.449 1 96.06 136 GLN B C 1
ATOM 3085 O O . GLN B 1 136 ? 15.258 11.43 -4.184 1 96.06 136 GLN B O 1
ATOM 3090 N N . LEU B 1 137 ? 15.539 10.484 -2.201 1 97.69 137 LEU B N 1
ATOM 3091 C CA . LEU B 1 137 ? 16.062 11.711 -1.607 1 97.69 137 LEU B CA 1
ATOM 3092 C C . LEU B 1 137 ? 17.375 12.117 -2.254 1 97.69 137 LEU B C 1
ATOM 3094 O O . LEU B 1 137 ? 17.625 13.297 -2.488 1 97.69 137 LEU B O 1
ATOM 3098 N N . GLN B 1 138 ? 18.25 11.117 -2.527 1 97 138 GLN B N 1
ATOM 3099 C CA . GLN B 1 138 ? 19.516 11.406 -3.191 1 97 138 GLN B CA 1
ATOM 3100 C C . GLN B 1 138 ? 19.281 12 -4.578 1 97 138 GLN B C 1
ATOM 3102 O O . GLN B 1 138 ? 19.953 12.953 -4.969 1 97 138 GLN B O 1
ATOM 3107 N N . LEU B 1 139 ? 18.344 11.484 -5.305 1 94.38 139 LEU B N 1
ATOM 3108 C CA . LEU B 1 139 ? 18.016 11.992 -6.637 1 94.38 139 LEU B CA 1
ATOM 3109 C C . LEU B 1 139 ? 17.453 13.406 -6.559 1 94.38 139 LEU B C 1
ATOM 3111 O O . LEU B 1 139 ? 17.562 14.172 -7.516 1 94.38 139 LEU B O 1
ATOM 3115 N N . LEU B 1 140 ? 16.891 13.742 -5.406 1 95.62 140 LEU B N 1
ATOM 3116 C CA . LEU B 1 140 ? 16.375 15.086 -5.195 1 95.62 140 LEU B CA 1
ATOM 3117 C C . LEU B 1 140 ? 17.469 16.016 -4.699 1 95.62 140 LEU B C 1
ATOM 3119 O O . LEU B 1 140 ? 17.219 17.219 -4.484 1 95.62 140 LEU B O 1
ATOM 3123 N N . GLY B 1 141 ? 18.719 15.461 -4.426 1 97.19 141 GLY B N 1
ATOM 3124 C CA . GLY B 1 141 ? 19.875 16.297 -4.125 1 97.19 141 GLY B CA 1
ATOM 3125 C C . GLY B 1 141 ? 20.203 16.359 -2.646 1 97.19 141 GLY B C 1
ATOM 3126 O O . GLY B 1 141 ? 21.078 17.109 -2.229 1 97.19 141 GLY B O 1
ATOM 3127 N N . TYR B 1 142 ? 19.5 15.586 -1.852 1 98.19 142 TYR B N 1
ATOM 3128 C CA . TYR B 1 142 ? 19.75 15.625 -0.414 1 98.19 142 TYR B CA 1
ATOM 3129 C C . TYR B 1 142 ? 20.922 14.719 -0.037 1 98.19 142 TYR B C 1
ATOM 3131 O O . TYR B 1 142 ? 21.203 13.734 -0.723 1 98.19 142 TYR B O 1
ATOM 3139 N N . ASN B 1 143 ? 21.609 15.086 0.968 1 98.44 143 ASN B N 1
ATOM 3140 C CA . ASN B 1 143 ? 22.688 14.281 1.536 1 98.44 143 ASN B CA 1
ATOM 3141 C C . ASN B 1 143 ? 22.156 13.234 2.508 1 98.44 143 ASN B C 1
ATOM 3143 O O . ASN B 1 143 ? 21.859 13.547 3.664 1 98.44 143 ASN B O 1
ATOM 3147 N N . VAL B 1 144 ? 22.062 12.023 2.074 1 98.62 144 VAL B N 1
ATOM 3148 C CA . VAL B 1 144 ? 21.391 10.992 2.852 1 98.62 144 VAL B CA 1
ATOM 3149 C C . VAL B 1 144 ? 22.266 9.75 2.949 1 98.62 144 VAL B C 1
ATOM 3151 O O . VAL B 1 144 ? 22.938 9.375 1.978 1 98.62 144 VAL B O 1
ATOM 3154 N N . TRP B 1 145 ? 22.25 9.133 4.074 1 97.75 145 TRP B N 1
ATOM 3155 C CA . TRP B 1 145 ? 22.969 7.895 4.32 1 97.75 145 TRP B CA 1
ATOM 3156 C C . TRP B 1 145 ? 22.109 6.906 5.105 1 97.75 145 TRP B C 1
ATOM 3158 O O . TRP B 1 145 ? 21.547 7.258 6.141 1 97.75 145 TRP B O 1
ATOM 3168 N N . ILE B 1 146 ? 22.094 5.711 4.672 1 98.25 146 ILE B N 1
ATOM 3169 C CA . ILE B 1 146 ? 21.312 4.684 5.367 1 98.25 146 ILE B CA 1
ATOM 3170 C C . ILE B 1 146 ? 22.219 3.943 6.355 1 98.25 146 ILE B C 1
ATOM 3172 O O . ILE B 1 146 ? 23.375 3.674 6.062 1 98.25 146 ILE B O 1
ATOM 3176 N N . MET B 1 147 ? 21.781 3.762 7.523 1 97.56 147 MET B N 1
ATOM 3177 C CA . MET B 1 147 ? 22.422 2.947 8.555 1 97.56 147 MET B CA 1
ATOM 3178 C C . MET B 1 147 ? 21.578 1.717 8.875 1 97.56 147 MET B C 1
ATOM 3180 O O . MET B 1 147 ? 20.594 1.808 9.602 1 97.56 147 MET B O 1
ATOM 3184 N N . ARG B 1 148 ? 22.062 0.562 8.414 1 96.69 148 ARG B N 1
ATOM 3185 C CA . ARG B 1 148 ? 21.25 -0.641 8.562 1 96.69 148 ARG B CA 1
ATOM 3186 C C . ARG B 1 148 ? 21.953 -1.673 9.438 1 96.69 148 ARG B C 1
ATOM 3188 O O . ARG B 1 148 ? 21.406 -2.748 9.695 1 96.69 148 ARG B O 1
ATOM 3195 N N . ASP B 1 149 ? 23.156 -1.337 9.875 1 96.62 149 ASP B N 1
ATOM 3196 C CA . ASP B 1 149 ? 23.938 -2.25 10.711 1 96.62 149 ASP B CA 1
ATOM 3197 C C . ASP B 1 149 ? 23.812 -1.88 12.188 1 96.62 149 ASP B C 1
ATOM 3199 O O . ASP B 1 149 ? 24.047 -0.73 12.562 1 96.62 149 ASP B O 1
ATOM 3203 N N . SER B 1 150 ? 23.469 -2.902 12.969 1 96.19 150 SER B N 1
ATOM 3204 C CA . SER B 1 150 ? 23.25 -2.664 14.391 1 96.19 150 SER B CA 1
ATOM 3205 C C . SER B 1 150 ? 24.531 -2.189 15.07 1 96.19 150 SER B C 1
ATOM 3207 O O . SER B 1 150 ? 24.484 -1.375 16 1 96.19 150 SER B O 1
ATOM 3209 N N . GLU B 1 151 ? 25.656 -2.695 14.609 1 96.81 151 GLU B N 1
ATOM 3210 C CA . GLU B 1 151 ? 26.938 -2.283 15.203 1 96.81 151 GLU B CA 1
ATOM 3211 C C . GLU B 1 151 ? 27.219 -0.807 14.93 1 96.81 151 GLU B C 1
ATOM 3213 O O . GLU B 1 151 ? 27.734 -0.101 15.797 1 96.81 151 GLU B O 1
ATOM 3218 N N . HIS B 1 152 ? 26.906 -0.329 13.758 1 96.31 152 HIS B N 1
ATOM 3219 C CA . HIS B 1 152 ? 27.031 1.089 13.445 1 96.31 152 HIS B CA 1
ATOM 3220 C C . HIS B 1 152 ? 26.078 1.928 14.305 1 96.31 152 HIS B C 1
ATOM 3222 O O . HIS B 1 152 ? 26.469 3.002 14.773 1 96.31 152 HIS B O 1
ATOM 3228 N N . MET B 1 153 ? 24.922 1.412 14.531 1 97.38 153 MET B N 1
ATOM 3229 C CA . MET B 1 153 ? 23.938 2.141 15.32 1 97.38 153 MET B CA 1
ATOM 3230 C C . MET B 1 153 ? 24.422 2.318 16.75 1 97.38 153 MET B C 1
ATOM 3232 O O . MET B 1 153 ? 24.203 3.367 17.359 1 97.38 153 MET B O 1
ATOM 3236 N N . LYS B 1 154 ? 25.109 1.316 17.234 1 96.5 154 LYS B N 1
ATOM 3237 C CA . LYS B 1 154 ? 25.625 1.355 18.594 1 96.5 154 LYS B CA 1
ATOM 3238 C C . LYS B 1 154 ? 26.672 2.449 18.75 1 96.5 154 LYS B C 1
ATOM 3240 O O . LYS B 1 154 ? 26.953 2.891 19.875 1 96.5 154 LYS B O 1
ATOM 3245 N N . ARG B 1 155 ? 27.219 2.881 17.656 1 96.94 155 ARG B N 1
ATOM 3246 C CA . ARG B 1 155 ? 28.297 3.867 17.703 1 96.94 155 ARG B CA 1
ATOM 3247 C C . ARG B 1 155 ? 27.859 5.191 17.094 1 96.94 155 ARG B C 1
ATOM 3249 O O . ARG B 1 155 ? 28.688 6.086 16.875 1 96.94 155 ARG B O 1
ATOM 3256 N N . SER B 1 156 ? 26.625 5.289 16.828 1 97.25 156 SER B N 1
ATOM 3257 C CA . SER B 1 156 ? 26.109 6.422 16.062 1 97.25 156 SER B CA 1
ATOM 3258 C C . SER B 1 156 ? 26.234 7.719 16.859 1 97.25 156 SER B C 1
ATOM 3260 O O . SER B 1 156 ? 26.141 8.812 16.281 1 97.25 156 SER B O 1
ATOM 3262 N N . ASN B 1 157 ? 26.438 7.668 18.156 1 96.5 157 ASN B N 1
ATOM 3263 C CA . ASN B 1 157 ? 26.703 8.852 18.969 1 96.5 157 ASN B CA 1
ATOM 3264 C C . ASN B 1 157 ? 27.922 9.617 18.469 1 96.5 157 ASN B C 1
ATOM 3266 O O . ASN B 1 157 ? 28 10.836 18.625 1 96.5 157 ASN B O 1
ATOM 3270 N N . LEU B 1 158 ? 28.781 8.945 17.828 1 96.69 158 LEU B N 1
ATOM 3271 C CA . LEU B 1 158 ? 30.031 9.531 17.359 1 96.69 158 LEU B CA 1
ATOM 3272 C C . LEU B 1 158 ? 29.812 10.289 16.047 1 96.69 158 LEU B C 1
ATOM 3274 O O . LEU B 1 158 ? 30.672 11.07 15.633 1 96.69 158 LEU B O 1
ATOM 3278 N N . ILE B 1 159 ? 28.672 10.18 15.469 1 96 159 ILE B N 1
ATOM 3279 C CA . ILE B 1 159 ? 28.531 10.656 14.094 1 96 159 ILE B CA 1
ATOM 3280 C C . ILE B 1 159 ? 27.469 11.742 14.023 1 96 159 ILE B C 1
ATOM 3282 O O . ILE B 1 159 ? 27.578 12.68 13.219 1 96 159 ILE B O 1
ATOM 3286 N N . PHE B 1 160 ? 26.453 11.656 14.789 1 97.94 160 PHE B N 1
ATOM 3287 C CA . PHE B 1 160 ? 25.328 12.578 14.711 1 97.94 160 PHE B CA 1
ATOM 3288 C C . PHE B 1 160 ? 25.75 13.984 15.141 1 97.94 160 PHE B C 1
ATOM 3290 O O . PHE B 1 160 ? 26.562 14.141 16.062 1 97.94 160 PHE B O 1
ATOM 3297 N N . LYS B 1 161 ? 25.172 15 14.484 1 97.88 161 LYS B N 1
ATOM 3298 C CA . LYS B 1 161 ? 25.391 16.406 14.812 1 97.88 161 LYS B CA 1
ATOM 3299 C C . LYS B 1 161 ? 24.062 17.156 14.883 1 97.88 161 LYS B C 1
ATOM 3301 O O . LYS B 1 161 ? 23.031 16.672 14.422 1 97.88 161 LYS B O 1
ATOM 3306 N N . GLU B 1 162 ? 24.094 18.359 15.367 1 97.06 162 GLU B N 1
ATOM 3307 C CA . GLU B 1 162 ? 22.906 19.172 15.648 1 97.06 162 GLU B CA 1
ATOM 3308 C C . GLU B 1 162 ? 22.156 19.5 14.359 1 97.06 162 GLU B C 1
ATOM 3310 O O . GLU B 1 162 ? 20.922 19.562 14.359 1 97.06 162 GLU B O 1
ATOM 3315 N N . ASP B 1 163 ? 22.844 19.516 13.25 1 97.06 163 ASP B N 1
ATOM 3316 C CA . ASP B 1 163 ? 22.188 19.922 12.008 1 97.06 163 ASP B CA 1
ATOM 3317 C C . ASP B 1 163 ? 21.75 18.703 11.203 1 97.06 163 ASP B C 1
ATOM 3319 O O . ASP B 1 163 ? 21.219 18.844 10.102 1 97.06 163 ASP B O 1
ATOM 3323 N N . ASP B 1 164 ? 21.875 17.531 11.836 1 98.69 164 ASP B N 1
ATOM 3324 C CA . ASP B 1 164 ? 21.5 16.297 11.156 1 98.69 164 ASP B CA 1
ATOM 3325 C C . ASP B 1 164 ? 20.016 15.977 11.391 1 98.69 164 ASP B C 1
ATOM 3327 O O . ASP B 1 164 ? 19.422 16.469 12.352 1 98.69 164 ASP B O 1
ATOM 3331 N N . LEU B 1 165 ? 19.453 15.305 10.484 1 98.94 165 LEU B N 1
ATOM 3332 C CA . LEU B 1 165 ? 18.125 14.695 10.617 1 98.94 165 LEU B CA 1
ATOM 3333 C C . LEU B 1 165 ? 18.234 13.172 10.648 1 98.94 165 LEU B C 1
ATOM 3335 O O . LEU B 1 165 ? 18.859 12.57 9.766 1 98.94 165 LEU B O 1
ATOM 3339 N N . VAL B 1 166 ? 17.734 12.586 11.664 1 98.88 166 VAL B N 1
ATOM 3340 C CA . VAL B 1 166 ? 17.688 11.133 11.773 1 98.88 166 VAL B CA 1
ATOM 3341 C C . VAL B 1 166 ? 16.25 10.648 11.586 1 98.88 166 VAL B C 1
ATOM 3343 O O . VAL B 1 166 ? 15.344 11.07 12.312 1 98.88 166 VAL B O 1
ATOM 3346 N N . ILE B 1 167 ? 16 9.82 10.617 1 98.94 167 ILE B N 1
ATOM 3347 C CA . ILE B 1 167 ? 14.703 9.227 10.352 1 98.94 167 ILE B CA 1
ATOM 3348 C C . ILE B 1 167 ? 14.766 7.715 10.586 1 98.94 167 ILE B C 1
ATOM 3350 O O . ILE B 1 167 ? 15.57 7.023 9.961 1 98.94 167 ILE B O 1
ATOM 3354 N N . ILE B 1 168 ? 13.938 7.234 11.422 1 98.75 168 ILE B N 1
ATOM 3355 C CA . ILE B 1 168 ? 13.883 5.816 11.758 1 98.75 168 ILE B CA 1
ATOM 3356 C C . ILE B 1 168 ? 12.633 5.184 11.156 1 98.75 168 ILE B C 1
ATOM 3358 O O . ILE B 1 168 ? 11.523 5.68 11.359 1 98.75 168 ILE B O 1
ATOM 3362 N N . PHE B 1 169 ? 12.789 4.125 10.406 1 98.5 169 PHE B N 1
ATOM 3363 C CA . PHE B 1 169 ? 11.695 3.303 9.898 1 98.5 169 PHE B CA 1
ATOM 3364 C C . PHE B 1 169 ? 11.625 1.98 10.656 1 98.5 169 PHE B C 1
ATOM 3366 O O . PHE B 1 169 ? 12.594 1.222 10.688 1 98.5 169 PHE B O 1
ATOM 3373 N N . THR B 1 170 ? 10.508 1.703 11.266 1 97.06 170 THR B N 1
ATOM 3374 C CA . THR B 1 170 ? 10.305 0.428 11.945 1 97.06 170 THR B CA 1
ATOM 3375 C C . THR B 1 170 ? 8.82 0.126 12.094 1 97.06 170 THR B C 1
ATOM 3377 O O . THR B 1 170 ? 8.016 1.026 12.359 1 97.06 170 THR B O 1
ATOM 3380 N N . VAL B 1 171 ? 8.461 -1.082 11.867 1 94.38 171 VAL B N 1
ATOM 3381 C CA . VAL B 1 171 ? 7.051 -1.438 12.016 1 94.38 171 VAL B CA 1
ATOM 3382 C C . VAL B 1 171 ? 6.742 -1.764 13.469 1 94.38 171 VAL B C 1
ATOM 3384 O O . VAL B 1 171 ? 5.801 -1.216 14.055 1 94.38 171 VAL B O 1
ATOM 3387 N N . LYS B 1 172 ? 7.648 -2.529 14.07 1 89.62 172 LYS B N 1
ATOM 3388 C CA . LYS B 1 172 ? 7.363 -3.053 15.406 1 89.62 172 LYS B CA 1
ATOM 3389 C C . LYS B 1 172 ? 8.461 -2.668 16.391 1 89.62 172 LYS B C 1
ATOM 3391 O O . LYS B 1 172 ? 8.438 -3.08 17.547 1 89.62 172 LYS B O 1
ATOM 3396 N N . ASN B 1 173 ? 9.43 -1.959 15.953 1 89.81 173 ASN B N 1
ATOM 3397 C CA . ASN B 1 173 ? 10.539 -1.566 16.812 1 89.81 173 ASN B CA 1
ATOM 3398 C C . ASN B 1 173 ? 11.141 -2.768 17.531 1 89.81 173 ASN B C 1
ATOM 3400 O O . ASN B 1 173 ? 11.32 -2.73 18.75 1 89.81 173 ASN B O 1
ATOM 3404 N N . SER B 1 174 ? 11.398 -3.785 16.844 1 85.75 174 SER B N 1
ATOM 3405 C CA . SER B 1 174 ? 11.891 -5.027 17.438 1 85.75 174 SER B CA 1
ATOM 3406 C C . SER B 1 174 ? 13.406 -5.02 17.562 1 85.75 174 SER B C 1
ATOM 3408 O O . SER B 1 174 ? 14.008 -6.004 18 1 85.75 174 SER B O 1
ATOM 3410 N N . THR B 1 175 ? 14.102 -4.027 17.125 1 92.94 175 THR B N 1
ATOM 3411 C CA . THR B 1 175 ? 15.555 -3.879 17.188 1 92.94 175 THR B CA 1
ATOM 3412 C C . THR B 1 175 ? 15.945 -2.809 18.203 1 92.94 175 THR B C 1
ATOM 3414 O O . THR B 1 175 ? 15.844 -1.612 17.922 1 92.94 175 THR B O 1
ATOM 3417 N N . PRO B 1 176 ? 16.469 -3.168 19.312 1 94.94 176 PRO B N 1
ATOM 3418 C CA . PRO B 1 176 ? 16.766 -2.232 20.391 1 94.94 176 PRO B CA 1
ATOM 3419 C C . PRO B 1 176 ? 17.719 -1.122 19.969 1 94.94 176 PRO B C 1
ATOM 3421 O O . PRO B 1 176 ? 17.625 -0 20.484 1 94.94 176 PRO B O 1
ATOM 3424 N N . GLU B 1 177 ? 18.594 -1.476 19.016 1 97.25 177 GLU B N 1
ATOM 3425 C CA . GLU B 1 177 ? 19.609 -0.513 18.594 1 97.25 177 GLU B CA 1
ATOM 3426 C C . GLU B 1 177 ? 18.969 0.697 17.922 1 97.25 177 GLU B C 1
ATOM 3428 O O . GLU B 1 177 ? 19.578 1.768 17.844 1 97.25 177 GLU B O 1
ATOM 3433 N N . LEU B 1 178 ? 17.781 0.538 17.391 1 97.75 178 LEU B N 1
ATOM 3434 C CA . LEU B 1 178 ? 17.094 1.687 16.828 1 97.75 178 LEU B CA 1
ATOM 3435 C C . LEU B 1 178 ? 16.766 2.711 17.922 1 97.75 178 LEU B C 1
ATOM 3437 O O . LEU B 1 178 ? 16.984 3.91 17.734 1 97.75 178 LEU B O 1
ATOM 3441 N N . GLY B 1 179 ? 16.234 2.203 19 1 97 179 GLY B N 1
ATOM 3442 C CA . GLY B 1 179 ? 15.977 3.082 20.141 1 97 179 GLY B CA 1
ATOM 3443 C C . GLY B 1 179 ? 17.234 3.723 20.688 1 97 179 GLY B C 1
ATOM 3444 O O . GLY B 1 179 ? 17.25 4.91 21.016 1 97 179 GLY B O 1
ATOM 3445 N N . MET B 1 180 ? 18.281 2.969 20.75 1 97.5 180 MET B N 1
ATOM 3446 C CA . MET B 1 180 ? 19.578 3.473 21.203 1 97.5 180 MET B CA 1
ATOM 3447 C C . MET B 1 180 ? 20.062 4.605 20.312 1 97.5 180 MET B C 1
ATOM 3449 O O . MET B 1 180 ? 20.516 5.645 20.797 1 97.5 180 MET B O 1
ATOM 3453 N N . ALA B 1 181 ? 19.984 4.41 19.031 1 98.19 181 ALA B N 1
ATOM 3454 C CA . ALA B 1 181 ? 20.422 5.418 18.078 1 98.19 181 ALA B CA 1
ATOM 3455 C C . ALA B 1 181 ? 19.578 6.684 18.172 1 98.19 181 ALA B C 1
ATOM 3457 O O . ALA B 1 181 ? 20.094 7.797 18.047 1 98.19 181 ALA B O 1
ATOM 3458 N N . ALA B 1 182 ? 18.312 6.484 18.375 1 98.12 182 ALA B N 1
ATOM 3459 C CA . ALA B 1 182 ? 17.438 7.637 18.562 1 98.12 182 ALA B CA 1
ATOM 3460 C C . ALA B 1 182 ? 17.859 8.461 19.781 1 98.12 182 ALA B C 1
ATOM 3462 O O . ALA B 1 182 ? 17.906 9.695 19.719 1 98.12 182 ALA B O 1
ATOM 3463 N N . LYS B 1 183 ? 18.141 7.773 20.828 1 98 183 LYS B N 1
ATOM 3464 C CA . LYS B 1 183 ? 18.625 8.43 22.047 1 98 183 LYS B CA 1
ATOM 3465 C C . LYS B 1 183 ? 19.922 9.195 21.781 1 98 183 LYS B C 1
ATOM 3467 O O . LYS B 1 183 ? 20.062 10.344 22.172 1 98 183 LYS B O 1
ATOM 3472 N N . PHE B 1 184 ? 20.844 8.547 21.109 1 98.5 184 PHE B N 1
ATOM 3473 C CA . PHE B 1 184 ? 22.125 9.18 20.766 1 98.5 184 PHE B CA 1
ATOM 3474 C C . PHE B 1 184 ? 21.891 10.43 19.922 1 98.5 184 PHE B C 1
ATOM 3476 O O . PHE B 1 184 ? 22.547 11.453 20.141 1 98.5 184 PHE B O 1
ATOM 3483 N N . ALA B 1 185 ? 21.016 10.352 18.938 1 98.69 185 ALA B N 1
ATOM 3484 C CA . ALA B 1 185 ? 20.703 11.5 18.078 1 98.69 185 ALA B CA 1
ATOM 3485 C C . ALA B 1 185 ? 20.188 12.68 18.906 1 98.69 185 ALA B C 1
ATOM 3487 O O . ALA B 1 185 ? 20.641 13.812 18.719 1 98.69 185 ALA B O 1
ATOM 3488 N N . LYS B 1 186 ? 19.344 12.398 19.844 1 97.62 186 LYS B N 1
ATOM 3489 C CA . LYS B 1 186 ? 18.797 13.445 20.703 1 97.62 186 LYS B CA 1
ATOM 3490 C C . LYS B 1 186 ? 19.891 14.062 21.578 1 97.62 186 LYS B C 1
ATOM 3492 O O . LYS B 1 186 ? 19.938 15.281 21.75 1 97.62 186 LYS B O 1
ATOM 3497 N N . GLU B 1 187 ? 20.672 13.227 22.094 1 97.62 187 GLU B N 1
ATOM 3498 C CA . GLU B 1 187 ? 21.766 13.703 22.922 1 97.62 187 GLU B CA 1
ATOM 3499 C C . GLU B 1 187 ? 22.703 14.617 22.156 1 97.62 187 GLU B C 1
ATOM 3501 O O . GLU B 1 187 ? 23.297 15.539 22.719 1 97.62 187 GLU B O 1
ATOM 3506 N N . ASN B 1 188 ? 22.812 14.383 20.891 1 98.31 188 ASN B N 1
ATOM 3507 C CA . ASN B 1 188 ? 23.672 15.195 20.047 1 98.31 188 ASN B CA 1
ATOM 3508 C C . ASN B 1 188 ? 22.891 16.328 19.375 1 98.31 188 ASN B C 1
ATOM 3510 O O . ASN B 1 188 ? 23.391 16.953 18.438 1 98.31 188 ASN B O 1
ATOM 3514 N N . LYS B 1 189 ? 21.578 16.484 19.734 1 98 189 LYS B N 1
ATOM 3515 C CA . LYS B 1 189 ? 20.719 17.594 19.359 1 98 189 LYS B CA 1
ATOM 3516 C C . LYS B 1 189 ? 20.281 17.484 17.891 1 98 189 LYS B C 1
ATOM 3518 O O . LYS B 1 189 ? 19.906 18.484 17.281 1 98 189 LYS B O 1
ATOM 3523 N N . ALA B 1 190 ? 20.469 16.312 17.344 1 98.56 190 ALA B N 1
ATOM 3524 C CA . ALA B 1 190 ? 19.891 16.078 16.016 1 98.56 190 ALA B CA 1
ATOM 3525 C C . ALA B 1 190 ? 18.375 15.992 16.078 1 98.56 190 ALA B C 1
ATOM 3527 O O . ALA B 1 190 ? 17.812 15.711 17.141 1 98.56 190 ALA B O 1
ATOM 3528 N N . TYR B 1 191 ? 17.75 16.344 15.008 1 98.69 191 TYR B N 1
ATOM 3529 C CA . TYR B 1 191 ? 16.297 16.188 14.922 1 98.69 191 TYR B CA 1
ATOM 3530 C C . TYR B 1 191 ? 15.93 14.758 14.57 1 98.69 191 TYR B C 1
ATOM 3532 O O . TYR B 1 191 ? 16.531 14.148 13.688 1 98.69 191 TYR B O 1
ATOM 3540 N N . VAL B 1 192 ? 14.945 14.156 15.273 1 98.81 192 VAL B N 1
ATOM 3541 C CA . VAL B 1 192 ? 14.625 12.742 15.109 1 98.81 192 VAL B CA 1
ATOM 3542 C C . VAL B 1 192 ? 13.18 12.586 14.664 1 98.81 192 VAL B C 1
ATOM 3544 O O . VAL B 1 192 ? 12.266 13.102 15.312 1 98.81 192 VAL B O 1
ATOM 3547 N N . VAL B 1 193 ? 12.984 11.898 13.562 1 98.81 193 VAL B N 1
ATOM 3548 C CA . VAL B 1 193 ? 11.672 11.492 13.07 1 98.81 193 VAL B CA 1
ATOM 3549 C C . VAL B 1 193 ? 11.547 9.977 13.117 1 98.81 193 VAL B C 1
ATOM 3551 O O . VAL B 1 193 ? 12.414 9.258 12.617 1 98.81 193 VAL B O 1
ATOM 3554 N N . SER B 1 194 ? 10.531 9.484 13.75 1 98.44 194 SER B N 1
ATOM 3555 C CA . SER B 1 194 ? 10.242 8.055 13.727 1 98.44 194 SER B CA 1
ATOM 3556 C C . SER B 1 194 ? 8.984 7.75 12.922 1 98.44 194 SER B C 1
ATOM 3558 O O . SER B 1 194 ? 7.922 8.305 13.195 1 98.44 194 SER B O 1
ATOM 3560 N N . CYS B 1 195 ? 9.109 6.922 11.93 1 98.38 195 CYS B N 1
ATOM 3561 C CA . CYS B 1 195 ? 7.996 6.348 11.18 1 98.38 195 CYS B CA 1
ATOM 3562 C C . CYS B 1 195 ? 7.75 4.902 11.586 1 98.38 195 CYS B C 1
ATOM 3564 O O . CYS B 1 195 ? 8.586 4.031 11.344 1 98.38 195 CYS B O 1
ATOM 3566 N N . THR B 1 196 ? 6.602 4.656 12.195 1 96.75 196 THR B N 1
ATOM 3567 C CA . THR B 1 196 ? 6.359 3.352 12.805 1 96.75 196 THR B CA 1
ATOM 3568 C C . THR B 1 196 ? 4.879 2.984 12.719 1 96.75 196 THR B C 1
ATOM 3570 O O . THR B 1 196 ? 4.078 3.74 12.172 1 96.75 196 THR B O 1
ATOM 3573 N N . CYS B 1 197 ? 4.539 1.782 13.148 1 95.31 197 CYS B N 1
ATOM 3574 C CA . CYS B 1 197 ? 3.146 1.361 13.227 1 95.31 197 CYS B CA 1
ATOM 3575 C C . CYS B 1 197 ? 2.746 1.073 14.672 1 95.31 197 CYS B C 1
ATOM 3577 O O . CYS B 1 197 ? 1.803 0.322 14.922 1 95.31 197 CYS B O 1
ATOM 3579 N N . LEU B 1 198 ? 3.566 1.673 15.562 1 91.88 198 LEU B N 1
ATOM 3580 C CA . LEU B 1 198 ? 3.287 1.581 16.984 1 91.88 198 LEU B CA 1
ATOM 3581 C C . LEU B 1 198 ? 2.793 2.916 17.531 1 91.88 198 LEU B C 1
ATOM 3583 O O . LEU B 1 198 ? 3.516 3.914 17.484 1 91.88 198 LEU B O 1
ATOM 3587 N N . PRO B 1 199 ? 1.63 2.85 18.078 1 87.62 199 PRO B N 1
ATOM 3588 C CA . PRO B 1 199 ? 1.163 4.117 18.641 1 87.62 199 PRO B CA 1
ATOM 3589 C C . PRO B 1 199 ? 2.049 4.613 19.781 1 87.62 199 PRO B C 1
ATOM 3591 O O . PRO B 1 199 ? 2.219 5.824 19.953 1 87.62 199 PRO B O 1
ATOM 3594 N N . ARG B 1 200 ? 2.625 3.701 20.531 1 88.75 200 ARG B N 1
ATOM 3595 C CA . ARG B 1 200 ? 3.545 4.035 21.609 1 88.75 200 ARG B CA 1
ATOM 3596 C C . ARG B 1 200 ? 4.73 3.078 21.641 1 88.75 200 ARG B C 1
ATOM 3598 O O . ARG B 1 200 ? 4.57 1.876 21.422 1 88.75 200 ARG B O 1
ATOM 3605 N N . SER B 1 201 ? 5.809 3.631 21.766 1 91.5 201 SER B N 1
ATOM 3606 C CA . SER B 1 201 ? 7.059 2.896 21.922 1 91.5 201 SER B CA 1
ATOM 3607 C C . SER B 1 201 ? 8.133 3.77 22.562 1 91.5 201 SER B C 1
ATOM 3609 O O . SER B 1 201 ? 7.898 4.945 22.844 1 91.5 201 SER B O 1
ATOM 3611 N N . GLU B 1 202 ? 9.234 3.201 22.891 1 92.44 202 GLU B N 1
ATOM 3612 C CA . GLU B 1 202 ? 10.344 3.982 23.438 1 92.44 202 GLU B CA 1
ATOM 3613 C C . GLU B 1 202 ? 10.781 5.078 22.469 1 92.44 202 GLU B C 1
ATOM 3615 O O . GLU B 1 202 ? 11.336 6.098 22.891 1 92.44 202 GLU B O 1
ATOM 3620 N N . LEU B 1 203 ? 10.516 4.91 21.219 1 95.25 203 LEU B N 1
ATOM 3621 C CA . LEU B 1 203 ? 10.93 5.879 20.219 1 95.25 203 LEU B CA 1
ATOM 3622 C C . LEU B 1 203 ? 10.219 7.211 20.422 1 95.25 203 LEU B C 1
ATOM 3624 O O . LEU B 1 203 ? 10.719 8.258 20 1 95.25 203 LEU B O 1
ATOM 3628 N N . ASN B 1 204 ? 9.047 7.094 21 1 92.94 204 ASN B N 1
ATOM 3629 C CA . ASN B 1 204 ? 8.312 8.32 21.281 1 92.94 204 ASN B CA 1
ATOM 3630 C C . ASN B 1 204 ? 9.125 9.289 22.141 1 92.94 204 ASN B C 1
ATOM 3632 O O . ASN B 1 204 ? 9.062 10.5 21.953 1 92.94 204 ASN B O 1
ATOM 3636 N N . GLN B 1 205 ? 9.859 8.758 23.031 1 94.62 205 GLN B N 1
ATOM 3637 C CA . GLN B 1 205 ? 10.625 9.539 24 1 94.62 205 GLN B CA 1
ATOM 3638 C C . GLN B 1 205 ? 11.758 10.297 23.312 1 94.62 205 GLN B C 1
ATOM 3640 O O . GLN B 1 205 ? 12.156 11.375 23.766 1 94.62 205 GLN B O 1
ATOM 3645 N N . TYR B 1 206 ? 12.172 9.773 22.203 1 96.44 206 TYR B N 1
ATOM 3646 C CA . TYR B 1 206 ? 13.383 10.336 21.609 1 96.44 206 TYR B CA 1
ATOM 3647 C C . TYR B 1 206 ? 13.086 11 20.281 1 96.44 206 TYR B C 1
ATOM 3649 O O . TYR B 1 206 ? 13.984 11.531 19.625 1 96.44 206 TYR B O 1
ATOM 3657 N N . SER B 1 207 ? 11.875 10.992 19.828 1 97.69 207 SER B N 1
ATOM 3658 C CA . SER B 1 207 ? 11.539 11.531 18.516 1 97.69 207 SER B CA 1
ATOM 3659 C C . SER B 1 207 ? 10.93 12.922 18.625 1 97.69 207 SER B C 1
ATOM 3661 O O . SER B 1 207 ? 10.133 13.188 19.531 1 97.69 207 SER B O 1
ATOM 3663 N N . ASP B 1 208 ? 11.312 13.789 17.766 1 98.19 208 ASP B N 1
ATOM 3664 C CA . ASP B 1 208 ? 10.688 15.102 17.656 1 98.19 208 ASP B CA 1
ATOM 3665 C C . ASP B 1 208 ? 9.359 15.023 16.906 1 98.19 208 ASP B C 1
ATOM 3667 O O . ASP B 1 208 ? 8.43 15.773 17.188 1 98.19 208 ASP B O 1
ATOM 3671 N N . VAL B 1 209 ? 9.266 14.141 15.938 1 97.69 209 VAL B N 1
ATOM 3672 C CA . VAL B 1 209 ? 8.055 13.852 15.188 1 97.69 209 VAL B CA 1
ATOM 3673 C C . VAL B 1 209 ? 7.832 12.336 15.125 1 97.69 209 VAL B C 1
ATOM 3675 O O . VAL B 1 209 ? 8.766 11.578 14.859 1 97.69 209 VAL B O 1
ATOM 3678 N N . TYR B 1 210 ? 6.727 11.969 15.422 1 95.94 210 TYR B N 1
ATOM 3679 C CA . TYR B 1 210 ? 6.309 10.578 15.406 1 95.94 210 TYR B CA 1
ATOM 3680 C C . TYR B 1 210 ? 5.199 10.352 14.391 1 95.94 210 TYR B C 1
ATOM 3682 O O . TYR B 1 210 ? 4.082 10.844 14.562 1 95.94 210 TYR B O 1
ATOM 3690 N N . VAL B 1 211 ? 5.48 9.68 13.242 1 97.62 211 VAL B N 1
ATOM 3691 C CA . VAL B 1 211 ? 4.539 9.398 12.164 1 97.62 211 VAL B CA 1
ATOM 3692 C C . VAL B 1 211 ? 4.039 7.957 12.281 1 97.62 211 VAL B C 1
ATOM 3694 O O . VAL B 1 211 ? 4.801 7.012 12.062 1 97.62 211 VAL B O 1
ATOM 3697 N N . VAL B 1 212 ? 2.775 7.809 12.547 1 96.62 212 VAL B N 1
ATOM 3698 C CA . VAL B 1 212 ? 2.291 6.492 12.945 1 96.62 212 VAL B CA 1
ATOM 3699 C C . VAL B 1 212 ? 1.362 5.938 11.867 1 96.62 212 VAL B C 1
ATOM 3701 O O . VAL B 1 212 ? 0.314 6.52 11.578 1 96.62 212 VAL B O 1
ATOM 3704 N N . GLY B 1 213 ? 1.795 4.867 11.242 1 96.88 213 GLY B N 1
ATOM 3705 C CA . GLY B 1 213 ? 0.929 4.066 10.391 1 96.88 213 GLY B CA 1
ATOM 3706 C C . GLY B 1 213 ? 0.195 2.973 11.141 1 96.88 213 GLY B C 1
ATOM 3707 O O . GLY B 1 213 ? 0.124 3.002 12.375 1 96.88 213 GLY B O 1
ATOM 3708 N N . TYR B 1 214 ? -0.414 2.07 10.367 1 95.75 214 TYR B N 1
ATOM 3709 C CA . TYR B 1 214 ? -1.179 0.987 10.977 1 95.75 214 TYR B CA 1
ATOM 3710 C C . TYR B 1 214 ? -0.852 -0.347 10.312 1 95.75 214 TYR B C 1
ATOM 3712 O O . TYR B 1 214 ? -0.839 -0.453 9.086 1 95.75 214 TYR B O 1
ATOM 3720 N N . THR B 1 215 ? -0.5 -1.283 11.086 1 90.88 215 THR B N 1
ATOM 3721 C CA . THR B 1 215 ? -0.361 -2.654 10.609 1 90.88 215 THR B CA 1
ATOM 3722 C C . THR B 1 215 ? -1.152 -3.617 11.492 1 90.88 215 THR B C 1
ATOM 3724 O O . THR B 1 215 ? -1.232 -3.432 12.703 1 90.88 215 THR B O 1
ATOM 3727 N N . LYS B 1 216 ? -1.883 -4.492 10.828 1 83 216 LYS B N 1
ATOM 3728 C CA . LYS B 1 216 ? -2.588 -5.52 11.594 1 83 216 LYS B CA 1
ATOM 3729 C C . LYS B 1 216 ? -1.634 -6.617 12.047 1 83 216 LYS B C 1
ATOM 3731 O O . LYS B 1 216 ? -0.937 -7.223 11.234 1 83 216 LYS B O 1
ATOM 3736 N N . TYR B 1 217 ? -1.356 -6.672 13.305 1 68.94 217 TYR B N 1
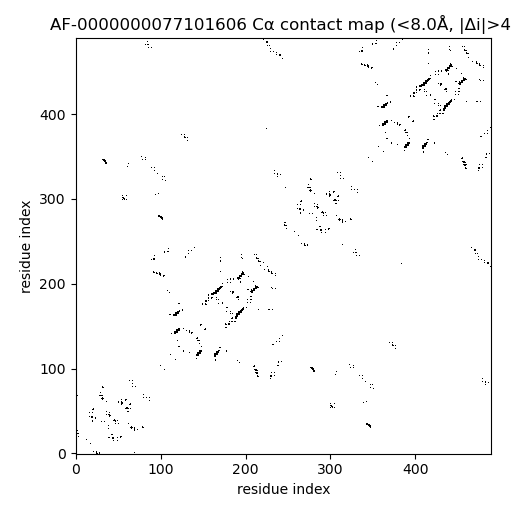ATOM 3737 C CA . TYR B 1 217 ? -0.411 -7.648 13.836 1 68.94 217 TYR B CA 1
ATOM 3738 C C . TYR B 1 217 ? -1.013 -9.047 13.828 1 68.94 217 TYR B C 1
ATOM 3740 O O . TYR B 1 217 ? -2.186 -9.227 14.164 1 68.94 217 TYR B O 1
ATOM 3748 N N . ASP B 1 218 ? -0.434 -9.914 12.992 1 61.69 218 ASP B N 1
ATOM 3749 C CA . ASP B 1 218 ? -0.846 -11.312 13.055 1 61.69 218 ASP B CA 1
ATOM 3750 C C . ASP B 1 218 ? 0.029 -12.094 14.031 1 61.69 218 ASP B C 1
ATOM 3752 O O . ASP B 1 218 ? 1.257 -12.062 13.93 1 61.69 218 ASP B O 1
ATOM 3756 N N . TYR B 1 219 ? -0.41 -12.203 15.266 1 49 219 TYR B N 1
ATOM 3757 C CA . TYR B 1 219 ? 0.374 -12.945 16.25 1 49 219 TYR B CA 1
ATOM 3758 C C . TYR B 1 219 ? 0.687 -14.352 15.734 1 49 219 TYR B C 1
ATOM 3760 O O . TYR B 1 219 ? 1.486 -15.07 16.344 1 49 219 TYR B O 1
ATOM 3768 N N . ALA B 1 220 ? -0.051 -14.727 14.672 1 51.81 220 ALA B N 1
ATOM 3769 C CA . ALA B 1 220 ? 0.18 -16.141 14.375 1 51.81 220 ALA B CA 1
ATOM 3770 C C . ALA B 1 220 ? 1.595 -16.359 13.844 1 51.81 220 ALA B C 1
ATOM 3772 O O . ALA B 1 220 ? 2.387 -15.414 13.758 1 51.81 220 ALA B O 1
ATOM 3773 N N . ILE B 1 221 ? 1.926 -17.516 13.102 1 54.06 221 ILE B N 1
ATOM 3774 C CA . ILE B 1 221 ? 3.123 -18.203 12.617 1 54.06 221 ILE B CA 1
ATOM 3775 C C . ILE B 1 221 ? 3.693 -17.453 11.414 1 54.06 221 ILE B C 1
ATOM 3777 O O . ILE B 1 221 ? 2.957 -17.094 10.492 1 54.06 221 ILE B O 1
ATOM 3781 N N . LYS B 1 222 ? 5.004 -17.109 11.578 1 65.38 222 LYS B N 1
ATOM 3782 C CA . LYS B 1 222 ? 6.051 -16.578 10.703 1 65.38 222 LYS B CA 1
ATOM 3783 C C . LYS B 1 222 ? 5.875 -15.086 10.484 1 65.38 222 LYS B C 1
ATOM 3785 O O . LYS B 1 222 ? 5.91 -14.617 9.344 1 65.38 222 LYS B O 1
ATOM 3790 N N . GLU B 1 223 ? 5.535 -14.422 11.57 1 68.88 223 GLU B N 1
ATOM 3791 C CA . GLU B 1 223 ? 5.266 -12.992 11.648 1 68.88 223 GLU B CA 1
ATOM 3792 C C . GLU B 1 223 ? 6.305 -12.188 10.867 1 68.88 223 GLU B C 1
ATOM 3794 O O . GLU B 1 223 ? 5.965 -11.219 10.188 1 68.88 223 GLU B O 1
ATOM 3799 N N . PHE B 1 224 ? 7.465 -12.68 10.891 1 66.56 224 PHE B N 1
ATOM 3800 C CA . PHE B 1 224 ? 8.555 -11.938 10.266 1 66.56 224 PHE B CA 1
ATOM 3801 C C . PHE B 1 224 ? 8.391 -11.906 8.75 1 66.56 224 PHE B C 1
ATOM 3803 O O . PHE B 1 224 ? 8.75 -10.93 8.102 1 66.56 224 PHE B O 1
ATOM 3810 N N . LEU B 1 225 ? 7.664 -12.922 8.297 1 71.56 225 LEU B N 1
ATOM 3811 C CA . LEU B 1 225 ? 7.555 -13.055 6.844 1 71.56 225 LEU B CA 1
ATOM 3812 C C . LEU B 1 225 ? 6.402 -12.219 6.309 1 71.56 225 LEU B C 1
ATOM 3814 O O . LEU B 1 225 ? 6.445 -11.75 5.168 1 71.56 225 LEU B O 1
ATOM 3818 N N . VAL B 1 226 ? 5.555 -11.891 7.25 1 77.69 226 VAL B N 1
ATOM 3819 C CA . VAL B 1 226 ? 4.309 -11.406 6.664 1 77.69 226 VAL B CA 1
ATOM 3820 C C . VAL B 1 226 ? 3.984 -10.016 7.211 1 77.69 226 VAL B C 1
ATOM 3822 O O . VAL B 1 226 ? 2.939 -9.445 6.891 1 77.69 226 VAL B O 1
ATOM 3825 N N . THR B 1 227 ? 4.926 -9.516 7.941 1 85.69 227 THR B N 1
ATOM 3826 C CA . THR B 1 227 ? 4.684 -8.172 8.461 1 85.69 227 THR B CA 1
ATOM 3827 C C . THR B 1 227 ? 4.598 -7.156 7.328 1 85.69 227 THR B C 1
ATOM 3829 O O . THR B 1 227 ? 5.504 -7.074 6.496 1 85.69 227 THR B O 1
ATOM 3832 N N . SER B 1 228 ? 3.551 -6.418 7.336 1 91.12 228 SER B N 1
ATOM 3833 C CA . SER B 1 228 ? 3.27 -5.484 6.25 1 91.12 228 SER B CA 1
ATOM 3834 C C . SER B 1 228 ? 4.066 -4.195 6.402 1 91.12 228 SER B C 1
ATOM 3836 O O . SER B 1 228 ? 4.125 -3.625 7.496 1 91.12 228 SER B O 1
ATOM 3838 N N . ARG B 1 229 ? 4.605 -3.713 5.32 1 94.31 229 ARG B N 1
ATOM 3839 C CA . ARG B 1 229 ? 5.312 -2.436 5.301 1 94.31 229 ARG B CA 1
ATOM 3840 C C . ARG B 1 229 ? 4.574 -1.413 4.445 1 94.31 229 ARG B C 1
ATOM 3842 O O . ARG B 1 229 ? 5.109 -0.342 4.148 1 94.31 229 ARG B O 1
ATOM 3849 N N . LEU B 1 230 ? 3.32 -1.769 4.121 1 96.19 230 LEU B N 1
ATOM 3850 C CA . LEU B 1 230 ? 2.49 -0.88 3.314 1 96.19 230 LEU B CA 1
ATOM 3851 C C . LEU B 1 230 ? 2.367 0.491 3.971 1 96.19 230 LEU B C 1
ATOM 3853 O O . LEU B 1 230 ? 2.531 1.519 3.307 1 96.19 230 LEU B O 1
ATOM 3857 N N . PRO B 1 231 ? 2.207 0.524 5.293 1 97.62 231 PRO B N 1
ATOM 3858 C CA . PRO B 1 231 ? 2.057 1.842 5.918 1 97.62 231 PRO B CA 1
ATOM 3859 C C . PRO B 1 231 ? 3.299 2.717 5.75 1 97.62 231 PRO B C 1
ATOM 3861 O O . PRO B 1 231 ? 3.184 3.91 5.461 1 97.62 231 PRO B O 1
ATOM 3864 N N . LEU B 1 232 ? 4.469 2.131 5.91 1 98.25 232 LEU B N 1
ATOM 3865 C CA . LEU B 1 232 ? 5.707 2.887 5.781 1 98.25 232 LEU B CA 1
ATOM 3866 C C . LEU B 1 232 ? 5.926 3.33 4.34 1 98.25 232 LEU B C 1
ATOM 3868 O O . LEU B 1 232 ? 6.484 4.402 4.094 1 98.25 232 LEU B O 1
ATOM 3872 N N . GLN B 1 233 ? 5.477 2.488 3.412 1 97.44 233 GLN B N 1
ATOM 3873 C CA . GLN B 1 233 ? 5.555 2.859 2.004 1 97.44 233 GLN B CA 1
ATOM 3874 C C . GLN B 1 233 ? 4.676 4.07 1.703 1 97.44 233 GLN B C 1
ATOM 3876 O O . GLN B 1 233 ? 5.074 4.961 0.952 1 97.44 233 GLN B O 1
ATOM 3881 N N . ILE B 1 234 ? 3.506 4.109 2.268 1 97.88 234 ILE B N 1
ATOM 3882 C CA . ILE B 1 234 ? 2.584 5.223 2.068 1 97.88 234 ILE B CA 1
ATOM 3883 C C . ILE B 1 234 ? 3.18 6.5 2.66 1 97.88 234 ILE B C 1
ATOM 3885 O O . ILE B 1 234 ? 3.143 7.559 2.029 1 97.88 234 ILE B O 1
ATOM 3889 N N . ILE B 1 235 ? 3.742 6.406 3.832 1 98.56 235 ILE B N 1
ATOM 3890 C CA . ILE B 1 235 ? 4.355 7.547 4.5 1 98.56 235 ILE B CA 1
ATOM 3891 C C . ILE B 1 235 ? 5.52 8.07 3.662 1 98.56 235 ILE B C 1
ATOM 3893 O O . ILE B 1 235 ? 5.59 9.266 3.359 1 98.56 235 ILE B O 1
ATOM 3897 N N . SER B 1 236 ? 6.414 7.176 3.266 1 97.75 236 SER B N 1
ATOM 3898 C CA . SER B 1 236 ? 7.586 7.539 2.479 1 97.75 236 SER B CA 1
ATOM 3899 C C . SER B 1 236 ? 7.188 8.195 1.161 1 97.75 236 SER B C 1
ATOM 3901 O O . SER B 1 236 ? 7.742 9.227 0.784 1 97.75 236 SER B O 1
ATOM 3903 N N . ARG B 1 237 ? 6.227 7.605 0.534 1 95.12 237 ARG B N 1
ATOM 3904 C CA . ARG B 1 237 ? 5.809 8.125 -0.764 1 95.12 237 ARG B CA 1
ATOM 3905 C C . ARG B 1 237 ? 5.207 9.523 -0.627 1 95.12 237 ARG B C 1
ATOM 3907 O O . ARG B 1 237 ? 5.395 10.375 -1.497 1 95.12 237 ARG B O 1
ATOM 3914 N N . THR B 1 238 ? 4.414 9.719 0.37 1 97.06 238 THR B N 1
ATOM 3915 C CA . THR B 1 238 ? 3.785 11.023 0.573 1 97.06 238 THR B CA 1
ATOM 3916 C C . THR B 1 238 ? 4.844 12.109 0.742 1 97.06 238 THR B C 1
ATOM 3918 O O . THR B 1 238 ? 4.754 13.172 0.119 1 97.06 238 THR B O 1
ATOM 3921 N N . ILE B 1 239 ? 5.848 11.82 1.528 1 98.06 239 ILE B N 1
ATOM 3922 C CA . ILE B 1 239 ? 6.934 12.766 1.771 1 98.06 239 ILE B CA 1
ATOM 3923 C C . ILE B 1 239 ? 7.68 13.039 0.468 1 98.06 239 ILE B C 1
ATOM 3925 O O . ILE B 1 239 ? 7.883 14.195 0.092 1 98.06 239 ILE B O 1
ATOM 3929 N N . ILE B 1 240 ? 8.023 11.992 -0.249 1 97.19 240 ILE B N 1
ATOM 3930 C CA . ILE B 1 240 ? 8.836 12.117 -1.459 1 97.19 240 ILE B CA 1
ATOM 3931 C C . ILE B 1 240 ? 8.047 12.867 -2.531 1 97.19 240 ILE B C 1
ATOM 3933 O O . ILE B 1 240 ? 8.57 13.781 -3.164 1 97.19 240 ILE B O 1
ATOM 3937 N N . GLU B 1 241 ? 6.812 12.43 -2.717 1 94.56 241 GLU B N 1
ATOM 3938 C CA . GLU B 1 241 ? 6.023 13.062 -3.768 1 94.56 241 GLU B CA 1
ATOM 3939 C C . GLU B 1 241 ? 5.809 14.547 -3.475 1 94.56 241 GLU B C 1
ATOM 3941 O O . GLU B 1 241 ? 5.852 15.383 -4.383 1 94.56 241 GLU B O 1
ATOM 3946 N N . TYR B 1 242 ? 5.574 14.859 -2.211 1 96 242 TYR B N 1
ATOM 3947 C CA . TYR B 1 242 ? 5.445 16.266 -1.85 1 96 242 TYR B CA 1
ATOM 3948 C C . TYR B 1 242 ? 6.73 17.031 -2.158 1 96 242 TYR B C 1
ATOM 3950 O O . TYR B 1 242 ? 6.688 18.141 -2.674 1 96 242 TYR B O 1
ATOM 3958 N N . LEU B 1 243 ? 7.871 16.453 -1.915 1 96.19 243 LEU B N 1
ATOM 3959 C CA . LEU B 1 243 ? 9.172 17.094 -2.096 1 96.19 243 LEU B CA 1
ATOM 3960 C C . LEU B 1 243 ? 9.461 17.328 -3.574 1 96.19 243 LEU B C 1
ATOM 3962 O O . LEU B 1 243 ? 10.312 18.156 -3.922 1 96.19 243 LEU B O 1
ATOM 3966 N N . THR B 1 244 ? 8.797 16.594 -4.418 1 92.81 244 THR B N 1
ATOM 3967 C CA . THR B 1 244 ? 9.062 16.719 -5.848 1 92.81 244 THR B CA 1
ATOM 3968 C C . THR B 1 244 ? 8.297 17.906 -6.438 1 92.81 244 THR B C 1
ATOM 3970 O O . THR B 1 244 ? 8.531 18.297 -7.582 1 92.81 244 THR B O 1
ATOM 3973 N N . LEU B 1 245 ? 7.34 18.391 -5.699 1 84.88 245 LEU B N 1
ATOM 3974 C CA . LEU B 1 245 ? 6.504 19.469 -6.199 1 84.88 245 LEU B CA 1
ATOM 3975 C C . LEU B 1 245 ? 7.121 20.828 -5.887 1 84.88 245 LEU B C 1
ATOM 3977 O O . LEU B 1 245 ? 7.008 21.766 -6.68 1 84.88 245 LEU B O 1
#

Sequence (490 aa):
MIIRLEEDQWKTLTDAEKSVITYINNNEELIPEKSISEMAEESYTSPATVSRTIRKSGFDGISELRYRISARNEFNQEAMIVNAIFQKSMLECQKTIENLKVPTILEVVKRIKRAKKIYLLARGATVLVAEEFEMQLQLLGYNVWIMRDSEHMKRSNLIFKEDDLVIIFTVKNSTPELGMAAKFAKENKAYVVSCTCLPRSELNQYSDVYVVGYTKYDYAIKEFLVTSRLPLQIISRTIIEYLTLMIIRLEEDQWKTLTDAEKSVITYINNNEELIPEKSISEMAEESYTSPATVSRTIRKSGFDGISELRYRISARNEFNQEAMIVNAIFQKSMLECQKTIENLKVPTILEVVKRIKRAKKIYLLARGATVLVAEEFEMQLQLLGYNVWIMRDSEHMKRSNLIFKEDDLVIIFTVKNSTPELGMAAKFAKENKAYVVSCTCLPRSELNQYSDVYVVGYTKYDYAIKEFLVTSRLPLQIISRTIIEYLTL

Nearest PDB structures (foldseek):
  4ivn-assembly1_A  TM=6.254E-01  e=2.006E-15  Vibrio vulnificus YJ016
  4ivn-assembly1_B  TM=6.387E-01  e=1.387E-14  Vibrio vulnificus YJ016
  7en7-assembly1_A  TM=9.090E-01  e=4.573E-09  Escherichia coli K-12
  7en6-assembly1_D  TM=8.788E-01  e=1.997E-09  Escherichia coli
  7en6-assembly1_C  TM=8.287E-01  e=5.923E-10  Escherichia coli

InterPro domains:
  IPR000281 Helix-turn-helix protein RpiR [PF01418] (10-70)
  IPR000281 Helix-turn-helix protein RpiR [PS51071] (1-76)
  IPR001347 SIS domain [PF01380] (112-210)
  IPR001347 SIS domain [PS51464] (108-245)
  IPR009057 Homedomain-like superfamily [SSF46689] (6-71)
  IPR035472 RpiR-like, SIS domain [cd05013] (104-240)
  IPR036388 Winged helix-like DNA-binding domain superfamily [G3DSA:1.10.10.10] (2-73)
  IPR046348 SIS domain superfamily [SSF53697] (83-240)
  IPR047640 HTH-type transcriptional regulator RpiR-like [PTHR30514] (9-244)

Secondary structure (DSSP, 8-state):
------HHHHHTS-HHHHHHHHHHHHTGGGGGG--HHHHHHHTTS-HHHHHHHHHHTT-S-HHHHHHHHHHH-TT-HHHHHHHHHHHHHHHHHHHHHHH--HHHHHHHHHHHHH-SEEEEE--TTHHHHHHHHHHHHHHTT--EEEE--HHHHHTGGGT--TTEEEEEE-SS---HHHHHHHHHHHHTT-EEEEEES-SS-THHHH-SEEEE------SSS-HHHH---HHHHHHHHHHHHHHT-/------HHHHHTS-HHHHHHHHHHHHTGGGGGG--HHHHHHHTTS-HHHHHHHHHHTT-S-HHHHHHHHHHH-TT-HHHHHHHHHHHHHHHHHHHHHHH--HHHHHHHHHHHHH-SEEEEE--TTHHHHHHHHHHHHHHTT--EEEE--HHHHHTGGGT--TTEEEEEE-SS---HHHHHHHHHHHHTT-EEEEEES-SS-THHHH-SEEEE-------SS-HHHH---HHHHHHHHHHHHHHT-